Protein 3JQY (pdb70)

Sequence (669 aa):
KTQDSFSVDDNGSGNVFVCCGDLVNSKENKVQFNGNNNKLIIEDDVECRWLTVIFRGDNNYVRIHKNSSKIKGDIVATTKGSKVIIGRRTTIGAGFEVVTDKCNVTTIGHDCMIARDVILRASDGHPIFDIHSKKRINWAKDIIISSYVWVGRNNVSIMKGVSVGSGSVIGYGSIVTKDVPSMCAAAGNPAKIIKRNIIWARTDKAELISDDKRCSSYHAKLTQLKTQDSRLKTQDSFSVDDNGSGNVFVCGDLVVNSKENKVQFNGNNNKLIIEDDVECRWLTVIFRGDNNYVRIHKNSSKIKGDIVATKGSKVIIIGRRTTIGAGFEVVTDKCNVTIGHDCMIARDVILRASDGHPIFDIHSKKRINWAKDIIIISSYVWVGRNVSIMKGVSVGSGSVIGYGSIVTKDVPSMCAAAGNPAKIIKRNIIWARTDKAELISDDKRCSSYHAKLTQLEHHHHHQDSFSVDDNGSGNVFVCGDLVNSKENKVVQFNGNNNKLIIEDDVECRWLTVIIFRGDNNYVRIHKNSSKIKGDIVATKGSKVIIGRRTTIGAGFEVVTDKCNVTIGHDCMIARDVILRASDGHPIFDIHSKKRINWAKDIIISSYVWVGRNVSIMKGVSVGSGSVIGYGSIVTKDVPSMCAAAGNPAKIIKRNIIWARRTDKAELISDDKRCSSYHAKLT

Secondary structure (DSSP, 8-state):
--B-TTS-B-TTEEEEE-SSS-EEEE---SS-BSEEEEEESSS-EEEE-TT-EEEEEEEEEESSS-EEEE-TT-EEEEEEEEESS-EEEE-TT-EE-TT-EEE-SSSEEEE-TT-EE-SSEEEE---SS-EEETTT-BB------EEE-SS-EEPSSEEE-TT-EE-TT-EE-TT-EE-S-B-TTEEEEETTEEEEEESEEE-S-TT-SBGGGSHHHHHHHHIIIIIS-----/-----EEEEE-SSS-EEEE---SS-BSEEEEEESSS-EEEE-TT-EEEEEEEEEESSS-EEEE-TT-EEEEEEEEESS-EEEE-TT-EE-TT-EEE-SSSEEEE-TT-EE-SSEEEE-S-SS-EEETTT-BB------EEE-SS-EE-SSEEE-TT-EE-TT-EE-TT-EE-S-B-TTEEEEETTEEEEEESEEE-S-TT--BGGG-HHHHHHHHHHHH-/-TTEEEEE-SSS-EEEE---SS-BSEEEEEESSS-EEEE-TT-EEEEEEEEEESSS-EEEE-TT-EEEEEEEEESS-EEEE-TT-EE-TT-EEE-SSSEEEE-TT-EE-SSEEEE---SS-EEETTT-BB------EEEPSS-EE-SSEEE-TT-EE-TT-EE-TT-EE-S-B-TTEEEEETTEEEEEESEEE-S-SS-SBGGGSHHHHHHHHHH-

Solvent-accessible surface area: 28611 Å² total; per-residue (Å²): 169,36,131,147,16,31,70,82,67,71,96,29,72,50,24,55,62,71,55,24,92,8,44,62,8,85,97,1,104,1,54,3,58,13,53,85,1,77,0,10,2,29,66,74,0,16,0,54,145,0,18,0,28,0,129,28,61,102,3,59,0,69,0,37,90,69,0,95,0,55,8,67,0,27,0,13,90,31,1,72,1,35,0,3,85,77,0,32,6,14,38,33,1,46,2,38,4,29,160,8,44,0,37,3,12,55,6,0,16,6,26,119,52,0,10,2,40,0,6,39,39,50,0,19,0,27,10,129,54,75,120,18,72,8,116,22,112,58,0,80,1,36,26,5,0,25,0,5,94,69,2,3,0,33,54,34,1,40,0,14,21,0,0,9,1,18,46,11,1,15,1,53,155,92,7,60,46,27,4,7,1,26,3,11,68,18,144,61,112,99,133,66,0,0,2,0,94,43,64,163,2,101,78,1,76,78,27,167,97,0,34,51,30,15,38,122,34,65,147,182,216,45,85,6,61,128,130,62,86,11,138,13,7,55,54,68,70,106,28,71,52,18,51,3,41,0,6,82,33,67,100,28,82,104,3,105,2,42,3,56,13,55,87,2,81,0,29,2,34,68,66,0,20,0,48,130,0,23,0,35,0,106,26,60,98,3,57,0,80,0,18,96,71,0,102,1,52,9,66,0,29,0,16,95,25,0,101,1,50,0,2,89,84,0,33,6,15,33,34,0,60,2,40,6,39,146,9,43,1,37,3,11,50,5,0,15,6,27,142,69,0,19,2,49,0,6,44,42,52,0,18,0,30,11,137,63,76,131,22,74,8,115,24,112,59,0,61,1,38,27,5,0,24,0,6,80,67,3,4,0,31,54,34,0,47,1,14,14,0,0,8,1,19,36,12,0,14,2,61,161,92,6,41,10,9,0,8,2,26,2,13,50,14,127,54,112,99,109,66,0,0,1,0,93,58,65,154,3,98,76,6,88,85,19,191,108,0,34,71,25,10,32,87,3,41,128,136,72,160,63,162,64,219,111,153,26,16,66,62,74,74,88,30,74,50,24,67,27,83,30,24,117,45,69,92,26,83,98,3,116,1,70,4,55,12,49,78,0,101,0,17,2,35,69,75,0,21,0,53,137,0,30,0,27,0,116,27,62,102,2,58,0,67,0,33,99,68,1,92,1,68,7,64,0,20,0,16,97,25,2,79,0,27,0,2,72,87,0,24,8,16,30,39,2,60,0,30,7,32,147,8,49,0,36,1,10,49,10,0,12,5,27,110,53,0,27,2,48,0,6,42,39,50,0,20,0,31,10,132,58,88,125,22,64,7,120,24,88,56,0,81,1,35,26,4,0,24,0,6,96,72,2,4,0,33,51,36,1,40,0,13,18,0,0,8,1,19,45,12,1,16,1,59,158,88,6,60,47,27,3,8,1,25,2,12,42,19,119,64,111,99,132,68,0,0,2,0,106,55,70,168,2,97,78,0,72,82,18,186,105,0,34,48,16,24,71,137,56,100

Nearest PDB structures (foldseek):
  3jqy-assembly1_C  TM=1.001E+00  e=8.625E-39  Escherichia coli
  3jqy-assembly1_A  TM=9.936E-01  e=3.134E-38  Escherichia coli
  2wlc-assembly1_A  TM=7.030E-01  e=2.919E-13  Neisseria meningitidis serogroup Y
  3vbl-assembly1_A  TM=6.370E-01  e=3.839E-07  Bacillus cereus SJ1
  3vbm-assembly1_A  TM=6.373E-01  e=2.591E-06  Bacillus cereus SJ1

Structure (mmCIF, N/CA/C/O backbone):
data_3JQY
#
_entry.id   3JQY
#
_cell.length_a   62.833
_cell.length_b   88.366
_cell.length_c   72.996
_cell.angle_alpha   90.00
_cell.angle_beta   106.62
_cell.angle_gamma   90.00
#
_symmetry.space_group_name_H-M   'P 1 21 1'
#
loop_
_entity.id
_entity.type
_entity.pdbx_description
1 polymer 'Polysialic acid O-acetyltransferase'
2 non-polymer DI(HYDROXYETHYL)ETHER
3 non-polymer 'CHLORIDE ION'
4 water water
#
loop_
_atom_site.group_PDB
_atom_site.id
_atom_site.type_symbol
_atom_site.label_atom_id
_atom_site.label_alt_id
_atom_site.label_comp_id
_atom_site.label_asym_id
_atom_site.label_entity_id
_atom_site.label_seq_id
_atom_site.pdbx_PDB_ins_code
_atom_site.Cartn_x
_atom_site.Cartn_y
_atom_site.Cartn_z
_atom_site.occupancy
_atom_site.B_iso_or_equiv
_atom_site.auth_seq_id
_atom_site.auth_comp_id
_atom_site.auth_asym_id
_atom_site.auth_atom_id
_atom_site.pdbx_PDB_model_num
ATOM 1 N N . LYS A 1 26 ? 21.758 18.886 32.735 1.00 44.56 26 LYS B N 1
ATOM 2 C CA . LYS A 1 26 ? 21.475 18.604 34.138 1.00 38.73 26 LYS B CA 1
ATOM 3 C C . LYS A 1 26 ? 22.528 17.677 34.742 1.00 48.09 26 LYS B C 1
ATOM 4 O O . LYS A 1 26 ? 22.520 17.425 35.948 1.00 51.46 26 LYS B O 1
ATOM 10 N N . THR A 1 27 ? 23.517 17.299 33.931 1.00 37.05 27 THR B N 1
ATOM 11 C CA . THR A 1 27 ? 24.556 16.391 34.399 1.00 42.85 27 THR B CA 1
ATOM 12 C C . THR A 1 27 ? 25.936 16.543 33.773 1.00 47.94 27 THR B C 1
ATOM 13 O O . THR A 1 27 ? 26.229 16.120 32.671 1.00 43.97 27 THR B O 1
ATOM 17 N N . GLN A 1 28 ? 26.818 17.038 34.603 1.00 47.53 28 GLN B N 1
ATOM 18 C CA . GLN A 1 28 ? 28.229 17.250 34.288 1.00 46.56 28 GLN B CA 1
ATOM 19 C C . GLN A 1 28 ? 29.091 16.072 34.741 1.00 41.87 28 GLN B C 1
ATOM 20 O O . GLN A 1 28 ? 28.720 15.330 35.653 1.00 43.85 28 GLN B O 1
ATOM 26 N N . ASP A 1 29 ? 30.236 15.903 34.086 1.00 32.10 29 ASP B N 1
ATOM 27 C CA . ASP A 1 29 ? 31.236 14.919 34.499 1.00 34.58 29 ASP B CA 1
ATOM 28 C C . ASP A 1 29 ? 30.794 13.455 34.343 1.00 29.50 29 ASP B C 1
ATOM 29 O O . ASP A 1 29 ? 31.165 12.601 35.149 1.00 26.85 29 ASP B O 1
ATOM 34 N N . SER A 1 30 ? 30.024 13.161 33.297 1.00 28.18 30 SER B N 1
ATOM 35 C CA . SER A 1 30 ? 29.544 11.798 33.069 1.00 22.97 30 SER B CA 1
ATOM 36 C C . SER A 1 30 ? 30.530 10.934 32.272 1.00 22.30 30 SER B C 1
ATOM 37 O O . SER A 1 30 ? 30.340 9.723 32.153 1.00 21.82 30 SER B O 1
ATOM 40 N N . PHE A 1 31 ? 31.582 11.551 31.733 1.00 20.41 31 PHE B N 1
ATOM 41 C CA . PHE A 1 31 ? 32.553 10.824 30.913 1.00 18.22 31 PHE B CA 1
ATOM 42 C C . PHE A 1 31 ? 33.883 10.583 31.616 1.00 17.52 31 PHE B C 1
ATOM 43 O O . PHE A 1 31 ? 34.432 11.485 32.254 1.00 22.75 31 PHE B O 1
ATOM 51 N N . SER A 1 32 ? 34.394 9.364 31.491 1.00 16.99 32 SER B N 1
ATOM 52 C CA . SER A 1 32 ? 35.785 9.080 31.815 1.00 18.89 32 SER B CA 1
ATOM 53 C C . SER A 1 32 ? 36.574 9.126 30.518 1.00 21.21 32 SER B C 1
ATOM 54 O O . SER A 1 32 ? 36.080 8.688 29.478 1.00 18.63 32 SER B O 1
ATOM 57 N N . VAL A 1 33 ? 37.791 9.658 30.582 1.00 16.62 33 VAL B N 1
ATOM 58 C CA . VAL A 1 33 ? 38.652 9.772 29.411 1.00 13.01 33 VAL B CA 1
ATOM 59 C C . VAL A 1 33 ? 39.918 8.943 29.599 1.00 21.12 33 VAL B C 1
ATOM 60 O O . VAL A 1 33 ? 40.617 9.081 30.601 1.00 16.40 33 VAL B O 1
ATOM 64 N N . ASP A 1 34 ? 40.207 8.082 28.633 1.00 14.52 34 ASP B N 1
ATOM 65 C CA . ASP A 1 34 ? 41.441 7.306 28.636 1.00 16.93 34 ASP B CA 1
ATOM 66 C C . ASP A 1 34 ? 42.162 7.585 27.327 1.00 19.83 34 ASP B C 1
ATOM 67 O O . ASP A 1 34 ? 41.789 7.056 26.276 1.00 20.87 34 ASP B O 1
ATOM 72 N N . ASP A 1 35 ? 43.196 8.420 27.398 1.00 14.72 35 ASP B N 1
ATOM 73 C CA . ASP A 1 35 ? 43.850 8.948 26.206 1.00 18.59 35 ASP B CA 1
ATOM 74 C C . ASP A 1 35 ? 45.252 8.374 26.082 1.00 24.24 35 ASP B C 1
ATOM 75 O O . ASP A 1 35 ? 46.162 8.768 26.816 1.00 20.59 35 ASP B O 1
ATOM 80 N N . ASN A 1 36 ? 45.414 7.431 25.157 1.00 17.61 36 ASN B N 1
ATOM 81 C CA . ASN A 1 36 ? 46.692 6.761 24.946 1.00 27.22 36 ASN B CA 1
ATOM 82 C C . ASN A 1 36 ? 47.465 7.289 23.741 1.00 25.13 36 ASN B C 1
ATOM 83 O O . ASN A 1 36 ? 48.390 6.636 23.258 1.00 26.01 36 ASN B O 1
ATOM 88 N N . GLY A 1 37 ? 47.089 8.463 23.251 1.00 20.73 37 GLY B N 1
ATOM 89 C CA . GLY A 1 37 ? 47.727 9.012 22.068 1.00 19.17 37 GLY B CA 1
ATOM 90 C C . GLY A 1 37 ? 47.975 10.503 22.143 1.00 24.06 37 GLY B C 1
ATOM 91 O O . GLY A 1 37 ? 47.864 11.114 23.204 1.00 22.13 37 GLY B O 1
ATOM 92 N N . SER A 1 38 ? 48.310 11.095 21.003 1.00 21.82 38 SER B N 1
ATOM 93 C CA . SER A 1 38 ? 48.558 12.526 20.934 1.00 21.76 38 SER B CA 1
ATOM 94 C C . SER A 1 38 ? 47.553 13.196 20.004 1.00 17.10 38 SER B C 1
ATOM 95 O O . SER A 1 38 ? 47.034 12.563 19.088 1.00 17.72 38 SER B O 1
ATOM 98 N N . GLY A 1 39 ? 47.280 14.475 20.249 1.00 15.46 39 GLY B N 1
ATOM 99 C CA . GLY A 1 39 ? 46.431 15.268 19.372 1.00 15.23 39 GLY B CA 1
ATOM 100 C C . GLY A 1 39 ? 44.954 14.911 19.396 1.00 15.94 39 GLY B C 1
ATOM 101 O O . GLY A 1 39 ? 44.204 15.305 18.503 1.00 17.59 39 GLY B O 1
ATOM 102 N N . ASN A 1 40 ? 44.531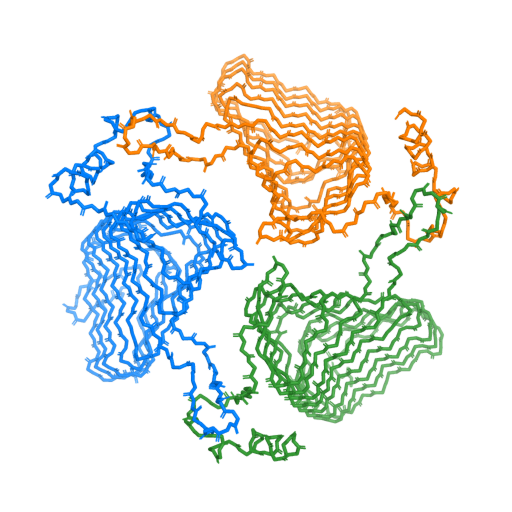 14.181 20.421 1.00 14.62 40 ASN B N 1
ATOM 103 C CA . ASN A 1 40 ? 43.135 13.770 20.538 1.00 12.58 40 ASN B CA 1
ATOM 104 C C . ASN A 1 40 ? 42.279 14.874 21.145 1.00 15.44 40 ASN B C 1
ATOM 105 O O . ASN A 1 40 ? 42.749 15.615 22.006 1.00 15.14 40 ASN B O 1
ATOM 110 N N . VAL A 1 41 ? 41.033 14.992 20.684 1.00 12.43 41 VAL B N 1
ATOM 111 C CA . VAL A 1 41 ? 40.156 16.083 21.105 1.00 13.69 41 VAL B CA 1
ATOM 112 C C . VAL A 1 41 ? 38.804 15.559 21.584 1.00 17.95 41 VAL B C 1
ATOM 113 O O . VAL A 1 41 ? 38.177 14.717 20.931 1.00 17.63 41 VAL B O 1
ATOM 117 N N . PHE A 1 42 ? 38.372 16.049 22.743 1.00 12.23 42 PHE B N 1
ATOM 118 C CA . PHE A 1 42 ? 37.075 15.685 23.297 1.00 13.27 42 PHE B CA 1
ATOM 119 C C . PHE A 1 42 ? 36.343 16.973 23.647 1.00 19.69 42 PHE B C 1
ATOM 120 O O . PHE A 1 42 ? 36.761 17.707 24.546 1.00 21.70 42 PHE B O 1
ATOM 128 N N . VAL A 1 43 ? 35.275 17.253 22.902 1.00 14.17 43 VAL B N 1
ATOM 129 C CA . VAL A 1 43 ? 34.492 18.477 23.041 1.00 15.62 43 VAL B CA 1
ATOM 130 C C . VAL A 1 43 ? 33.077 18.108 23.458 1.00 15.93 43 VAL B C 1
ATOM 131 O O . VAL A 1 43 ? 32.329 17.525 22.677 1.00 17.14 43 VAL B O 1
ATOM 135 N N . CYS A 1 44 ? 32.711 18.460 24.684 1.00 15.90 44 CYS B N 1
ATOM 136 C CA A CYS A 1 44 ? 31.418 18.075 25.216 0.62 17.38 44 CYS B CA 1
ATOM 137 C CA B CYS A 1 44 ? 31.421 18.085 25.251 0.38 17.42 44 CYS B CA 1
ATOM 138 C C . CYS A 1 44 ? 30.573 19.284 25.607 1.00 20.86 44 CYS B C 1
ATOM 139 O O . CYS A 1 44 ? 31.035 20.185 26.312 1.00 20.73 44 CYS B O 1
ATOM 144 N N . GLY A 1 45 ? 29.331 19.293 25.137 1.00 20.12 45 GLY B N 1
ATOM 145 C CA . GLY A 1 45 ? 28.399 20.345 25.494 1.00 18.76 45 GLY B CA 1
ATOM 146 C C . GLY A 1 45 ? 27.813 20.033 26.856 1.00 18.95 45 GLY B C 1
ATOM 147 O O . GLY A 1 45 ? 28.340 19.203 27.591 1.00 18.21 45 GLY B O 1
ATOM 148 N N . ASP A 1 46 ? 26.722 20.701 27.201 1.00 21.59 46 ASP B N 1
ATOM 149 C CA . ASP A 1 46 ? 26.080 20.449 28.479 1.00 27.29 46 ASP B CA 1
ATOM 150 C C . ASP A 1 46 ? 25.076 19.315 28.325 1.00 21.95 46 ASP B C 1
ATOM 151 O O . ASP A 1 46 ? 23.999 19.490 27.761 1.00 20.72 46 ASP B O 1
ATOM 156 N N . LEU A 1 47 ? 25.458 18.144 28.817 1.00 18.57 47 LEU B N 1
ATOM 157 C CA . LEU A 1 47 ? 24.649 16.945 28.655 1.00 17.88 47 LEU B CA 1
ATOM 158 C C . LEU A 1 47 ? 23.505 16.910 29.660 1.00 21.99 47 LEU B C 1
ATOM 159 O O . LEU A 1 47 ? 23.518 17.640 30.652 1.00 20.47 47 LEU B O 1
ATOM 164 N N . VAL A 1 48 ? 22.505 16.074 29.386 1.00 16.60 48 VAL B N 1
ATOM 165 C CA . VAL A 1 48 ? 21.384 15.903 30.300 1.00 17.23 48 VAL B CA 1
ATOM 166 C C . VAL A 1 48 ? 21.199 14.432 30.641 1.00 21.58 48 VAL B C 1
ATOM 167 O O . VAL A 1 48 ? 21.421 13.562 29.799 1.00 17.25 48 VAL B O 1
ATOM 171 N N . ASN A 1 49 ? 20.811 14.163 31.884 1.00 17.72 49 ASN B N 1
ATOM 172 C CA . ASN A 1 49 ? 20.466 12.813 32.314 1.00 18.08 49 ASN B CA 1
ATOM 173 C C . ASN A 1 49 ? 21.515 11.769 31.927 1.00 18.86 49 ASN B C 1
ATOM 174 O O . ASN A 1 49 ? 21.184 10.616 31.630 1.00 17.21 49 ASN B O 1
ATOM 179 N N . SER A 1 50 ? 22.783 12.170 31.949 1.00 14.98 50 SER B N 1
ATOM 180 C CA . SER A 1 50 ? 23.856 11.315 31.445 1.00 15.33 50 SER B CA 1
ATOM 181 C C . SER A 1 50 ? 24.638 10.649 32.565 1.00 19.95 50 SER B C 1
ATOM 182 O O . SER A 1 50 ? 24.747 11.197 33.665 1.00 22.35 50 SER B O 1
ATOM 185 N N . LYS A 1 51 ? 25.014 9.344 32.423 1.00 17.33 51 LYS B N 1
ATOM 186 C CA . LYS A 1 51 ? 26.034 8.776 33.296 1.00 15.06 51 LYS B CA 1
ATOM 187 C C . LYS A 1 51 ? 26.941 7.769 32.585 1.00 18.46 51 LYS B C 1
ATOM 188 O O . LYS A 1 51 ? 26.504 7.049 31.682 1.00 16.88 51 LYS B O 1
ATOM 194 N N . GLU A 1 52 ? 27.887 7.315 33.382 1.00 17.85 52 GLU B N 1
ATOM 195 C CA . GLU A 1 52 ? 28.704 6.135 33.104 1.00 21.98 52 GLU B CA 1
ATOM 196 C C . GLU A 1 52 ? 29.158 6.037 31.656 1.00 19.28 52 GLU B C 1
ATOM 197 O O . GLU A 1 52 ? 29.020 4.989 31.028 1.00 16.79 52 GLU B O 1
ATOM 203 N N . ASN A 1 53 ? 29.712 7.123 31.136 1.00 15.37 53 ASN B N 1
ATOM 204 C CA . ASN A 1 53 ? 30.181 7.153 29.758 1.00 14.57 53 ASN B CA 1
ATOM 205 C C . ASN A 1 53 ? 31.698 7.066 29.700 1.00 19.13 53 ASN B C 1
ATOM 206 O O . ASN A 1 53 ? 32.380 7.393 30.670 1.00 16.53 53 ASN B O 1
ATOM 211 N N . LYS A 1 54 ? 32.229 6.605 28.576 1.00 13.11 54 LYS B N 1
ATOM 212 C CA . LYS A 1 54 ? 33.675 6.463 28.438 1.00 13.88 54 LYS B CA 1
ATOM 213 C C . LYS A 1 54 ? 34.136 6.815 27.033 1.00 16.72 54 LYS B C 1
ATOM 214 O O . LYS A 1 54 ? 33.469 6.490 26.056 1.00 15.77 54 LYS B O 1
ATOM 220 N N . VAL A 1 55 ? 35.273 7.495 26.933 1.00 16.16 55 VAL B N 1
ATOM 221 C CA . VAL A 1 55 ? 35.923 7.644 25.639 1.00 12.58 55 VAL B CA 1
ATOM 222 C C . VAL A 1 55 ? 37.359 7.167 25.764 1.00 19.94 55 VAL B C 1
ATOM 223 O O . VAL A 1 55 ? 38.051 7.504 26.723 1.00 16.40 55 VAL B O 1
ATOM 227 N N . GLN A 1 56 ? 37.791 6.346 24.817 1.00 14.00 56 GLN B N 1
ATOM 228 C CA . GLN A 1 56 ? 39.154 5.836 24.839 1.00 15.27 56 GLN B CA 1
ATOM 229 C C . GLN A 1 56 ? 39.837 6.144 23.512 1.00 19.70 56 GLN B C 1
ATOM 230 O O . GLN A 1 56 ? 39.309 5.821 22.449 1.00 16.88 56 GLN B O 1
ATOM 236 N N . PHE A 1 57 ? 40.997 6.788 23.573 1.00 14.95 57 PHE B N 1
ATOM 237 C CA . PHE A 1 57 ? 41.746 7.100 22.358 1.00 14.12 57 PHE B CA 1
ATOM 238 C C . PHE A 1 57 ? 42.940 6.156 22.222 1.00 19.49 57 PHE B C 1
ATOM 239 O O . PHE A 1 57 ? 43.954 6.336 22.900 1.00 18.35 57 PHE B O 1
ATOM 247 N N . ASN A 1 58 ? 42.818 5.146 21.365 1.00 17.47 58 ASN B N 1
ATOM 248 C CA . ASN A 1 58 ? 43.944 4.265 21.066 1.00 20.49 58 ASN B CA 1
ATOM 249 C C . ASN A 1 58 ? 44.568 4.622 19.721 1.00 20.07 58 ASN B C 1
ATOM 250 O O . ASN A 1 58 ? 44.588 3.816 18.786 1.00 18.98 58 ASN B O 1
ATOM 255 N N . GLY A 1 59 ? 45.078 5.844 19.639 1.00 16.88 59 GLY B N 1
ATOM 256 C CA . GLY A 1 59 ? 45.591 6.383 18.395 1.00 15.19 59 GLY B CA 1
ATOM 257 C C . GLY A 1 59 ? 45.704 7.886 18.507 1.00 17.97 59 GLY B C 1
ATOM 258 O O . GLY A 1 59 ? 45.543 8.438 19.593 1.00 19.68 59 GLY B O 1
ATOM 259 N N . ASN A 1 60 ? 45.958 8.549 17.386 1.00 18.29 60 ASN B N 1
ATOM 260 C CA . ASN A 1 60 ? 46.272 9.975 17.395 1.00 19.73 60 ASN B CA 1
ATOM 261 C C . ASN A 1 60 ? 45.325 10.796 16.525 1.00 18.78 60 ASN B C 1
ATOM 262 O O . ASN A 1 60 ? 44.710 10.272 15.594 1.00 18.07 60 ASN B O 1
ATOM 267 N N . ASN A 1 61 ? 45.213 12.085 16.837 1.00 14.53 61 ASN B N 1
ATOM 268 C CA . ASN A 1 61 ? 44.450 13.024 16.028 1.00 16.58 61 ASN B CA 1
ATOM 269 C C . ASN A 1 61 ? 43.003 12.590 15.815 1.00 19.05 61 ASN B C 1
ATOM 270 O O . ASN A 1 61 ? 42.456 12.729 14.724 1.00 16.67 61 ASN B O 1
ATOM 275 N N . ASN A 1 62 ? 42.398 12.068 16.875 1.00 15.33 62 ASN B N 1
ATOM 276 C CA . ASN A 1 62 ? 40.988 11.687 16.876 1.00 15.53 62 ASN B CA 1
ATOM 277 C C . ASN A 1 62 ? 40.128 12.776 17.496 1.00 14.23 62 ASN B C 1
ATOM 278 O O . ASN A 1 62 ? 40.623 13.596 18.266 1.00 16.10 62 ASN B O 1
ATOM 283 N N . LYS A 1 63 ? 38.841 12.791 17.164 1.00 13.34 63 LYS B N 1
ATOM 284 C CA . LYS A 1 63 ? 37.952 13.811 17.703 1.00 13.63 63 LYS B CA 1
ATOM 285 C C . LYS A 1 63 ? 36.565 13.260 18.038 1.00 15.17 63 LYS B C 1
ATOM 286 O O . LYS A 1 63 ? 35.931 12.592 17.216 1.00 15.42 63 LYS B O 1
ATOM 292 N N . LEU A 1 64 ? 36.117 13.521 19.265 1.00 12.54 64 LEU B N 1
ATOM 293 C CA . LEU A 1 64 ? 34.747 13.233 19.680 1.00 12.69 64 LEU B CA 1
ATOM 294 C C . LEU A 1 64 ? 34.087 14.543 20.063 1.00 14.24 64 LEU B C 1
ATOM 295 O O . LEU A 1 64 ? 34.582 15.253 20.940 1.00 14.50 64 LEU B O 1
ATOM 300 N N . ILE A 1 65 ? 32.984 14.870 19.396 1.00 11.26 65 ILE B N 1
ATOM 301 C CA . ILE A 1 65 ? 32.224 16.080 19.705 1.00 11.16 65 ILE B CA 1
ATOM 302 C C . ILE A 1 65 ? 30.806 15.687 20.069 1.00 14.76 65 ILE B C 1
ATOM 303 O O . ILE A 1 65 ? 30.151 14.962 19.321 1.00 13.55 65 ILE B O 1
ATOM 308 N N . ILE A 1 66 ? 30.342 16.132 21.232 1.00 10.85 66 ILE B N 1
ATOM 309 C CA . ILE A 1 66 ? 28.970 15.875 21.647 1.00 13.48 66 ILE B CA 1
ATOM 310 C C . ILE A 1 66 ? 28.320 17.221 21.927 1.00 15.96 66 ILE B C 1
ATOM 311 O O . ILE A 1 66 ? 28.843 18.018 22.705 1.00 15.72 66 ILE B O 1
ATOM 316 N N . GLU A 1 67 ? 27.192 17.485 21.274 1.00 14.37 67 GLU B N 1
ATOM 317 C CA . GLU A 1 67 ? 26.559 18.797 21.376 1.00 12.96 67 GLU B CA 1
ATOM 318 C C . GLU A 1 67 ? 25.688 18.947 22.622 1.00 15.49 67 GLU B C 1
ATOM 319 O O . GLU A 1 67 ? 25.551 18.018 23.417 1.00 16.19 67 GLU B O 1
ATOM 325 N N . ASP A 1 68 ? 25.127 20.139 22.800 1.00 15.79 68 ASP B N 1
ATOM 326 C CA . ASP A 1 68 ? 24.305 20.438 23.966 1.00 21.55 68 ASP B CA 1
ATOM 327 C C . ASP A 1 68 ? 23.038 19.591 24.027 1.00 21.87 68 ASP B C 1
ATOM 328 O O . ASP A 1 68 ? 22.464 19.229 22.996 1.00 17.86 68 ASP B O 1
ATOM 333 N N . ASP A 1 69 ? 22.611 19.290 25.250 1.00 16.51 69 ASP B N 1
ATOM 334 C CA . ASP A 1 69 ? 21.311 18.668 25.503 1.00 17.33 69 ASP B CA 1
ATOM 335 C C . ASP A 1 69 ? 21.240 17.240 24.980 1.00 17.43 69 ASP B C 1
ATOM 336 O O . ASP A 1 69 ? 20.155 16.710 24.738 1.00 17.08 69 ASP B O 1
ATOM 341 N N . VAL A 1 70 ? 22.404 16.627 24.802 1.00 13.04 70 VAL B N 1
ATOM 342 C CA . VAL A 1 70 ? 22.468 15.216 24.455 1.00 12.80 70 VAL B CA 1
ATOM 343 C C . VAL A 1 70 ? 22.432 14.394 25.736 1.00 15.92 70 VAL B C 1
A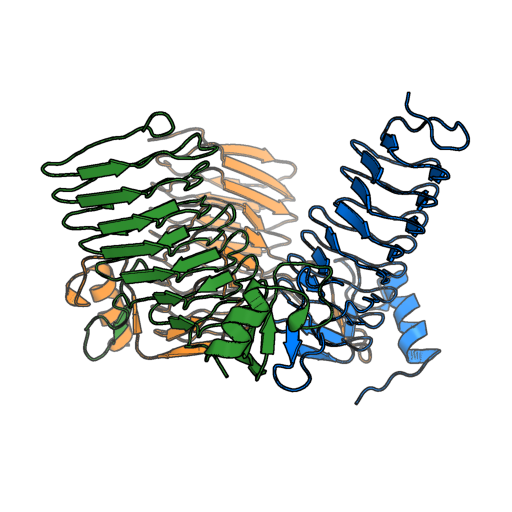TOM 344 O O . VAL A 1 70 ? 22.987 14.793 26.759 1.00 17.40 70 VAL B O 1
ATOM 348 N N . GLU A 1 71 ? 21.741 13.264 25.691 1.00 13.83 71 GLU B N 1
ATOM 349 C CA . GLU A 1 71 ? 21.773 12.323 26.795 1.00 14.08 71 GLU B CA 1
ATOM 350 C C . GLU A 1 71 ? 22.615 11.114 26.391 1.00 16.54 71 GLU B C 1
ATOM 351 O O . GLU A 1 71 ? 22.309 10.447 25.405 1.00 15.90 71 GLU B O 1
ATOM 357 N N . CYS A 1 72 ? 23.689 10.858 27.134 1.00 11.39 72 CYS B N 1
ATOM 358 C CA . CYS A 1 72 ? 24.504 9.663 26.934 1.00 11.13 72 CYS B CA 1
ATOM 359 C C . CYS A 1 72 ? 24.439 8.843 28.207 1.00 13.80 72 CYS B C 1
ATOM 360 O O . CYS A 1 72 ? 24.737 9.346 29.294 1.00 14.63 72 CYS B O 1
ATOM 363 N N . ARG A 1 73 ? 24.041 7.584 28.081 1.00 12.12 73 ARG B N 1
ATOM 364 C CA . ARG A 1 73 ? 24.023 6.696 29.239 1.00 11.28 73 ARG B CA 1
ATOM 365 C C . ARG A 1 73 ? 24.667 5.376 28.865 1.00 14.88 73 ARG B C 1
ATOM 366 O O . ARG A 1 73 ? 24.235 4.714 27.922 1.00 12.88 73 ARG B O 1
ATOM 374 N N . TRP A 1 74 ? 25.699 4.994 29.609 1.00 13.71 74 TRP B N 1
ATOM 375 C CA . TRP A 1 74 ? 26.458 3.780 29.311 1.00 18.15 74 TRP B CA 1
ATOM 376 C C . TRP A 1 74 ? 26.965 3.764 27.874 1.00 14.56 74 TRP B C 1
ATOM 377 O O . TRP A 1 74 ? 26.918 2.737 27.200 1.00 16.51 74 TRP B O 1
ATOM 388 N N . LEU A 1 75 ? 27.463 4.906 27.419 1.00 12.61 75 LEU B N 1
ATOM 389 C CA . LEU A 1 75 ? 28.037 5.020 26.086 1.00 13.46 75 LEU B CA 1
ATOM 390 C C . LEU A 1 75 ? 29.545 4.842 26.165 1.00 17.22 75 LEU B C 1
ATOM 391 O O . LEU A 1 75 ? 30.211 5.496 26.967 1.00 13.92 75 LEU B O 1
ATOM 396 N N . THR A 1 76 ? 30.079 3.950 25.339 1.00 13.97 76 THR B N 1
ATOM 397 C CA . THR A 1 76 ? 31.518 3.809 25.215 1.00 13.35 76 THR B CA 1
ATOM 398 C C . THR A 1 76 ? 31.915 4.109 23.784 1.00 20.70 76 THR B C 1
ATOM 399 O O . THR A 1 76 ? 31.422 3.465 22.852 1.00 14.01 76 THR B O 1
ATOM 403 N N . VAL A 1 77 ? 32.804 5.084 23.612 1.00 14.90 77 VAL B N 1
ATOM 404 C CA . VAL A 1 77 ? 33.334 5.413 22.297 1.00 13.26 77 VAL B CA 1
ATOM 405 C C . VAL A 1 77 ? 34.815 5.068 22.269 1.00 15.86 77 VAL B C 1
ATOM 406 O O . VAL A 1 77 ? 35.610 5.647 23.016 1.00 15.37 77 VAL B O 1
ATOM 410 N N . ILE A 1 78 ? 35.178 4.114 21.417 1.00 11.57 78 ILE B N 1
ATOM 411 C CA . ILE A 1 78 ? 36.560 3.659 21.326 1.00 10.73 78 ILE B CA 1
ATOM 412 C C . ILE A 1 78 ? 37.128 4.103 19.983 1.00 18.58 78 ILE B C 1
ATOM 413 O O . ILE A 1 78 ? 36.514 3.873 18.934 1.00 15.88 78 ILE B O 1
ATOM 418 N N . PHE A 1 79 ? 38.291 4.750 20.021 1.00 12.01 79 PHE B N 1
ATOM 419 C CA . PHE A 1 79 ? 39.001 5.144 18.807 1.00 11.43 79 PHE B CA 1
ATOM 420 C C . PHE A 1 79 ? 40.212 4.244 18.609 1.00 16.22 79 PHE B C 1
ATOM 421 O O . PHE A 1 79 ? 41.045 4.110 19.506 1.00 14.45 79 PHE B O 1
ATOM 429 N N . ARG A 1 80 ? 40.337 3.753 17.425 1.00 16.58 80 ARG B N 1
ATOM 430 C CA . ARG A 1 80 ? 41.444 2.859 17.104 1.00 14.89 80 ARG B CA 1
ATOM 431 C C . ARG A 1 80 ? 42.210 3.390 15.904 1.00 13.65 80 ARG B C 1
ATOM 432 O O . ARG A 1 80 ? 41.631 3.682 14.855 1.00 15.19 80 ARG B O 1
ATOM 440 N N . GLY A 1 81 ? 43.466 3.655 16.012 1.00 16.47 81 GLY B N 1
ATOM 441 C CA . GLY A 1 81 ? 44.204 4.316 14.957 1.00 16.58 81 GLY B CA 1
ATOM 442 C C . GLY A 1 81 ? 43.925 5.805 14.929 1.00 18.95 81 GLY B C 1
ATOM 443 O O . GLY A 1 81 ? 43.472 6.379 15.921 1.00 16.35 81 GLY B O 1
ATOM 444 N N . ASP A 1 82 ? 44.172 6.433 13.784 1.00 17.96 82 ASP B N 1
ATOM 445 C CA . ASP A 1 82 ? 44.226 7.888 13.722 1.00 14.07 82 ASP B CA 1
ATOM 446 C C . ASP A 1 82 ? 43.142 8.525 12.872 1.00 20.58 82 ASP B C 1
ATOM 447 O O . ASP A 1 82 ? 42.530 7.876 12.024 1.00 18.18 82 ASP B O 1
ATOM 452 N N . ASN A 1 83 ? 42.931 9.815 13.105 1.00 16.16 83 ASN B N 1
ATOM 453 C CA . ASN A 1 83 ? 42.117 10.642 12.225 1.00 15.01 83 ASN B CA 1
ATOM 454 C C . ASN A 1 83 ? 40.645 10.247 12.167 1.00 15.13 83 ASN B C 1
ATOM 455 O O . ASN A 1 83 ? 39.977 10.499 11.161 1.00 16.15 83 ASN B O 1
ATOM 460 N N . ASN A 1 84 ? 40.152 9.640 13.244 1.00 14.44 84 ASN B N 1
ATOM 461 C CA . ASN A 1 84 ? 38.734 9.294 13.368 1.00 13.91 84 ASN B CA 1
ATOM 462 C C . ASN A 1 84 ? 37.929 10.477 13.877 1.00 17.60 84 ASN B C 1
ATOM 463 O O . ASN A 1 84 ? 38.471 11.389 14.503 1.00 16.00 84 ASN B O 1
ATOM 468 N N . TYR A 1 85 ? 36.623 10.427 13.647 1.00 12.45 85 TYR B N 1
ATOM 469 C CA . TYR A 1 85 ? 35.737 11.533 14.006 1.00 12.71 85 TYR B CA 1
ATOM 470 C C . TYR A 1 85 ? 34.356 11.007 14.365 1.00 17.11 85 TYR B C 1
ATOM 471 O O . TYR A 1 85 ? 33.733 10.307 13.573 1.00 11.77 85 TYR B O 1
ATOM 480 N N . VAL A 1 86 ? 33.887 11.339 15.566 1.00 12.80 86 VAL B N 1
ATOM 481 C CA . VAL A 1 86 ? 32.546 10.970 15.999 1.00 7.58 86 VAL B CA 1
ATOM 482 C C . VAL A 1 86 ? 31.858 12.231 16.486 1.00 9.80 86 VAL B C 1
ATOM 483 O O . VAL A 1 86 ? 32.413 12.956 17.303 1.00 12.09 86 VAL B O 1
ATOM 487 N N . ARG A 1 87 ? 30.671 12.510 15.955 1.00 10.43 87 ARG B N 1
ATOM 488 C CA . ARG A 1 87 ? 29.902 13.676 16.384 1.00 11.54 87 ARG B CA 1
ATOM 489 C C . ARG A 1 87 ? 28.461 13.295 16.655 1.00 14.92 87 ARG B C 1
ATOM 490 O O . ARG A 1 87 ? 27.812 12.633 15.832 1.00 12.82 87 ARG B O 1
ATOM 498 N N . ILE A 1 88 ? 27.961 13.722 17.811 1.00 12.21 88 ILE B N 1
ATOM 499 C CA . ILE A 1 88 ? 26.587 13.446 18.194 1.00 11.84 88 ILE B CA 1
ATOM 500 C C . ILE A 1 88 ? 25.872 14.783 18.334 1.00 13.45 88 ILE B C 1
ATOM 501 O O . ILE A 1 88 ? 26.272 15.626 19.142 1.00 14.71 88 ILE B O 1
ATOM 506 N N . HIS A 1 89 ? 24.843 14.990 17.517 1.00 13.13 89 HIS B N 1
ATOM 507 C CA . HIS A 1 89 ? 24.193 16.299 17.438 1.00 12.46 89 HIS B CA 1
ATOM 508 C C . HIS A 1 89 ? 23.165 16.544 18.539 1.00 14.74 89 HIS B C 1
ATOM 509 O O . HIS A 1 89 ? 22.732 15.619 19.223 1.00 12.98 89 HIS B O 1
ATOM 516 N N . LYS A 1 90 ? 22.773 17.804 18.695 1.00 13.12 90 LYS B N 1
ATOM 517 C CA . LYS A 1 90 ? 21.921 18.203 19.811 1.00 14.95 90 LYS B CA 1
ATOM 518 C C . LYS A 1 90 ? 20.615 17.423 19.980 1.00 13.94 90 LYS B C 1
ATOM 519 O O . LYS A 1 90 ? 19.992 16.992 19.005 1.00 14.64 90 LYS B O 1
ATOM 525 N N . ASN A 1 91 ? 20.221 17.256 21.241 1.00 15.59 91 ASN B N 1
ATOM 526 C CA . ASN A 1 91 ? 18.919 16.700 21.608 1.00 14.41 91 ASN B CA 1
ATOM 527 C C . ASN A 1 91 ? 18.743 15.209 21.332 1.00 11.89 91 ASN B C 1
ATOM 528 O O . ASN A 1 91 ? 17.641 14.683 21.461 1.00 16.94 91 ASN B O 1
ATOM 533 N N . SER A 1 92 ? 19.821 14.535 20.949 1.00 14.28 92 SER B N 1
ATOM 534 C CA A SER A 1 92 ? 19.762 13.092 20.747 0.58 12.45 92 SER B CA 1
ATOM 535 C CA B SER A 1 92 ? 19.782 13.091 20.743 0.42 12.46 92 SER B CA 1
ATOM 536 C C . SER A 1 92 ? 19.961 12.348 22.064 1.00 14.18 92 SER B C 1
ATOM 537 O O . SER A 1 92 ? 20.365 12.935 23.067 1.00 16.07 92 SER B O 1
ATOM 542 N N . LYS A 1 93 ? 19.662 11.055 22.052 1.00 13.86 93 LYS B N 1
ATOM 543 C CA . LYS A 1 93 ? 19.798 10.203 23.224 1.00 11.54 93 LYS B CA 1
ATOM 544 C C . LYS A 1 93 ? 20.487 8.926 22.777 1.00 13.74 93 LYS B C 1
ATOM 545 O O . LYS A 1 93 ? 20.048 8.281 21.826 1.00 14.62 93 LYS B O 1
ATOM 551 N N . ILE A 1 94 ? 21.588 8.576 23.431 1.00 14.27 94 ILE B N 1
ATOM 552 C CA . ILE A 1 94 ? 22.387 7.461 22.958 1.00 14.92 94 ILE B CA 1
ATOM 553 C C . ILE A 1 94 ? 22.894 6.575 24.086 1.00 14.43 94 ILE B C 1
ATOM 554 O O . ILE A 1 94 ? 23.113 7.030 25.216 1.00 14.04 94 ILE B O 1
ATOM 559 N N . LYS A 1 95 ? 23.040 5.295 23.763 1.00 11.07 95 LYS B N 1
ATOM 560 C CA . LYS A 1 95 ? 23.595 4.292 24.659 1.00 11.35 95 LYS B CA 1
ATOM 561 C C . LYS A 1 95 ? 24.440 3.381 23.786 1.00 15.16 95 LYS B C 1
ATOM 562 O O . LYS A 1 95 ? 24.370 3.468 22.558 1.00 17.73 95 LYS B O 1
ATOM 568 N N . GLY A 1 96 ? 25.241 2.516 24.400 1.00 12.65 96 GLY B N 1
ATOM 569 C CA . GLY A 1 96 ? 25.883 1.444 23.655 1.00 13.94 96 GLY B CA 1
ATOM 570 C C . GLY A 1 96 ? 27.348 1.677 23.343 1.00 19.00 96 GLY B C 1
ATOM 571 O O . GLY A 1 96 ? 28.055 2.356 24.094 1.00 16.76 96 GLY B O 1
ATOM 572 N N . ASP A 1 97 ? 27.802 1.121 22.221 1.00 13.36 97 ASP B N 1
ATOM 573 C CA . ASP A 1 97 ? 29.225 1.110 21.898 1.00 15.31 97 ASP B CA 1
ATOM 574 C C . ASP A 1 97 ? 29.519 1.561 20.475 1.00 19.34 97 ASP B C 1
ATOM 575 O O . ASP A 1 97 ? 29.018 0.978 19.513 1.00 18.20 97 ASP B O 1
ATOM 580 N N . ILE A 1 98 ? 30.348 2.593 20.346 1.00 12.54 98 ILE B N 1
ATOM 581 C CA . ILE A 1 98 ? 30.792 3.044 19.035 1.00 12.07 98 ILE B CA 1
ATOM 582 C C . ILE A 1 98 ? 32.289 2.817 18.914 1.00 14.61 98 ILE B C 1
ATOM 583 O O . ILE A 1 98 ? 33.058 3.325 19.733 1.00 14.63 98 ILE B O 1
ATOM 588 N N . VAL A 1 99 ? 32.707 2.057 17.903 1.00 13.41 99 VAL B N 1
ATOM 589 C CA . VAL A 1 99 ? 34.135 1.874 17.654 1.00 13.63 99 VAL B CA 1
ATOM 590 C C . VAL A 1 99 ? 34.500 2.495 16.309 1.00 13.71 99 VAL B C 1
ATOM 591 O O . VAL A 1 99 ? 34.009 2.067 15.259 1.00 16.42 99 VAL B O 1
ATOM 595 N N . ALA A 1 100 ? 35.345 3.520 16.343 1.00 12.20 100 ALA B N 1
ATOM 596 C CA . ALA A 1 100 ? 35.747 4.213 15.123 1.00 10.99 100 ALA B CA 1
ATOM 597 C C . ALA A 1 100 ? 37.187 3.841 14.835 1.00 16.64 100 ALA B C 1
ATOM 598 O O . ALA A 1 100 ? 38.085 4.186 15.605 1.00 16.41 100 ALA B O 1
ATOM 600 N N . THR A 1 101 ? 37.404 3.154 13.717 1.00 14.80 101 THR B N 1
ATOM 601 C CA A THR A 1 101 ? 38.723 2.598 13.436 0.03 16.77 101 THR B CA 1
ATOM 602 C CA B THR A 1 101 ? 38.698 2.544 13.410 0.97 16.67 101 THR B CA 1
ATOM 603 C C . THR A 1 101 ? 39.342 3.085 12.131 1.00 18.59 101 THR B C 1
ATOM 604 O O . THR A 1 101 ? 38.688 3.155 11.093 1.00 16.81 101 THR B O 1
ATOM 611 N N . LYS A 1 102 ? 40.626 3.434 12.214 1.00 19.09 102 LYS B N 1
ATOM 612 C CA . LYS A 1 102 ? 41.441 3.812 11.054 1.00 18.30 102 LYS B CA 1
ATOM 613 C C . LYS A 1 102 ? 40.843 4.865 10.122 1.00 22.63 102 LYS B C 1
ATOM 614 O O . LYS A 1 102 ? 40.699 4.638 8.918 1.00 21.81 102 LYS B O 1
ATOM 620 N N . GLY A 1 103 ? 40.520 6.025 10.678 1.00 18.59 103 GLY B N 1
ATOM 621 C CA . GLY A 1 103 ? 40.073 7.148 9.875 1.00 14.71 103 GLY B CA 1
ATOM 622 C C . GLY A 1 103 ? 38.611 7.064 9.492 1.00 18.67 103 GLY B C 1
ATOM 623 O O . GLY A 1 103 ? 38.234 7.469 8.395 1.00 17.08 103 GLY B O 1
ATOM 624 N N . SER A 1 104 ? 37.791 6.547 10.403 1.00 14.62 104 SER B N 1
ATOM 625 C CA . SER A 1 104 ? 36.349 6.441 10.175 1.00 10.66 104 SER B CA 1
ATOM 626 C C . SER A 1 104 ? 35.595 7.654 10.716 1.00 13.64 104 SER B C 1
ATOM 627 O O . SER A 1 104 ? 36.118 8.405 11.533 1.00 13.64 104 SER B O 1
ATOM 630 N N . LYS A 1 105 ? 34.363 7.848 10.253 1.00 11.74 105 LYS B N 1
ATOM 631 C CA . LYS A 1 105 ? 33.550 8.957 10.735 1.00 11.80 105 LYS B CA 1
ATOM 632 C C . LYS A 1 105 ? 32.155 8.457 11.103 1.00 17.40 105 LYS B C 1
ATOM 633 O O . LYS A 1 105 ? 31.463 7.863 10.272 1.00 16.53 105 LYS B O 1
ATOM 639 N N . VAL A 1 106 ? 31.752 8.674 12.354 1.00 11.12 106 VAL B N 1
ATOM 640 C CA . VAL A 1 106 ? 30.426 8.272 12.805 1.00 10.80 106 VAL B CA 1
ATOM 641 C C . VAL A 1 106 ? 29.666 9.511 13.256 1.00 12.55 106 VAL B C 1
ATOM 642 O O . VAL A 1 106 ? 30.117 10.229 14.150 1.00 12.76 106 VAL B O 1
ATOM 646 N N . ILE A 1 107 ? 28.527 9.762 12.616 1.00 12.30 107 ILE B N 1
ATOM 647 C CA . ILE A 1 107 ? 27.754 10.982 12.832 1.00 10.74 107 ILE B CA 1
ATOM 648 C C . ILE A 1 107 ? 26.310 10.632 13.157 1.00 13.89 107 ILE B C 1
ATOM 649 O O . ILE A 1 107 ? 25.682 9.833 12.456 1.00 12.72 107 ILE B O 1
ATOM 654 N N . ILE A 1 108 ? 25.784 11.228 14.223 1.00 11.46 108 ILE B N 1
ATOM 655 C CA . ILE A 1 108 ? 24.405 10.985 14.627 1.00 12.74 108 ILE B CA 1
ATOM 656 C C . ILE A 1 108 ? 23.669 12.319 14.656 1.00 14.07 108 ILE B C 1
ATOM 657 O O . ILE A 1 108 ? 24.103 13.250 15.326 1.00 14.26 108 ILE B O 1
ATOM 662 N N . GLY A 1 109 ? 22.568 12.409 13.912 1.00 14.55 109 GLY B N 1
ATOM 663 C CA . GLY A 1 109 ? 21.838 13.657 13.752 1.00 15.10 109 GLY B CA 1
ATOM 664 C C . GLY A 1 109 ? 21.031 14.084 14.962 1.00 13.01 109 GLY B C 1
ATOM 665 O O . GLY A 1 109 ? 21.008 13.403 15.977 1.00 14.45 109 GLY B O 1
ATOM 666 N N . ARG A 1 110 ? 20.333 15.209 14.834 1.00 12.86 110 ARG B N 1
ATOM 667 C CA . ARG A 1 110 ? 19.609 15.806 15.955 1.00 11.88 110 ARG B CA 1
ATOM 668 C C . ARG A 1 110 ? 18.332 15.072 16.344 1.00 14.80 110 ARG B C 1
ATOM 669 O O . ARG A 1 110 ? 17.619 14.565 15.487 1.00 12.68 110 ARG B O 1
ATOM 677 N N . ARG A 1 111 ? 18.041 15.038 17.644 1.00 13.32 111 ARG B N 1
ATOM 678 C CA . ARG A 1 111 ? 16.785 14.476 18.144 1.00 12.13 111 ARG B CA 1
ATOM 679 C C . ARG A 1 111 ? 16.606 12.998 17.800 1.00 14.69 111 ARG B C 1
ATOM 680 O O . ARG A 1 111 ? 15.485 12.494 17.751 1.00 17.62 111 ARG B O 1
ATOM 688 N N . THR A 1 112 ? 17.707 12.307 17.556 1.00 11.29 112 THR B N 1
ATOM 689 C CA . THR A 1 112 ? 17.642 10.875 17.305 1.00 10.57 112 THR B CA 1
ATOM 690 C C . THR A 1 112 ? 17.790 10.124 18.624 1.00 9.76 112 THR B C 1
ATOM 691 O O . THR A 1 112 ? 18.619 10.490 19.462 1.00 13.06 112 THR B O 1
ATOM 695 N N . THR A 1 113 ? 16.979 9.085 18.814 1.00 10.32 113 THR B N 1
ATOM 696 C CA . THR A 1 113 ? 17.051 8.262 20.020 1.00 11.23 113 THR B CA 1
ATOM 697 C C . THR A 1 113 ? 17.582 6.873 19.677 1.00 13.57 113 THR B C 1
ATOM 698 O O . THR A 1 113 ? 17.207 6.277 18.657 1.00 11.92 113 THR B O 1
ATOM 702 N N . ILE A 1 114 ? 18.461 6.362 20.534 1.00 13.40 114 ILE B N 1
ATOM 703 C CA . ILE A 1 114 ? 19.117 5.086 20.283 1.00 14.65 114 ILE B CA 1
ATOM 704 C C . ILE A 1 114 ? 19.079 4.228 21.546 1.00 16.30 114 ILE B C 1
ATOM 705 O O . ILE A 1 114 ? 19.524 4.659 22.613 1.00 16.86 114 ILE B O 1
ATOM 710 N N . GLY A 1 115 ? 18.519 3.027 21.423 1.00 14.27 115 GLY B N 1
ATOM 711 C CA . GLY A 1 115 ? 18.337 2.137 22.558 1.00 14.22 115 GLY B CA 1
ATOM 712 C C . GLY A 1 115 ? 19.576 1.384 23.016 1.00 12.62 115 GLY B C 1
ATOM 713 O O . GLY A 1 115 ? 20.571 1.267 22.293 1.00 12.82 115 GLY B O 1
ATOM 714 N N . ALA A 1 116 ? 19.512 0.871 24.240 1.00 14.87 116 ALA B N 1
ATOM 715 C CA . ALA A 1 116 ? 20.571 0.021 24.781 1.00 17.42 116 ALA B CA 1
ATOM 716 C C . ALA A 1 116 ? 20.949 -1.097 23.808 1.00 13.65 116 ALA B C 1
ATOM 717 O O . ALA A 1 116 ? 20.096 -1.624 23.090 1.00 14.43 116 ALA B O 1
ATOM 719 N N . GLY A 1 117 ? 22.224 -1.472 23.796 1.00 13.68 117 GLY B N 1
ATOM 720 C CA . GLY A 1 117 ? 22.666 -2.581 22.962 1.00 16.14 117 GLY B CA 1
ATOM 721 C C . GLY A 1 117 ? 23.145 -2.168 21.583 1.00 13.89 117 GLY B C 1
ATOM 722 O O . GLY A 1 117 ? 23.535 -3.004 20.766 1.00 15.30 117 GLY B O 1
ATOM 723 N N . PHE A 1 118 ? 23.106 -0.866 21.327 1.00 12.19 118 PHE B N 1
ATOM 724 C CA . PHE A 1 118 ? 23.640 -0.275 20.101 1.00 10.78 118 PHE B CA 1
ATOM 725 C C . PHE A 1 118 ? 25.123 -0.613 19.901 1.00 12.77 118 PHE B C 1
ATOM 726 O O . PHE A 1 118 ? 25.930 -0.511 20.828 1.00 12.41 118 PHE B O 1
ATOM 734 N N . GLU A 1 119 ? 25.475 -1.019 18.687 1.00 10.89 119 GLU B N 1
ATOM 735 C CA . GLU A 1 119 ? 26.870 -1.296 18.345 1.00 9.81 119 GLU B CA 1
ATOM 736 C C . GLU A 1 119 ? 27.188 -0.701 16.988 1.00 12.76 119 GLU B C 1
ATOM 737 O O . GLU A 1 119 ? 26.424 -0.878 16.046 1.00 14.23 119 GLU B O 1
ATOM 743 N N . VAL A 1 120 ? 28.308 0.017 16.888 1.00 11.89 120 VAL B N 1
ATOM 744 C CA . VAL A 1 120 ? 28.807 0.469 15.591 1.00 12.97 120 VAL B CA 1
ATOM 745 C C . VAL A 1 120 ? 30.216 -0.058 15.364 1.00 13.77 120 VAL B C 1
ATOM 746 O O . VAL A 1 120 ? 31.079 0.074 16.231 1.00 15.99 120 VAL B O 1
ATOM 750 N N . VAL A 1 121 ? 30.438 -0.641 14.190 1.00 10.75 121 VAL B N 1
ATOM 751 C CA . VAL A 1 121 ? 31.738 -1.191 13.800 1.00 10.85 121 VAL B CA 1
ATOM 752 C C . VAL A 1 121 ? 32.173 -0.553 12.479 1.00 14.62 121 VAL B C 1
ATOM 753 O O . VAL A 1 121 ? 31.382 -0.465 11.542 1.00 14.50 121 VAL B O 1
ATOM 757 N N . THR A 1 122 ? 33.425 -0.108 12.405 1.00 16.43 122 THR B N 1
ATOM 758 C CA . THR A 1 122 ? 33.915 0.604 11.228 1.00 13.80 122 THR B CA 1
ATOM 759 C C . THR A 1 122 ? 35.327 0.164 10.861 1.00 16.33 122 THR B C 1
ATOM 760 O O . THR A 1 122 ? 35.981 -0.538 11.624 1.00 19.42 122 THR B O 1
ATOM 764 N N . ASP A 1 123 ? 35.776 0.578 9.680 1.00 15.62 123 ASP B N 1
ATOM 765 C CA . ASP A 1 123 ? 37.169 0.444 9.275 1.00 18.40 123 ASP B CA 1
ATOM 766 C C . ASP A 1 123 ? 37.414 1.341 8.062 1.00 19.22 123 ASP B C 1
ATOM 767 O O . ASP A 1 123 ? 37.006 1.023 6.945 1.00 17.88 123 ASP B O 1
ATOM 772 N N . LYS A 1 124 ? 38.051 2.484 8.296 1.00 15.22 124 LYS B N 1
ATOM 773 C CA . LYS A 1 124 ? 38.227 3.494 7.258 1.00 17.98 124 LYS B CA 1
ATOM 774 C C . LYS A 1 124 ? 36.946 3.731 6.448 1.00 19.87 124 LYS B C 1
ATOM 775 O O . LYS A 1 124 ? 36.961 3.727 5.216 1.00 20.01 124 LYS B O 1
ATOM 781 N N . CYS A 1 125 ? 35.833 3.947 7.143 1.00 14.43 125 CYS B N 1
ATOM 782 C CA . CYS A 1 125 ? 34.574 4.199 6.462 1.00 17.12 125 CYS B CA 1
ATOM 783 C C . CYS A 1 125 ? 33.639 5.043 7.314 1.00 16.17 125 CYS B C 1
ATOM 784 O O . CYS A 1 125 ? 33.991 5.464 8.416 1.00 15.04 125 CYS B O 1
ATOM 787 N N . ASN A 1 126 ? 32.447 5.292 6.793 1.00 13.99 126 ASN B N 1
ATOM 788 C CA . ASN A 1 126 ? 31.527 6.222 7.429 1.00 12.01 126 ASN B CA 1
ATOM 789 C C . ASN A 1 126 ? 30.232 5.544 7.824 1.00 13.52 126 ASN B C 1
ATOM 790 O O . ASN A 1 126 ? 29.701 4.738 7.077 1.00 15.13 126 ASN B O 1
ATOM 795 N N . VAL A 1 127 ? 29.725 5.890 9.002 1.00 13.18 127 VAL B N 1
ATOM 796 C CA . VAL A 1 127 ? 28.399 5.465 9.417 1.00 11.91 127 VAL B CA 1
ATOM 797 C C . VAL A 1 127 ? 27.650 6.706 9.865 1.00 14.25 127 VAL B C 1
ATOM 798 O O . VAL A 1 127 ? 28.108 7.418 10.758 1.00 14.45 127 VAL B O 1
ATOM 802 N N . THR A 1 128 ? 26.507 6.964 9.240 1.00 13.42 128 THR B N 1
ATOM 803 C CA A THR A 1 128 ? 25.728 8.163 9.521 0.65 13.27 128 THR B CA 1
ATOM 804 C CA B THR A 1 128 ? 25.736 8.153 9.564 0.35 13.29 128 THR B CA 1
ATOM 805 C C . THR A 1 128 ? 24.284 7.805 9.850 1.00 14.50 128 THR B C 1
ATOM 806 O O . THR A 1 128 ? 23.698 6.916 9.217 1.00 12.20 128 THR B O 1
ATOM 813 N N . ILE A 1 129 ? 23.725 8.492 10.840 1.00 11.75 129 ILE B N 1
ATOM 814 C CA . ILE A 1 129 ? 22.311 8.378 11.165 1.00 9.75 129 ILE B CA 1
ATOM 815 C C . ILE A 1 129 ? 21.750 9.792 11.136 1.00 12.00 129 ILE B C 1
ATOM 816 O O . ILE A 1 129 ? 22.334 10.711 11.711 1.00 13.47 129 ILE B O 1
ATOM 821 N N . GLY A 1 130 ? 20.633 9.972 10.441 1.00 10.82 130 GLY B N 1
ATOM 822 C CA . GLY A 1 130 ? 20.057 11.288 10.245 1.00 12.23 130 GLY B CA 1
ATOM 823 C C . GLY A 1 130 ? 19.333 11.840 11.465 1.00 12.56 130 GLY B C 1
ATOM 824 O O . GLY A 1 130 ? 19.451 11.309 12.570 1.00 15.42 130 GLY B O 1
ATOM 825 N N . HIS A 1 131 ? 18.600 12.929 11.262 1.00 12.42 131 HIS B N 1
ATOM 826 C CA . HIS A 1 131 ? 17.827 13.546 12.331 1.00 10.85 131 HIS B CA 1
ATOM 827 C C . HIS A 1 131 ? 16.546 12.763 12.601 1.00 10.90 131 HIS B C 1
ATOM 828 O O . HIS A 1 131 ? 16.035 12.071 11.721 1.00 12.04 131 HIS B O 1
ATOM 835 N N . ASP A 1 132 ? 16.015 12.904 13.812 1.00 12.10 132 ASP B N 1
ATOM 836 C CA . ASP A 1 132 ? 14.685 12.380 14.150 1.00 10.75 132 ASP B CA 1
ATOM 837 C C . ASP A 1 132 ? 14.487 10.890 13.914 1.00 12.44 132 ASP B C 1
ATOM 838 O O . ASP A 1 132 ? 13.372 10.450 13.632 1.00 12.56 132 ASP B O 1
ATOM 843 N N . CYS A 1 133 ? 15.555 10.110 14.059 1.00 9.91 133 CYS B N 1
ATOM 844 C CA . CYS A 1 133 ? 15.441 8.665 13.931 1.00 11.91 133 CYS B CA 1
ATOM 845 C C . CYS A 1 133 ? 15.066 8.013 15.248 1.00 11.47 133 CYS B C 1
ATOM 846 O O . CYS A 1 133 ? 15.398 8.508 16.327 1.00 12.71 133 CYS B O 1
ATOM 849 N N . MET A 1 134 ? 14.360 6.895 15.145 1.00 9.46 134 MET B N 1
ATOM 850 C CA . MET A 1 134 ? 14.054 6.076 16.306 1.00 11.73 134 MET B CA 1
ATOM 851 C C . MET A 1 134 ? 14.746 4.731 16.125 1.00 11.92 134 MET B C 1
ATOM 852 O O . MET A 1 134 ? 14.291 3.895 15.345 1.00 10.81 134 MET B O 1
ATOM 857 N N . ILE A 1 135 ? 15.863 4.551 16.827 1.00 11.92 135 ILE B N 1
ATOM 858 C CA . ILE A 1 135 ? 16.648 3.324 16.756 1.00 11.05 135 ILE B CA 1
ATOM 859 C C . ILE A 1 135 ? 16.391 2.525 18.026 1.00 9.85 135 ILE B C 1
ATOM 860 O O . ILE A 1 135 ? 16.734 2.960 19.125 1.00 10.45 135 ILE B O 1
ATOM 865 N N . ALA A 1 136 ? 15.754 1.371 17.875 1.00 11.22 136 ALA B N 1
ATOM 866 C CA . ALA A 1 136 ? 15.365 0.554 19.019 1.00 13.06 136 ALA B CA 1
ATOM 867 C C . ALA A 1 136 ? 16.579 -0.100 19.686 1.00 11.83 136 ALA B C 1
ATOM 868 O O . ALA A 1 136 ? 17.714 0.142 19.287 1.00 11.30 136 ALA B O 1
ATOM 870 N N . ARG A 1 137 ? 16.332 -0.917 20.708 1.00 12.56 137 ARG B N 1
ATOM 871 C CA . ARG A 1 137 ? 17.404 -1.648 21.389 1.00 12.05 137 ARG B CA 1
ATOM 872 C C . ARG A 1 137 ? 18.053 -2.698 20.486 1.00 13.78 137 ARG B C 1
ATOM 873 O O . ARG A 1 137 ? 17.425 -3.183 19.548 1.00 12.88 137 ARG B O 1
ATOM 881 N N . ASP A 1 138 ? 19.301 -3.046 20.799 1.00 12.56 138 ASP B N 1
ATOM 882 C CA . ASP A 1 138 ? 20.057 -4.104 20.122 1.00 11.46 138 ASP B CA 1
ATOM 883 C C . ASP A 1 138 ? 20.129 -3.932 18.612 1.00 14.00 138 ASP B C 1
ATOM 884 O O . ASP A 1 138 ? 19.813 -4.853 17.853 1.00 16.35 138 ASP B O 1
ATOM 889 N N . VAL A 1 139 ? 20.544 -2.746 18.182 1.00 12.76 139 VAL B N 1
ATOM 890 C CA . VAL A 1 139 ? 20.751 -2.479 16.768 1.00 12.96 139 VAL B CA 1
ATOM 891 C C . VAL A 1 139 ? 22.244 -2.382 16.501 1.00 11.85 139 VAL B C 1
ATOM 892 O O . VAL A 1 139 ? 22.953 -1.627 17.174 1.00 12.93 139 VAL B O 1
ATOM 896 N N . ILE A 1 140 ? 22.710 -3.163 15.527 1.00 9.01 140 ILE B N 1
ATOM 897 C CA . ILE A 1 140 ? 24.113 -3.190 15.137 1.00 10.14 140 ILE B CA 1
ATOM 898 C C . ILE A 1 140 ? 24.283 -2.636 13.732 1.00 12.81 140 ILE B C 1
ATOM 899 O O . ILE A 1 140 ? 23.641 -3.104 12.790 1.00 12.00 140 ILE B O 1
ATOM 904 N N . LEU A 1 141 ? 25.139 -1.626 13.605 1.00 10.38 141 LEU B N 1
ATOM 905 C CA . LEU A 1 141 ? 25.503 -1.076 12.306 1.00 9.38 141 LEU B CA 1
ATOM 906 C C . LEU A 1 141 ? 26.912 -1.565 12.018 1.00 11.69 141 LEU B C 1
ATOM 907 O O . LEU A 1 141 ? 27.893 -1.046 12.561 1.00 13.33 141 LEU B O 1
ATOM 912 N N . ARG A 1 142 ? 26.996 -2.598 11.189 1.00 10.75 142 ARG B N 1
ATOM 913 C CA . ARG A 1 142 ? 28.259 -3.277 10.926 1.00 12.21 142 ARG B CA 1
ATOM 914 C C . ARG A 1 142 ? 28.823 -2.909 9.554 1.00 13.72 142 ARG B C 1
ATOM 915 O O . ARG A 1 142 ? 28.539 -3.582 8.559 1.00 13.86 142 ARG B O 1
ATOM 923 N N . ALA A 1 143 ? 29.638 -1.854 9.507 1.00 11.41 143 ALA B N 1
ATOM 924 C CA . ALA A 1 143 ? 30.167 -1.362 8.237 1.00 8.76 143 ALA B CA 1
ATOM 925 C C . ALA A 1 143 ? 31.435 -2.105 7.815 1.00 15.54 143 ALA B C 1
ATOM 926 O O . ALA A 1 143 ? 31.898 -1.967 6.681 1.00 16.74 143 ALA B O 1
ATOM 928 N N . SER A 1 144 ? 31.990 -2.876 8.744 1.00 16.36 144 SER B N 1
ATOM 929 C CA . SER A 1 144 ? 33.198 -3.659 8.505 1.00 17.31 144 SER B CA 1
ATOM 930 C C . SER A 1 144 ? 32.995 -5.100 8.968 1.00 17.09 144 SER B C 1
ATOM 931 O O . SER A 1 144 ? 32.397 -5.335 10.018 1.00 18.73 144 SER B O 1
ATOM 934 N N . ASP A 1 145 ? 33.504 -6.064 8.200 1.00 18.88 145 ASP B N 1
ATOM 935 C CA . ASP A 1 145 ? 33.325 -7.482 8.530 1.00 22.65 145 ASP B CA 1
ATOM 936 C C . ASP A 1 145 ? 34.226 -7.966 9.659 1.00 29.77 145 ASP B C 1
ATOM 937 O O . ASP A 1 145 ? 33.946 -8.993 10.283 1.00 30.13 145 ASP B O 1
ATOM 942 N N . GLY A 1 146 ? 35.315 -7.248 9.905 1.00 19.10 146 GLY B N 1
ATOM 943 C CA . GLY A 1 146 ? 36.220 -7.596 10.986 1.00 27.75 146 GLY B CA 1
ATOM 944 C C . GLY A 1 146 ? 37.368 -8.503 10.571 1.00 27.02 146 GLY B C 1
ATOM 945 O O . GLY A 1 146 ? 38.415 -8.524 11.219 1.00 21.03 146 GLY B O 1
ATOM 946 N N . HIS A 1 147 ? 37.164 -9.272 9.504 1.00 19.80 147 HIS B N 1
ATOM 947 C CA . HIS A 1 147 ? 38.214 -10.140 8.963 1.00 17.55 147 HIS B CA 1
ATOM 948 C C . HIS A 1 147 ? 38.101 -10.185 7.448 1.00 14.05 147 HIS B C 1
ATOM 949 O O . HIS A 1 147 ? 37.005 -10.065 6.901 1.00 13.92 147 HIS B O 1
ATOM 956 N N . PRO A 1 148 ? 39.237 -10.364 6.760 1.00 15.16 148 PRO B N 1
ATOM 957 C CA . PRO A 1 148 ? 39.202 -10.277 5.296 1.00 16.26 148 PRO B CA 1
ATOM 958 C C . PRO A 1 148 ? 38.719 -11.556 4.624 1.00 15.24 148 PRO B C 1
ATOM 959 O O . PRO A 1 148 ? 38.982 -12.659 5.109 1.00 16.41 148 PRO B O 1
ATOM 963 N N . ILE A 1 149 ? 38.015 -11.389 3.508 1.00 13.95 149 ILE B N 1
ATOM 964 C CA . ILE A 1 149 ? 37.639 -12.497 2.640 1.00 10.88 149 ILE B CA 1
ATOM 965 C C . ILE A 1 149 ? 38.227 -12.207 1.263 1.00 16.97 149 ILE B C 1
ATOM 966 O O . ILE A 1 149 ? 38.182 -11.064 0.792 1.00 16.35 149 ILE B O 1
ATOM 971 N N . PHE A 1 150 ? 38.781 -13.239 0.629 1.00 16.68 150 PHE B N 1
ATOM 972 C CA . PHE A 1 150 ? 39.448 -13.097 -0.665 1.00 15.83 150 PHE B CA 1
ATOM 973 C C . PHE A 1 150 ? 38.784 -13.942 -1.741 1.00 17.67 150 PHE B C 1
ATOM 974 O O . PHE A 1 150 ? 38.185 -14.984 -1.454 1.00 18.43 150 PHE B O 1
ATOM 982 N N . ASP A 1 151 ? 38.901 -13.497 -2.988 1.00 17.76 151 ASP B N 1
ATOM 983 C CA . ASP A 1 151 ? 38.541 -14.331 -4.128 1.00 17.30 151 ASP B CA 1
ATOM 984 C C . ASP A 1 151 ? 39.686 -15.311 -4.390 1.00 19.50 151 ASP B C 1
ATOM 985 O O . ASP A 1 151 ? 40.853 -14.913 -4.411 1.00 18.15 151 ASP B O 1
ATOM 990 N N . ILE A 1 152 ? 39.366 -16.590 -4.575 1.00 17.25 152 ILE B N 1
ATOM 991 C CA . ILE A 1 152 ? 40.411 -17.614 -4.666 1.00 18.80 152 ILE B CA 1
ATOM 992 C C . ILE A 1 152 ? 41.200 -17.542 -5.971 1.00 22.74 152 ILE B C 1
ATOM 993 O O . ILE A 1 152 ? 42.314 -18.063 -6.067 1.00 24.31 152 ILE B O 1
ATOM 998 N N . HIS A 1 153 ? 40.619 -16.893 -6.970 1.00 21.93 153 HIS B N 1
ATOM 999 C CA . HIS A 1 153 ? 41.251 -16.808 -8.280 1.00 24.70 153 HIS B CA 1
ATOM 1000 C C . HIS A 1 153 ? 42.124 -15.559 -8.407 1.00 25.45 153 HIS B C 1
ATOM 1001 O O . HIS A 1 153 ? 43.266 -15.637 -8.857 1.00 29.63 153 HIS B O 1
ATOM 1008 N N . SER A 1 154 ? 41.593 -14.414 -7.992 1.00 23.98 154 SER B N 1
ATOM 1009 C CA . SER A 1 154 ? 42.357 -13.169 -8.030 1.00 21.56 154 SER B CA 1
ATOM 1010 C C . SER A 1 154 ? 43.304 -13.048 -6.833 1.00 25.41 154 SER B C 1
ATOM 1011 O O . SER A 1 154 ? 44.330 -12.373 -6.913 1.00 24.90 154 SER B O 1
ATOM 1014 N N . LYS A 1 155 ? 42.946 -13.702 -5.728 1.00 21.98 155 LYS B N 1
ATOM 1015 C CA . LYS A 1 155 ? 43.753 -13.702 -4.506 1.00 20.42 155 LYS B CA 1
ATOM 1016 C C . LYS A 1 155 ? 43.621 -12.378 -3.747 1.00 20.95 155 LYS B C 1
ATOM 1017 O O . LYS A 1 155 ? 44.266 -12.166 -2.719 1.00 23.41 155 LYS B O 1
ATOM 1023 N N . LYS A 1 156 ? 42.770 -11.498 -4.262 1.00 22.20 156 LYS B N 1
ATOM 1024 C CA . LYS A 1 156 ? 42.571 -10.181 -3.669 1.00 26.22 156 LYS B CA 1
ATOM 1025 C C . LYS A 1 156 ? 41.372 -10.140 -2.730 1.00 21.50 156 LYS B C 1
ATOM 1026 O O . LYS A 1 156 ? 40.390 -10.851 -2.923 1.00 20.23 156 LYS B O 1
ATOM 1032 N N . ARG A 1 157 ? 41.464 -9.288 -1.718 1.00 19.76 157 ARG B N 1
ATOM 1033 C CA . ARG A 1 157 ? 40.363 -9.090 -0.787 1.00 21.74 157 ARG B CA 1
ATOM 1034 C C . ARG A 1 157 ? 39.132 -8.522 -1.495 1.00 22.76 157 ARG B C 1
ATOM 1035 O O . ARG A 1 157 ? 39.247 -7.653 -2.363 1.00 25.21 157 ARG B O 1
ATOM 1043 N N . ILE A 1 158 ? 37.953 -9.013 -1.124 1.00 17.91 158 ILE B N 1
ATOM 1044 C CA . ILE A 1 158 ? 36.718 -8.582 -1.769 1.00 17.85 158 ILE B CA 1
ATOM 1045 C C . ILE A 1 158 ? 35.640 -8.113 -0.796 1.00 20.18 158 ILE B C 1
ATOM 1046 O O . ILE A 1 158 ? 34.519 -7.817 -1.208 1.00 27.06 158 ILE B O 1
ATOM 1051 N N . ASN A 1 159 ? 35.967 -8.057 0.491 1.00 16.83 159 ASN B N 1
ATOM 1052 C CA . ASN A 1 159 ? 34.993 -7.590 1.473 1.00 18.32 159 ASN B CA 1
ATOM 1053 C C . ASN A 1 159 ? 35.438 -6.331 2.208 1.00 17.63 159 ASN B C 1
ATOM 1054 O O . ASN A 1 159 ? 35.343 -6.251 3.432 1.00 18.34 159 ASN B O 1
ATOM 1059 N N . TRP A 1 160 ? 35.921 -5.349 1.455 1.00 15.30 160 TRP B N 1
ATOM 1060 C CA . TRP A 1 160 ? 36.312 -4.070 2.034 1.00 18.49 160 TRP B CA 1
ATOM 1061 C C . TRP A 1 160 ? 35.107 -3.417 2.705 1.00 13.09 160 TRP B C 1
ATOM 1062 O O . TRP A 1 160 ? 33.971 -3.562 2.243 1.00 14.96 160 TRP B O 1
ATOM 1073 N N . ALA A 1 161 ? 35.360 -2.701 3.797 1.00 17.28 161 ALA B N 1
ATOM 1074 C CA . ALA A 1 161 ? 34.302 -1.994 4.513 1.00 15.06 161 ALA B CA 1
ATOM 1075 C C . ALA A 1 161 ? 33.587 -1.003 3.599 1.00 16.70 161 ALA B C 1
ATOM 1076 O O . ALA A 1 161 ? 34.182 -0.446 2.673 1.00 16.96 161 ALA B O 1
ATOM 1078 N N . LYS A 1 162 ? 32.304 -0.781 3.864 1.00 12.53 162 LYS B N 1
ATOM 1079 C CA . LYS A 1 162 ? 31.505 0.130 3.057 1.00 12.22 162 LYS B CA 1
ATOM 1080 C C . LYS A 1 162 ? 30.563 0.925 3.950 1.00 14.37 162 LYS B C 1
ATOM 1081 O O . LYS A 1 162 ? 30.034 0.394 4.926 1.00 11.83 162 LYS B O 1
ATOM 1087 N N . ASP A 1 163 ? 30.357 2.191 3.602 1.00 13.50 163 ASP B N 1
ATOM 1088 C CA . ASP A 1 163 ? 29.573 3.109 4.415 1.00 12.68 163 ASP B CA 1
ATOM 1089 C C . ASP A 1 163 ? 28.155 2.621 4.662 1.00 15.29 163 ASP B C 1
ATOM 1090 O O . ASP A 1 163 ? 27.543 1.966 3.813 1.00 14.02 163 ASP B O 1
ATOM 1095 N N . ILE A 1 164 ? 27.622 2.980 5.826 1.00 11.57 164 ILE B N 1
ATOM 1096 C CA . ILE A 1 164 ? 26.218 2.768 6.128 1.00 12.68 164 ILE B CA 1
ATOM 1097 C C . ILE A 1 164 ? 25.586 4.138 6.303 1.00 14.55 164 ILE B C 1
ATOM 1098 O O . ILE A 1 164 ? 26.106 4.965 7.044 1.00 15.19 164 ILE B O 1
ATOM 1103 N N . ILE A 1 165 ? 24.483 4.390 5.604 1.00 11.13 165 ILE B N 1
ATOM 1104 C CA . ILE A 1 165 ? 23.809 5.683 5.687 1.00 11.40 165 ILE B CA 1
ATOM 1105 C C . ILE A 1 165 ? 22.345 5.514 6.056 1.00 18.16 165 ILE B C 1
ATOM 1106 O O . ILE A 1 165 ? 21.557 5.003 5.264 1.00 18.68 165 ILE B O 1
ATOM 1111 N N . ILE A 1 166 ? 21.977 5.942 7.259 1.00 11.55 166 ILE B N 1
ATOM 1112 C CA . ILE A 1 166 ? 20.579 5.910 7.659 1.00 10.11 166 ILE B CA 1
ATOM 1113 C C . ILE A 1 166 ? 20.065 7.332 7.533 1.00 13.58 166 ILE B C 1
ATOM 1114 O O . ILE A 1 166 ? 20.577 8.241 8.189 1.00 14.95 166 ILE B O 1
ATOM 1119 N N . SER A 1 167 ? 19.087 7.532 6.656 1.00 10.19 167 SER B N 1
ATOM 1120 C CA . SER A 1 167 ? 18.539 8.860 6.427 1.00 12.45 167 SER B CA 1
ATOM 1121 C C . SER A 1 167 ? 17.772 9.368 7.634 1.00 14.08 167 SER B C 1
ATOM 1122 O O . SER A 1 167 ? 17.615 8.662 8.637 1.00 14.13 167 SER B O 1
ATOM 1125 N N . SER A 1 168 ? 17.286 10.599 7.533 1.00 12.57 168 SER B N 1
ATOM 1126 C CA . SER A 1 168 ? 16.469 11.175 8.592 1.00 9.67 168 SER B CA 1
ATOM 1127 C C . SER A 1 168 ? 15.117 10.479 8.720 1.00 11.17 168 SER B C 1
ATOM 1128 O O . SER A 1 168 ? 14.565 9.951 7.749 1.00 13.06 168 SER B O 1
ATOM 1131 N N . TYR A 1 169 ? 14.590 10.489 9.935 1.00 10.67 169 TYR B N 1
ATOM 1132 C CA . TYR A 1 169 ? 13.253 9.974 10.211 1.00 11.23 169 TYR B CA 1
ATOM 1133 C C . TYR A 1 169 ? 13.073 8.503 9.810 1.00 11.02 169 TYR B C 1
ATOM 1134 O O . TYR A 1 169 ? 12.133 8.150 9.094 1.00 11.86 169 TYR B O 1
ATOM 1143 N N . VAL A 1 170 ? 13.988 7.656 10.273 1.00 10.37 170 VAL B N 1
ATOM 1144 C CA . VAL A 1 170 ? 13.906 6.213 10.055 1.00 10.20 170 VAL B CA 1
ATOM 1145 C C . VAL A 1 170 ? 13.671 5.525 11.394 1.00 10.65 170 VAL B C 1
ATOM 1146 O O . VAL A 1 170 ? 14.239 5.926 12.406 1.00 11.27 170 VAL B O 1
ATOM 1150 N N . TRP A 1 171 ? 12.806 4.515 11.406 1.00 10.44 171 TRP B N 1
ATOM 1151 C CA . TRP A 1 171 ? 12.584 3.707 12.601 1.00 10.78 171 TRP B CA 1
ATOM 1152 C C . TRP A 1 171 ? 13.258 2.373 12.336 1.00 10.80 171 TRP B C 1
ATOM 1153 O O . TRP A 1 171 ? 12.881 1.659 11.406 1.00 11.77 171 TRP B O 1
ATOM 1164 N N . VAL A 1 172 ? 14.298 2.068 13.109 1.00 10.85 172 VAL B N 1
ATOM 1165 C CA . VAL A 1 172 ? 14.931 0.752 13.048 1.00 11.76 172 VAL B CA 1
ATOM 1166 C C . VAL A 1 172 ? 14.471 -0.033 14.263 1.00 12.61 172 VAL B C 1
ATOM 1167 O O . VAL A 1 172 ? 14.658 0.402 15.399 1.00 12.20 172 VAL B O 1
ATOM 1171 N N . GLY A 1 173 ? 13.839 -1.172 14.018 1.00 9.55 173 GLY B N 1
ATOM 1172 C CA . GLY A 1 173 ? 13.261 -1.978 15.082 1.00 13.71 173 GLY B CA 1
ATOM 1173 C C . GLY A 1 173 ? 14.303 -2.712 15.908 1.00 10.68 173 GLY B C 1
ATOM 1174 O O . GLY A 1 173 ? 15.501 -2.654 15.616 1.00 11.50 173 GLY B O 1
ATOM 1175 N N . ARG A 1 174 ? 13.835 -3.417 16.936 1.00 11.51 174 ARG B N 1
ATOM 1176 C CA . ARG A 1 174 ? 14.727 -4.078 17.883 1.00 11.03 174 ARG B CA 1
ATOM 1177 C C . ARG A 1 174 ? 15.424 -5.292 17.283 1.00 13.00 174 ARG B C 1
ATOM 1178 O O . ARG A 1 174 ? 14.878 -5.962 16.400 1.00 10.24 174 ARG B O 1
ATOM 1186 N N . ASN A 1 175 ? 16.634 -5.572 17.764 1.00 10.67 175 ASN B N 1
ATOM 1187 C CA A ASN A 1 175 ? 17.366 -6.760 17.335 0.60 11.99 175 ASN B CA 1
ATOM 1188 C CA B ASN A 1 175 ? 17.371 -6.756 17.333 0.40 12.02 175 ASN B CA 1
ATOM 1189 C C . ASN A 1 175 ? 17.574 -6.800 15.823 1.00 15.02 175 ASN B C 1
ATOM 1190 O O . ASN A 1 175 ? 17.265 -7.803 15.173 1.00 11.89 175 ASN B O 1
ATOM 1199 N N . VAL A 1 176 ? 18.098 -5.706 15.276 1.00 10.76 176 VAL B N 1
ATOM 1200 C CA . VAL A 1 176 ? 18.352 -5.571 13.844 1.00 11.01 176 VAL B CA 1
ATOM 1201 C C . VAL A 1 176 ? 19.843 -5.371 13.607 1.00 13.46 176 VAL B C 1
ATOM 1202 O O . VAL A 1 176 ? 20.495 -4.686 14.387 1.00 12.37 176 VAL B O 1
ATOM 1206 N N . SER A 1 177 ? 20.384 -5.971 12.547 1.00 9.09 177 SER B N 1
ATOM 1207 C CA . SER A 1 177 ? 21.714 -5.606 12.059 1.00 8.69 177 SER B CA 1
ATOM 1208 C C . SER A 1 177 ? 21.590 -4.982 10.680 1.00 11.33 177 SER B C 1
ATOM 1209 O O . SER A 1 177 ? 20.900 -5.513 9.807 1.00 13.81 177 SER B O 1
ATOM 1212 N N . ILE A 1 178 ? 22.250 -3.848 10.495 1.00 9.23 178 ILE B N 1
ATOM 1213 C CA . ILE A 1 178 ? 22.387 -3.252 9.177 1.00 9.25 178 ILE B CA 1
ATOM 1214 C C . ILE A 1 178 ? 23.824 -3.519 8.751 1.00 11.14 178 ILE B C 1
ATOM 1215 O O . ILE A 1 178 ? 24.762 -3.171 9.466 1.00 12.69 178 ILE B O 1
ATOM 1220 N N . MET A 1 179 ? 23.995 -4.150 7.593 1.00 10.13 179 MET B N 1
ATOM 1221 C CA . MET A 1 179 ? 25.308 -4.598 7.162 1.00 15.26 179 MET B CA 1
ATOM 1222 C C . MET A 1 179 ? 25.949 -3.563 6.247 1.00 12.08 179 MET B C 1
ATOM 1223 O O . MET A 1 179 ? 25.351 -2.529 5.945 1.00 13.52 179 MET B O 1
ATOM 1228 N N . LYS A 1 180 ? 27.170 -3.843 5.814 1.00 12.95 180 LYS B N 1
ATOM 1229 C CA . LYS A 1 180 ? 27.978 -2.839 5.132 1.00 12.31 180 LYS B CA 1
ATOM 1230 C C . LYS A 1 180 ? 27.411 -2.389 3.785 1.00 13.08 180 LYS B C 1
ATOM 1231 O O . LYS A 1 180 ? 26.798 -3.166 3.053 1.00 14.42 180 LYS B O 1
ATOM 1237 N N . GLY A 1 181 ? 27.627 -1.119 3.466 1.00 14.11 181 GLY B N 1
ATOM 1238 C CA . GLY A 1 181 ? 27.207 -0.575 2.190 1.00 12.53 181 GLY B CA 1
ATOM 1239 C C . GLY A 1 181 ? 25.726 -0.273 2.046 1.00 15.61 181 GLY B C 1
ATOM 1240 O O . GLY A 1 181 ? 25.274 0.057 0.952 1.00 22.25 181 GLY B O 1
ATOM 1241 N N . VAL A 1 182 ? 24.967 -0.375 3.135 1.00 10.34 182 VAL B N 1
ATOM 1242 C CA . VAL A 1 182 ? 23.518 -0.189 3.079 1.00 11.39 182 VAL B CA 1
ATOM 1243 C C . VAL A 1 182 ? 23.082 1.243 3.375 1.00 16.13 182 VAL B C 1
ATOM 1244 O O . VAL A 1 182 ? 23.568 1.864 4.321 1.00 12.50 182 VAL B O 1
ATOM 1248 N N . SER A 1 183 ? 22.175 1.759 2.544 1.00 11.06 183 SER B N 1
ATOM 1249 C CA . SER A 1 183 ? 21.497 3.022 2.810 1.00 14.25 183 SER B CA 1
ATOM 1250 C C . SER A 1 183 ? 20.033 2.732 3.099 1.00 15.41 183 SER B C 1
ATOM 1251 O O . SER A 1 183 ? 19.414 1.902 2.426 1.00 15.90 183 SER B O 1
ATOM 1254 N N . VAL A 1 184 ? 19.479 3.405 4.103 1.00 15.53 184 VAL B N 1
ATOM 1255 C CA . VAL A 1 184 ? 18.053 3.304 4.386 1.00 11.01 184 VAL B CA 1
ATOM 1256 C C . VAL A 1 184 ? 17.427 4.675 4.186 1.00 12.19 184 VAL B C 1
ATOM 1257 O O . VAL A 1 184 ? 17.786 5.635 4.857 1.00 15.12 184 VAL B O 1
ATOM 1261 N N . GLY A 1 185 ? 16.490 4.761 3.250 1.00 12.20 185 GLY B N 1
ATOM 1262 C CA . GLY A 1 185 ? 15.904 6.037 2.882 1.00 14.45 185 GLY B CA 1
ATOM 1263 C C . GLY A 1 185 ? 14.986 6.647 3.928 1.00 14.54 185 GLY B C 1
ATOM 1264 O O . GLY A 1 185 ? 14.481 5.967 4.828 1.00 12.99 185 GLY B O 1
ATOM 1265 N N . SER A 1 186 ? 14.752 7.948 3.796 1.00 12.31 186 SER B N 1
ATOM 1266 C CA . SER A 1 186 ? 13.966 8.690 4.779 1.00 11.48 186 SER B CA 1
ATOM 1267 C C . SER A 1 186 ? 12.524 8.179 4.930 1.00 11.50 186 SER B C 1
ATOM 1268 O O . SER A 1 186 ? 11.869 7.840 3.946 1.00 13.12 186 SER B O 1
ATOM 1271 N N . GLY A 1 187 ? 12.044 8.121 6.169 1.00 11.78 187 GLY B N 1
ATOM 1272 C CA . GLY A 1 187 ? 10.673 7.725 6.456 1.00 12.18 187 GLY B CA 1
ATOM 1273 C C . GLY A 1 187 ? 10.448 6.224 6.513 1.00 11.50 187 GLY B C 1
ATOM 1274 O O . GLY A 1 187 ? 9.318 5.758 6.720 1.00 14.99 187 GLY B O 1
ATOM 1275 N N . SER A 1 188 ? 11.518 5.459 6.331 1.00 12.13 188 SER B N 1
ATOM 1276 C CA . SER A 1 188 ? 11.373 4.016 6.226 1.00 11.59 188 SER B CA 1
ATOM 1277 C C . SER A 1 188 ? 11.381 3.318 7.586 1.00 10.88 188 SER B C 1
ATOM 1278 O O . SER A 1 188 ? 11.708 3.928 8.610 1.00 12.49 188 SER B O 1
ATOM 1281 N N . VAL A 1 189 ? 11.010 2.041 7.574 1.00 10.96 189 VAL B N 1
ATOM 1282 C CA . VAL A 1 189 ? 10.908 1.226 8.779 1.00 11.69 189 VAL B CA 1
ATOM 1283 C C . VAL A 1 189 ? 11.611 -0.107 8.566 1.00 13.24 189 VAL B C 1
ATOM 1284 O O . VAL A 1 189 ? 11.372 -0.794 7.563 1.00 11.95 189 VAL B O 1
ATOM 1288 N N . ILE A 1 190 ? 12.472 -0.479 9.508 1.00 12.33 190 ILE B N 1
ATOM 1289 C CA . ILE A 1 190 ? 13.122 -1.784 9.476 1.00 9.53 190 ILE B CA 1
ATOM 1290 C C . ILE A 1 190 ? 12.516 -2.648 10.574 1.00 9.30 190 ILE B C 1
ATOM 1291 O O . ILE A 1 190 ? 12.513 -2.268 11.745 1.00 11.72 190 ILE B O 1
ATOM 1296 N N . GLY A 1 191 ? 11.992 -3.809 10.194 1.00 8.66 191 GLY B N 1
ATOM 1297 C CA . GLY A 1 191 ? 11.258 -4.629 11.135 1.00 14.46 191 GLY B CA 1
ATOM 1298 C C . GLY A 1 191 ? 12.132 -5.334 12.152 1.00 9.53 191 GLY B C 1
ATOM 1299 O O . GLY A 1 191 ? 13.307 -5.598 11.902 1.00 10.98 191 GLY B O 1
ATOM 1300 N N . TYR A 1 192 ? 11.540 -5.629 13.303 1.00 10.95 192 TYR B N 1
ATOM 1301 C CA . TYR A 1 192 ? 12.183 -6.427 14.342 1.00 12.24 192 TYR B CA 1
ATOM 1302 C C . TYR A 1 192 ? 12.910 -7.628 13.753 1.00 11.84 192 TYR B C 1
ATOM 1303 O O . TYR A 1 192 ? 12.352 -8.343 12.913 1.00 12.42 192 TYR B O 1
ATOM 1312 N N . GLY A 1 193 ? 14.145 -7.854 14.199 1.00 9.79 193 GLY B N 1
ATOM 1313 C CA . GLY A 1 193 ? 14.877 -9.071 13.882 1.00 10.41 193 GLY B CA 1
ATOM 1314 C C . GLY A 1 193 ? 15.508 -9.148 12.503 1.00 10.54 193 GLY B C 1
ATOM 1315 O O . GLY A 1 193 ? 16.069 -10.180 12.122 1.00 11.20 193 GLY B O 1
ATOM 1316 N N . SER A 1 194 ? 15.426 -8.057 11.753 1.00 9.92 194 SER B N 1
ATOM 1317 C CA . SER A 1 194 ? 15.945 -8.018 10.391 1.00 11.60 194 SER B CA 1
ATOM 1318 C C . SER A 1 194 ? 17.462 -8.060 10.339 1.00 13.31 194 SER B C 1
ATOM 1319 O O . SER A 1 194 ? 18.149 -7.579 11.249 1.00 11.05 194 SER B O 1
ATOM 1322 N N . ILE A 1 195 ? 17.987 -8.638 9.264 1.00 9.43 195 ILE B N 1
ATOM 1323 C CA . ILE A 1 195 ? 19.362 -8.360 8.869 1.00 10.69 195 ILE B CA 1
ATOM 1324 C C . ILE A 1 195 ? 19.313 -7.745 7.473 1.00 11.52 195 ILE B C 1
ATOM 1325 O O . ILE A 1 195 ? 18.903 -8.396 6.507 1.00 11.88 195 ILE B O 1
ATOM 1330 N N . VAL A 1 196 ? 19.698 -6.476 7.387 1.00 11.16 196 VAL B N 1
ATOM 1331 C CA . VAL A 1 196 ? 19.562 -5.695 6.161 1.00 10.41 196 VAL B CA 1
ATOM 1332 C C . VAL A 1 196 ? 20.869 -5.688 5.383 1.00 13.52 196 VAL B C 1
ATOM 1333 O O . VAL A 1 196 ? 21.888 -5.190 5.870 1.00 13.96 196 VAL B O 1
ATOM 1337 N N . THR A 1 197 ? 20.840 -6.247 4.177 1.00 12.51 197 THR B N 1
ATOM 1338 C CA . THR A 1 197 ? 22.060 -6.402 3.389 1.00 11.95 197 THR B CA 1
ATOM 1339 C C . THR A 1 197 ? 22.062 -5.592 2.094 1.00 13.38 197 THR B C 1
ATOM 1340 O O . THR A 1 197 ? 23.082 -5.521 1.412 1.00 16.69 197 THR B O 1
ATOM 1344 N N . LYS A 1 198 ? 20.918 -5.014 1.744 1.00 14.91 198 LYS B N 1
ATOM 1345 C CA . LYS A 1 198 ? 20.811 -4.194 0.541 1.00 18.71 198 LYS B CA 1
ATOM 1346 C C . LYS A 1 198 ? 20.075 -2.895 0.857 1.00 16.46 198 LYS B C 1
ATOM 1347 O O . LYS A 1 198 ? 19.380 -2.804 1.870 1.00 13.85 198 LYS B O 1
ATOM 1353 N N . ASP A 1 199 ? 20.228 -1.894 -0.007 1.00 14.65 199 ASP B N 1
ATOM 1354 C CA . ASP A 1 199 ? 19.577 -0.596 0.195 1.00 15.28 199 ASP B CA 1
ATOM 1355 C C . ASP A 1 199 ? 18.068 -0.715 0.402 1.00 18.13 199 ASP B C 1
ATOM 1356 O O . ASP A 1 199 ? 17.409 -1.530 -0.237 1.00 16.61 199 ASP B O 1
ATOM 1361 N N . VAL A 1 200 ? 17.524 0.118 1.285 1.00 11.76 200 VAL B N 1
ATOM 1362 C CA . VAL A 1 200 ? 16.079 0.221 1.469 1.00 13.17 200 VAL B CA 1
ATOM 1363 C C . VAL A 1 200 ? 15.636 1.614 1.045 1.00 16.04 200 VAL B C 1
ATOM 1364 O O . VAL A 1 200 ? 16.082 2.609 1.613 1.00 14.62 200 VAL B O 1
ATOM 1368 N N . PRO A 1 201 ? 14.759 1.703 0.030 1.00 13.42 201 PRO B N 1
ATOM 1369 C CA . PRO A 1 201 ? 14.385 3.031 -0.466 1.00 13.61 201 PRO B CA 1
ATOM 1370 C C . PRO A 1 201 ? 13.548 3.819 0.537 1.00 16.77 201 PRO B C 1
ATOM 1371 O O . PRO A 1 201 ? 13.096 3.281 1.549 1.00 13.83 201 PRO B O 1
ATOM 1375 N N . SER A 1 202 ? 13.344 5.098 0.244 1.00 13.13 202 SER B N 1
ATOM 1376 C CA . SER A 1 202 ? 12.552 5.970 1.093 1.00 13.81 202 SER B CA 1
ATOM 1377 C C . SER A 1 202 ? 11.100 5.501 1.209 1.00 13.84 202 SER B C 1
ATOM 1378 O O . SER A 1 202 ? 10.532 4.956 0.260 1.00 16.56 202 SER B O 1
ATOM 1381 N N . MET A 1 203 ? 10.520 5.718 2.386 1.00 13.94 203 MET B N 1
ATOM 1382 C CA . MET A 1 203 ? 9.127 5.397 2.658 1.00 11.52 203 MET B CA 1
ATOM 1383 C C . MET A 1 203 ? 8.766 3.938 2.374 1.00 13.58 203 MET B C 1
ATOM 1384 O O . MET A 1 203 ? 7.739 3.641 1.767 1.00 14.92 203 MET B O 1
ATOM 1389 N N . CYS A 1 204 ? 9.615 3.023 2.831 1.00 15.03 204 CYS B N 1
ATOM 1390 C CA . CYS A 1 204 ? 9.341 1.598 2.686 1.00 15.04 204 CYS B CA 1
ATOM 1391 C C . CYS A 1 204 ? 9.496 0.894 4.019 1.00 17.27 204 CYS B C 1
ATOM 1392 O O . CYS A 1 204 ? 10.203 1.371 4.904 1.00 12.40 204 CYS B O 1
ATOM 1395 N N . ALA A 1 205 ? 8.837 -0.251 4.149 1.00 12.50 205 ALA B N 1
ATOM 1396 C CA . ALA A 1 205 ? 9.047 -1.127 5.291 1.00 13.92 205 ALA B CA 1
ATOM 1397 C C . ALA A 1 205 ? 9.764 -2.385 4.808 1.00 13.75 205 ALA B C 1
ATOM 1398 O O . ALA A 1 205 ? 9.383 -2.987 3.804 1.00 15.05 205 ALA B O 1
ATOM 1400 N N . ALA A 1 206 ? 10.822 -2.770 5.512 1.00 8.92 206 ALA B N 1
ATOM 1401 C CA . ALA A 1 206 ? 11.597 -3.944 5.131 1.00 10.67 206 ALA B CA 1
ATOM 1402 C C . ALA A 1 206 ? 11.749 -4.830 6.346 1.00 13.25 206 ALA B C 1
ATOM 1403 O O . ALA A 1 206 ? 11.805 -4.333 7.469 1.00 12.06 206 ALA B O 1
ATOM 1405 N N . ALA A 1 207 ? 11.806 -6.140 6.122 1.00 13.28 207 ALA B N 1
ATOM 1406 C CA . ALA A 1 207 ? 12.007 -7.096 7.205 1.00 13.48 207 ALA B CA 1
ATOM 1407 C C . ALA A 1 207 ? 12.535 -8.415 6.681 1.00 12.36 207 ALA B C 1
ATOM 1408 O O . ALA A 1 207 ? 12.416 -8.711 5.490 1.00 12.85 207 ALA B O 1
ATOM 1410 N N . GLY A 1 208 ? 13.123 -9.205 7.576 1.00 10.90 208 GLY B N 1
ATOM 1411 C CA . GLY A 1 208 ? 13.592 -10.535 7.223 1.00 12.55 208 GLY B CA 1
ATOM 1412 C C . GLY A 1 208 ? 15.093 -10.706 7.384 1.00 11.31 208 GLY B C 1
ATOM 1413 O O . GLY A 1 208 ? 15.821 -9.754 7.649 1.00 11.82 208 GLY B O 1
ATOM 1414 N N . ASN A 1 209 ? 15.555 -11.938 7.220 1.00 10.27 209 ASN B N 1
ATOM 1415 C CA . ASN A 1 209 ? 16.983 -12.216 7.205 1.00 10.21 209 ASN B CA 1
ATOM 1416 C C . ASN A 1 209 ? 17.301 -13.185 6.080 1.00 11.12 209 ASN B C 1
ATOM 1417 O O . ASN A 1 209 ? 17.123 -14.386 6.239 1.00 12.76 209 ASN B O 1
ATOM 1422 N N . PRO A 1 210 ? 17.768 -12.670 4.932 1.00 11.86 210 PRO B N 1
ATOM 1423 C CA . PRO A 1 210 ? 18.044 -11.253 4.677 1.00 13.01 210 PRO B CA 1
ATOM 1424 C C . PRO A 1 210 ? 16.774 -10.454 4.430 1.00 11.65 210 PRO B C 1
ATOM 1425 O O . PRO A 1 210 ? 15.779 -10.991 3.915 1.00 13.22 210 PRO B O 1
ATOM 1429 N N . ALA A 1 211 ? 16.804 -9.172 4.786 1.00 9.79 211 ALA B N 1
ATOM 1430 C CA . ALA A 1 211 ? 15.619 -8.334 4.683 1.00 11.40 211 ALA B CA 1
ATOM 1431 C C . ALA A 1 211 ? 15.163 -8.142 3.244 1.00 15.98 211 ALA B C 1
ATOM 1432 O O . ALA A 1 211 ? 15.972 -8.106 2.314 1.00 15.64 211 ALA B O 1
ATOM 1434 N N . LYS A 1 212 ? 13.853 -8.015 3.084 1.00 13.52 212 LYS B N 1
ATOM 1435 C CA . LYS A 1 212 ? 13.238 -7.666 1.806 1.00 17.77 212 LYS B CA 1
ATOM 1436 C C . LYS A 1 212 ? 12.168 -6.603 2.032 1.00 16.59 212 LYS B C 1
ATOM 1437 O O . LYS A 1 212 ? 11.651 -6.456 3.142 1.00 14.28 212 LYS B O 1
ATOM 1443 N N . ILE A 1 213 ? 11.820 -5.862 0.983 1.00 16.05 213 ILE B N 1
ATOM 1444 C CA . ILE A 1 213 ? 10.778 -4.850 1.109 1.00 15.82 213 ILE B CA 1
ATOM 1445 C C . ILE A 1 213 ? 9.426 -5.527 1.239 1.00 17.09 213 ILE B C 1
ATOM 1446 O O . ILE A 1 213 ? 9.062 -6.371 0.418 1.00 20.09 213 ILE B O 1
ATOM 1451 N N . ILE A 1 214 ? 8.685 -5.177 2.280 1.00 14.65 214 ILE B N 1
ATOM 1452 C CA . ILE A 1 214 ? 7.396 -5.818 2.516 1.00 17.13 214 ILE B CA 1
ATOM 1453 C C . ILE A 1 214 ? 6.222 -4.880 2.248 1.00 17.68 214 ILE B C 1
ATOM 1454 O O . ILE A 1 214 ? 5.108 -5.334 1.983 1.00 17.24 214 ILE B O 1
ATOM 1459 N N . LYS A 1 215 ? 6.480 -3.577 2.297 1.00 15.13 215 LYS B N 1
ATOM 1460 C CA . LYS A 1 215 ? 5.461 -2.586 1.998 1.00 14.16 215 LYS B CA 1
ATOM 1461 C C . LYS A 1 215 ? 6.083 -1.299 1.464 1.00 19.90 215 LYS B C 1
ATOM 1462 O O . LYS A 1 215 ? 7.119 -0.845 1.950 1.00 16.95 215 LYS B O 1
ATOM 1468 N N . ARG A 1 216 ? 5.442 -0.704 0.464 1.00 18.35 216 ARG B N 1
ATOM 1469 C CA . ARG A 1 216 ? 5.899 0.586 -0.052 1.00 18.23 216 ARG B CA 1
ATOM 1470 C C . ARG A 1 216 ? 4.880 1.677 0.253 1.00 17.93 216 ARG B C 1
ATOM 1471 O O . ARG A 1 216 ? 3.767 1.389 0.684 1.00 17.56 216 ARG B O 1
ATOM 1479 N N . ASN A 1 217 ? 5.267 2.930 0.033 1.00 17.68 217 ASN B N 1
ATOM 1480 C CA . ASN A 1 217 ? 4.369 4.055 0.274 1.00 16.08 217 ASN B CA 1
ATOM 1481 C C . ASN A 1 217 ? 3.902 4.150 1.722 1.00 15.72 217 ASN B C 1
ATOM 1482 O O . ASN A 1 217 ? 2.709 4.333 1.989 1.00 15.54 217 ASN B O 1
ATOM 1487 N N . ILE A 1 218 ? 4.838 4.029 2.659 1.00 14.61 218 ILE B N 1
ATOM 1488 C CA . ILE A 1 218 ? 4.491 4.110 4.067 1.00 14.56 218 ILE B CA 1
ATOM 1489 C C . ILE A 1 218 ? 5.341 5.128 4.811 1.00 10.25 218 ILE B C 1
ATOM 1490 O O . ILE A 1 218 ? 6.391 5.571 4.326 1.00 13.42 218 ILE B O 1
ATOM 1495 N N . ILE A 1 219 ? 4.868 5.501 5.992 1.00 12.90 219 ILE B N 1
ATOM 1496 C CA . ILE A 1 219 ? 5.634 6.335 6.906 1.00 13.16 219 ILE B CA 1
ATOM 1497 C C . ILE A 1 219 ? 5.177 5.991 8.317 1.00 16.72 219 ILE B C 1
ATOM 1498 O O . ILE A 1 219 ? 4.074 5.475 8.513 1.00 15.83 219 ILE B O 1
ATOM 1503 N N . TRP A 1 220 ? 6.037 6.247 9.294 1.00 12.56 220 TRP B N 1
ATOM 1504 C CA . TRP A 1 220 ? 5.758 5.870 10.671 1.00 13.11 220 TRP B CA 1
ATOM 1505 C C . TRP A 1 220 ? 5.627 7.103 11.548 1.00 14.33 220 TRP B C 1
ATOM 1506 O O . TRP A 1 220 ? 5.970 8.207 11.131 1.00 13.53 220 TRP B O 1
ATOM 1517 N N . ALA A 1 221 ? 5.131 6.908 12.766 1.00 14.20 221 ALA B N 1
ATOM 1518 C CA . ALA A 1 221 ? 5.138 7.966 13.775 1.00 17.27 221 ALA B CA 1
ATOM 1519 C C . ALA A 1 221 ? 5.434 7.386 15.153 1.00 18.49 221 ALA B C 1
ATOM 1520 O O . ALA A 1 221 ? 5.179 6.206 15.408 1.00 16.56 221 ALA B O 1
ATOM 1522 N N . ARG A 1 222 ? 5.969 8.228 16.034 1.00 17.50 222 ARG B N 1
ATOM 1523 C CA . ARG A 1 222 ? 6.396 7.800 17.361 1.00 22.68 222 ARG B CA 1
ATOM 1524 C C . ARG A 1 222 ? 5.206 7.577 18.305 1.00 26.23 222 ARG B C 1
ATOM 1525 O O . ARG A 1 222 ? 5.095 6.530 18.934 1.00 24.79 222 ARG B O 1
ATOM 1533 N N . THR A 1 223 ? 4.307 8.553 18.391 1.00 26.86 223 THR B N 1
ATOM 1534 C CA . THR A 1 223 ? 3.185 8.455 19.321 1.00 37.42 223 THR B CA 1
ATOM 1535 C C . THR A 1 223 ? 2.183 7.392 18.883 1.00 37.18 223 THR B C 1
ATOM 1536 O O . THR A 1 223 ? 1.871 7.272 17.699 1.00 36.90 223 THR B O 1
ATOM 1540 N N . ASP A 1 224 ? 1.670 6.631 19.844 1.00 39.68 224 ASP B N 1
ATOM 1541 C CA . ASP A 1 224 ? 0.798 5.499 19.532 1.00 42.56 224 ASP B CA 1
ATOM 1542 C C . ASP A 1 224 ? -0.686 5.850 19.375 1.00 42.95 224 ASP B C 1
ATOM 1543 O O . ASP A 1 224 ? -1.483 5.004 18.968 1.00 49.44 224 ASP B O 1
ATOM 1548 N N . LYS A 1 225 ? -1.063 7.085 19.695 1.00 49.51 225 LYS B N 1
ATOM 1549 C CA . LYS A 1 225 ? -2.455 7.501 19.516 1.00 47.51 225 LYS B CA 1
ATOM 1550 C C . LYS A 1 225 ? -2.671 8.318 18.243 1.00 50.16 225 LYS B C 1
ATOM 1551 O O . LYS A 1 225 ? -3.712 8.949 18.069 1.00 49.61 225 LYS B O 1
ATOM 1557 N N . ALA A 1 226 ? -1.683 8.304 17.354 1.00 44.64 226 ALA B N 1
ATOM 1558 C CA . ALA A 1 226 ? -1.834 8.941 16.054 1.00 38.04 226 ALA B CA 1
ATOM 1559 C C . ALA A 1 226 ? -2.556 7.985 15.111 1.00 40.16 226 ALA B C 1
ATOM 1560 O O . ALA A 1 226 ? -2.061 6.898 14.827 1.00 31.83 226 ALA B O 1
ATOM 1562 N N . GLU A 1 227 ? -3.734 8.391 14.643 1.00 39.33 227 GLU B N 1
ATOM 1563 C CA . GLU A 1 227 ? -4.539 7.568 13.745 1.00 41.28 227 GLU B CA 1
ATOM 1564 C C . GLU A 1 227 ? -4.425 8.059 12.308 1.00 37.56 227 GLU B C 1
ATOM 1565 O O . GLU A 1 227 ? -4.734 7.329 11.358 1.00 32.22 227 GLU B O 1
ATOM 1571 N N . LEU A 1 228 ? -3.996 9.309 12.166 1.00 33.61 228 LEU B N 1
ATOM 1572 C CA . LEU A 1 228 ? -3.747 9.912 10.865 1.00 33.77 228 LEU B CA 1
ATOM 1573 C C . LEU A 1 228 ? -2.392 10.593 10.895 1.00 27.43 228 LEU B C 1
ATOM 1574 O O . LEU A 1 228 ? -1.944 11.050 11.948 1.00 31.19 228 LEU B O 1
ATOM 1579 N N . ILE A 1 229 ? -1.744 10.669 9.738 1.00 27.43 229 ILE B N 1
ATOM 1580 C CA . ILE A 1 229 ? -0.458 11.350 9.636 1.00 28.09 229 ILE B CA 1
ATOM 1581 C C . ILE A 1 229 ? -0.522 12.748 10.253 1.00 33.11 229 ILE B C 1
ATOM 1582 O O . ILE A 1 229 ? 0.415 13.186 10.921 1.00 31.45 229 ILE B O 1
ATOM 1587 N N . SER A 1 230 ? -1.641 13.437 10.045 1.00 36.11 230 SER B N 1
ATOM 1588 C CA . SER A 1 230 ? -1.807 14.800 10.547 1.00 35.59 230 SER B CA 1
ATOM 1589 C C . SER A 1 230 ? -1.904 14.876 12.074 1.00 35.57 230 SER B C 1
ATOM 1590 O O . SER A 1 230 ? -1.857 15.962 12.651 1.00 35.72 230 SER B O 1
ATOM 1593 N N . ASP A 1 231 ? -2.032 13.724 12.726 1.00 37.34 231 ASP B N 1
ATOM 1594 C CA . ASP A 1 231 ? -2.104 13.678 14.187 1.00 32.17 231 ASP B CA 1
ATOM 1595 C C . ASP A 1 231 ? -0.745 13.912 14.851 1.00 36.31 231 ASP B C 1
ATOM 1596 O O . ASP A 1 231 ? -0.677 14.249 16.033 1.00 42.70 231 ASP B O 1
ATOM 1601 N N . ASP A 1 232 ? 0.334 13.714 14.098 1.00 33.96 232 ASP B N 1
ATOM 1602 C CA . ASP A 1 232 ? 1.683 13.897 14.632 1.00 29.98 232 ASP B CA 1
ATOM 1603 C C . ASP A 1 232 ? 2.465 14.926 13.822 1.00 28.61 232 ASP B C 1
ATOM 1604 O O . ASP A 1 232 ? 2.652 14.766 12.617 1.00 27.49 232 ASP B O 1
ATOM 1609 N N . LYS A 1 233 ? 2.949 15.946 14.481 1.00 30.74 233 LYS B N 1
ATOM 1610 C CA . LYS A 1 233 ? 3.659 17.019 13.846 1.00 33.76 233 LYS B CA 1
ATOM 1611 C C . LYS A 1 233 ? 4.925 16.624 13.117 1.00 26.03 233 LYS B C 1
ATOM 1612 O O . LYS A 1 233 ? 5.133 17.057 12.034 1.00 29.59 233 LYS B O 1
ATOM 1618 N N . ARG A 1 234 ? 5.763 15.817 13.730 1.00 25.28 234 ARG B N 1
ATOM 1619 C CA . ARG A 1 234 ? 6.976 15.408 13.060 1.00 20.30 234 ARG B CA 1
ATOM 1620 C C . ARG A 1 234 ? 6.687 14.479 11.887 1.00 26.42 234 ARG B C 1
ATOM 1621 O O . ARG A 1 234 ? 7.294 14.590 10.868 1.00 23.47 234 ARG B O 1
ATOM 1629 N N . CYS A 1 235 ? 5.735 13.574 12.049 1.00 22.48 235 CYS B N 1
ATOM 1630 C CA . CYS A 1 235 ? 5.297 12.746 10.931 1.00 20.93 235 CYS B CA 1
ATOM 1631 C C . CYS A 1 235 ? 4.732 13.619 9.806 1.00 22.06 235 CYS B C 1
ATOM 1632 O O . CYS A 1 235 ? 5.076 13.436 8.640 1.00 19.82 235 CYS B O 1
ATOM 1635 N N . SER A 1 236 ? 3.873 14.575 10.154 1.00 21.64 236 SER B N 1
ATOM 1636 C CA . SER A 1 236 ? 3.268 15.440 9.137 1.00 19.90 236 SER B CA 1
ATOM 1637 C C . SER A 1 236 ? 4.336 16.223 8.383 1.00 18.92 236 SER B C 1
ATOM 1638 O O . SER A 1 236 ? 4.280 16.352 7.159 1.00 25.11 236 SER B O 1
ATOM 1641 N N . SER A 1 237 ? 5.311 16.733 9.131 1.00 23.51 237 SER B N 1
ATOM 1642 C CA . SER A 1 237 ? 6.413 17.506 8.567 1.00 22.65 237 SER B CA 1
ATOM 1643 C C . SER A 1 237 ? 7.218 16.719 7.536 1.00 20.98 237 SER B C 1
ATOM 1644 O O . SER A 1 237 ? 7.427 17.188 6.417 1.00 24.16 237 SER B O 1
ATOM 1647 N N . TYR A 1 238 ? 7.686 15.531 7.918 1.00 18.17 238 TYR B N 1
ATOM 1648 C CA . TYR A 1 238 ? 8.449 14.688 7.006 1.00 17.85 238 TYR B CA 1
ATOM 1649 C C . TYR A 1 238 ? 7.614 14.174 5.835 1.00 17.98 238 TYR B C 1
ATOM 1650 O O . TYR A 1 238 ? 8.102 14.086 4.709 1.00 20.87 238 TYR B O 1
ATOM 1659 N N . HIS A 1 239 ? 6.361 13.827 6.105 1.00 18.59 239 HIS B N 1
ATOM 1660 C CA . HIS A 1 239 ? 5.471 13.366 5.053 1.00 20.63 239 HIS B CA 1
ATOM 1661 C C . HIS A 1 239 ? 5.354 14.450 3.983 1.00 25.52 239 HIS B C 1
ATOM 1662 O O . HIS A 1 239 ? 5.448 14.167 2.788 1.00 21.40 239 HIS B O 1
ATOM 1669 N N . ALA A 1 240 ? 5.172 15.693 4.421 1.00 22.03 240 ALA B N 1
ATOM 1670 C CA . ALA A 1 240 ? 5.064 16.817 3.495 1.00 25.20 240 ALA B CA 1
ATOM 1671 C C . ALA A 1 240 ? 6.330 16.971 2.651 1.00 26.58 240 ALA B C 1
ATOM 1672 O O . ALA A 1 240 ? 6.263 17.081 1.427 1.00 28.30 240 ALA B O 1
ATOM 1674 N N . LYS A 1 241 ? 7.485 16.971 3.308 1.00 21.93 241 LYS B N 1
ATOM 1675 C CA . LYS A 1 241 ? 8.757 17.084 2.602 1.00 29.52 241 LYS B CA 1
ATOM 1676 C C . LYS A 1 241 ? 8.970 15.932 1.629 1.00 31.49 241 LYS B C 1
ATOM 1677 O O . LYS A 1 241 ? 9.478 16.126 0.526 1.00 33.06 241 LYS B O 1
ATOM 1683 N N . LEU A 1 242 ? 8.580 14.729 2.040 1.00 22.22 242 LEU B N 1
ATOM 1684 C CA . LEU A 1 242 ? 8.837 13.535 1.241 1.00 19.75 242 LEU B CA 1
ATOM 1685 C C . LEU A 1 242 ? 7.903 13.371 0.045 1.00 25.54 242 LEU B C 1
ATOM 1686 O O . LEU A 1 242 ? 8.297 12.815 -0.980 1.00 25.38 242 LEU B O 1
ATOM 1691 N N . THR A 1 243 ? 6.671 13.846 0.171 1.00 29.71 243 THR B N 1
ATOM 1692 C CA . THR A 1 243 ? 5.699 13.668 -0.905 1.00 30.42 243 THR B CA 1
ATOM 1693 C C . THR A 1 243 ? 5.671 14.869 -1.843 1.00 42.54 243 THR B C 1
ATOM 1694 O O . THR A 1 243 ? 5.050 14.827 -2.906 1.00 43.67 243 THR B O 1
ATOM 1698 N N . GLN A 1 244 ? 6.358 15.935 -1.444 1.00 36.78 244 GLN B N 1
ATOM 1699 C CA . GLN A 1 244 ? 6.543 17.088 -2.314 1.00 49.04 244 GLN B CA 1
ATOM 1700 C C . GLN A 1 244 ? 7.792 16.907 -3.176 1.00 50.11 244 GLN B C 1
ATOM 1701 O O . GLN A 1 244 ? 7.743 17.079 -4.395 1.00 60.22 244 GLN B O 1
ATOM 1707 N N . LEU A 1 245 ? 8.907 16.547 -2.547 1.00 49.44 245 LEU B N 1
ATOM 1708 C CA . LEU A 1 245 ? 10.153 16.337 -3.281 1.00 56.07 245 LEU B CA 1
ATOM 1709 C C . LEU A 1 245 ? 10.103 15.064 -4.125 1.00 52.84 245 LEU B C 1
ATOM 1710 O O . LEU A 1 245 ? 10.139 13.952 -3.599 1.00 58.57 245 LEU B O 1
ATOM 1715 N N . LYS B 1 19 ? 42.243 -28.272 44.316 1.00 54.45 19 LYS A N 1
ATOM 1716 C CA . LYS B 1 19 ? 43.212 -29.356 44.186 1.00 44.23 19 LYS A CA 1
ATOM 1717 C C . LYS B 1 19 ? 42.621 -30.561 43.456 1.00 42.29 19 LYS A C 1
ATOM 1718 O O . LYS B 1 19 ? 43.057 -31.695 43.660 1.00 40.02 19 LYS A O 1
ATOM 1724 N N . THR B 1 20 ? 41.625 -30.308 42.610 1.00 35.33 20 THR A N 1
ATOM 1725 C CA . THR B 1 20 ? 41.017 -31.354 41.795 1.00 30.50 20 THR A CA 1
ATOM 1726 C C . THR B 1 20 ? 42.074 -32.060 40.946 1.00 30.36 20 THR A C 1
ATOM 1727 O O . THR B 1 20 ? 43.022 -31.429 40.482 1.00 26.19 20 THR A O 1
ATOM 1731 N N . GLN B 1 21 ? 41.917 -33.368 40.753 1.00 24.96 21 GLN A N 1
ATOM 1732 C CA . GLN B 1 21 ? 42.821 -34.118 39.878 1.00 22.71 21 GLN A CA 1
ATOM 1733 C C . GLN B 1 21 ? 42.035 -34.821 38.772 1.00 26.04 21 GLN A C 1
ATOM 1734 O O . GLN B 1 21 ? 40.844 -35.090 38.930 1.00 25.85 21 GLN A O 1
ATOM 1740 N N . ASP B 1 22 ? 42.694 -35.105 37.648 1.00 20.52 22 ASP A N 1
ATOM 1741 C CA . ASP B 1 22 ? 42.062 -35.900 36.596 1.00 22.55 22 ASP A CA 1
ATOM 1742 C C . ASP B 1 22 ? 42.196 -37.390 36.928 1.00 19.41 22 ASP A C 1
ATOM 1743 O O . ASP B 1 22 ? 42.687 -37.745 38.000 1.00 24.42 22 ASP A O 1
ATOM 1748 N N . SER B 1 23 ? 41.764 -38.258 36.017 1.00 15.48 23 SER A N 1
ATOM 1749 C CA . SER B 1 23 ? 41.694 -39.691 36.321 1.00 16.03 23 SER A CA 1
ATOM 1750 C C . SER B 1 23 ? 43.070 -40.326 36.510 1.00 20.77 23 SER A C 1
ATOM 1751 O O . SER B 1 23 ? 43.189 -41.387 37.117 1.00 19.45 23 SER A O 1
ATOM 1754 N N . ARG B 1 24 ? 44.110 -39.689 35.982 1.00 18.50 24 ARG A N 1
ATOM 1755 C CA . ARG B 1 24 ? 45.453 -40.230 36.161 1.00 17.99 24 ARG A CA 1
ATOM 1756 C C . ARG B 1 24 ? 46.192 -39.505 37.279 1.00 21.64 24 ARG A C 1
ATOM 1757 O O . ARG B 1 24 ? 47.418 -39.581 37.380 1.00 27.79 24 ARG A O 1
ATOM 1765 N N . LEU B 1 25 ? 45.432 -38.804 38.117 1.00 20.21 25 LEU A N 1
ATOM 1766 C CA . LEU B 1 25 ? 45.983 -38.184 39.322 1.00 22.72 25 LEU A CA 1
ATOM 1767 C C . LEU B 1 25 ? 46.799 -36.915 39.076 1.00 28.55 25 LEU A C 1
ATOM 1768 O O . LEU B 1 25 ? 47.630 -36.537 39.905 1.00 34.13 25 LEU A O 1
ATOM 1773 N N . LYS B 1 26 ? 46.553 -36.258 37.946 1.00 25.16 26 LYS A N 1
ATOM 1774 C CA . LYS B 1 26 ? 47.213 -34.996 37.621 1.00 25.82 26 LYS A CA 1
ATOM 1775 C C . LYS B 1 26 ? 46.360 -33.816 38.083 1.00 29.42 26 LYS A C 1
ATOM 1776 O O . LYS B 1 26 ? 45.172 -33.738 37.768 1.00 21.43 26 LYS A O 1
ATOM 1782 N N . THR B 1 27 ? 46.960 -32.898 38.833 1.00 28.00 27 THR A N 1
ATOM 1783 C CA . THR B 1 27 ? 46.207 -31.768 39.370 1.00 26.45 27 THR A CA 1
ATOM 1784 C C . THR B 1 27 ? 45.727 -30.821 38.264 1.00 21.27 27 THR A C 1
ATOM 1785 O O . THR B 1 27 ? 46.492 -30.465 37.366 1.00 23.80 27 THR A O 1
ATOM 1789 N N . GLN B 1 28 ? 44.455 -30.436 38.334 1.00 22.74 28 GLN A N 1
ATOM 1790 C CA . GLN B 1 28 ? 43.864 -29.482 37.395 1.00 23.34 28 GLN A CA 1
ATOM 1791 C C . GLN B 1 28 ? 43.097 -28.416 38.165 1.00 25.54 28 GLN A C 1
ATOM 1792 O O . GLN B 1 28 ? 41.895 -28.553 38.405 1.00 24.12 28 GLN A O 1
ATOM 1798 N N . ASP B 1 29 ? 43.785 -27.345 38.537 1.00 24.37 29 ASP A N 1
ATOM 1799 C CA . ASP B 1 29 ? 43.188 -26.340 39.409 1.00 31.87 29 ASP A CA 1
ATOM 1800 C C . ASP B 1 29 ? 42.045 -25.555 38.766 1.00 24.74 29 ASP A C 1
ATOM 1801 O O . ASP B 1 29 ? 41.305 -24.858 39.462 1.00 27.85 29 ASP A O 1
ATOM 1806 N N . SER B 1 30 ? 41.887 -25.671 37.451 1.00 22.69 30 SER A N 1
ATOM 1807 C CA . SER B 1 30 ? 40.848 -24.910 36.761 1.00 17.66 30 SER A CA 1
ATOM 1808 C C . SER B 1 30 ? 39.544 -25.691 36.609 1.00 18.56 30 SER A C 1
ATOM 1809 O O . SER B 1 30 ? 38.536 -25.131 36.202 1.00 16.87 30 SER A O 1
ATOM 1812 N N . PHE B 1 31 ? 39.567 -26.979 36.939 1.00 14.64 31 PHE A N 1
ATOM 1813 C CA . PHE B 1 31 ? 38.391 -27.826 36.762 1.00 20.48 31 PHE A CA 1
ATOM 1814 C C . PHE B 1 31 ? 37.748 -28.265 38.072 1.00 21.47 31 PHE A C 1
ATOM 1815 O O . PHE B 1 31 ? 38.425 -28.483 39.081 1.00 22.21 31 PHE A O 1
ATOM 1823 N N . SER B 1 32 ? 36.427 -28.378 38.045 1.00 19.16 32 SER A N 1
ATOM 1824 C CA . SER B 1 32 ? 35.705 -29.118 39.063 1.00 19.70 32 SER A CA 1
ATOM 1825 C C . SER B 1 32 ? 35.147 -30.344 38.367 1.00 21.71 32 SER A C 1
ATOM 1826 O O . SER B 1 32 ? 34.672 -30.255 37.236 1.00 22.81 32 SER A O 1
ATOM 1829 N N . VAL B 1 33 ? 35.223 -31.494 39.023 1.00 17.93 33 VAL A N 1
ATOM 1830 C CA . VAL B 1 33 ? 34.751 -32.724 38.414 1.00 16.06 33 VAL A CA 1
ATOM 1831 C C . VAL B 1 33 ? 33.694 -33.359 39.292 1.00 26.96 33 VAL A C 1
ATOM 1832 O O . VAL B 1 33 ? 33.888 -33.506 40.499 1.00 22.88 33 VAL A O 1
ATOM 1836 N N . ASP B 1 34 ? 32.569 -33.715 38.684 1.00 18.68 34 ASP A N 1
ATOM 1837 C CA . ASP B 1 34 ? 31.515 -34.433 39.382 1.00 20.50 34 ASP A CA 1
ATOM 1838 C C . ASP B 1 34 ? 31.169 -35.698 38.608 1.00 23.89 34 ASP A C 1
ATOM 1839 O O . ASP B 1 34 ? 30.824 -35.644 37.432 1.00 20.71 34 ASP A O 1
ATOM 1844 N N . ASP B 1 35 ? 31.254 -36.840 39.275 1.00 22.89 35 ASP A N 1
ATOM 1845 C CA . ASP B 1 35 ? 31.100 -38.119 38.594 1.00 24.41 35 ASP A CA 1
ATOM 1846 C C . ASP B 1 35 ? 30.034 -38.967 39.276 1.00 28.47 35 ASP A C 1
ATOM 1847 O O . ASP B 1 35 ? 30.204 -39.386 40.421 1.00 30.68 35 ASP A O 1
ATOM 1852 N N . ASN B 1 36 ? 28.928 -39.202 38.573 1.00 24.56 36 ASN A N 1
ATOM 1853 C CA . ASN B 1 36 ? 27.826 -39.990 39.112 1.00 22.79 36 ASN A CA 1
ATOM 1854 C C . ASN B 1 36 ? 27.749 -41.405 38.545 1.00 23.14 36 ASN A C 1
ATOM 1855 O O . ASN B 1 36 ? 26.813 -42.145 38.848 1.00 34.31 36 ASN A O 1
ATOM 1860 N N . GLY B 1 37 ? 28.731 -41.779 37.729 1.00 23.05 37 GLY A N 1
ATOM 1861 C CA . GLY B 1 37 ? 28.719 -43.072 37.068 1.00 19.48 37 GLY A CA 1
ATOM 1862 C C . GLY B 1 37 ? 29.999 -43.861 37.283 1.00 20.54 37 GLY A C 1
ATOM 1863 O O . GLY B 1 37 ? 30.844 -43.484 38.093 1.00 23.84 37 GLY A O 1
ATOM 1864 N N . SER B 1 38 ? 30.140 -44.964 36.554 1.00 18.58 38 SER A N 1
ATOM 1865 C CA . SER B 1 38 ? 31.325 -45.808 36.661 1.00 19.37 38 SER A CA 1
ATOM 1866 C C . SER B 1 38 ? 32.124 -45.827 35.361 1.00 19.19 38 SER A C 1
ATOM 1867 O O . SER B 1 38 ? 31.583 -45.597 34.278 1.00 17.88 38 SER A O 1
ATOM 1870 N N . GLY B 1 39 ? 33.418 -46.098 35.483 1.00 17.79 39 GLY A N 1
ATOM 1871 C CA . GLY B 1 39 ? 34.276 -46.305 34.332 1.00 15.79 39 GLY A CA 1
ATOM 1872 C C . GLY B 1 39 ? 34.648 -45.039 33.585 1.00 12.60 39 GLY A C 1
ATOM 1873 O O . GLY B 1 39 ? 35.288 -45.110 32.540 1.00 16.88 39 GLY A O 1
ATOM 1874 N N . ASN B 1 40 ? 34.251 -43.884 34.113 1.00 14.34 40 ASN A N 1
ATOM 1875 C CA . ASN B 1 40 ? 34.518 -42.609 33.442 1.00 14.35 40 ASN A CA 1
ATOM 1876 C C . ASN B 1 40 ? 35.980 -42.187 33.520 1.00 16.61 40 ASN A C 1
ATOM 1877 O O . ASN B 1 40 ? 36.658 -42.460 34.511 1.00 15.34 40 ASN A O 1
ATOM 1882 N N . VAL B 1 41 ? 36.459 -41.506 32.477 1.00 13.67 41 VAL A N 1
ATOM 1883 C CA . VAL B 1 41 ? 37.849 -41.084 32.415 1.00 13.11 41 VAL A CA 1
ATOM 1884 C C . VAL B 1 41 ? 37.980 -39.635 31.963 1.00 14.47 41 VAL A C 1
ATOM 1885 O O . VAL B 1 41 ? 37.377 -39.234 30.978 1.00 15.00 41 VAL A O 1
ATOM 1889 N N . PHE B 1 42 ? 38.766 -38.859 32.701 1.00 12.19 42 PHE A N 1
ATOM 1890 C CA . PHE B 1 42 ? 39.087 -37.492 32.326 1.00 14.74 42 PHE A CA 1
ATOM 1891 C C . PHE B 1 42 ? 40.604 -37.417 32.237 1.00 15.62 42 PHE A C 1
ATOM 1892 O O . PHE B 1 42 ? 41.297 -37.623 33.236 1.00 18.12 42 PHE A O 1
ATOM 1900 N N . VAL B 1 43 ? 41.118 -37.173 31.035 1.00 12.17 43 VAL A N 1
ATOM 1901 C CA . VAL B 1 43 ? 42.552 -37.008 30.832 1.00 13.67 43 VAL A CA 1
ATOM 1902 C C . VAL B 1 43 ? 42.802 -35.565 30.428 1.00 16.64 43 VAL A C 1
ATOM 1903 O O . VAL B 1 43 ? 42.284 -35.105 29.410 1.00 16.07 43 VAL A O 1
ATOM 1907 N N . CYS B 1 44 ? 43.581 -34.848 31.232 1.00 16.14 44 CYS A N 1
ATOM 1908 C CA . CYS B 1 44 ? 43.757 -33.419 31.014 1.00 16.48 44 CYS A CA 1
ATOM 1909 C C . CYS B 1 44 ? 45.231 -33.045 30.993 1.00 15.12 44 CYS A C 1
ATOM 1910 O O . CYS B 1 44 ? 45.965 -33.342 31.934 1.00 15.99 44 CYS A O 1
ATOM 1913 N N . GLY B 1 45 ? 45.654 -32.391 29.917 1.00 15.23 45 GLY A N 1
ATOM 1914 C CA . GLY B 1 45 ? 47.033 -31.961 29.776 1.00 16.25 45 GLY A CA 1
ATOM 1915 C C . GLY B 1 45 ? 47.354 -30.704 30.561 1.00 14.39 45 GLY A C 1
ATOM 1916 O O . GLY B 1 45 ? 46.586 -30.269 31.422 1.00 14.13 45 GLY A O 1
ATOM 1917 N N . ASP B 1 46 ? 48.510 -30.120 30.272 1.00 12.28 46 ASP A N 1
ATOM 1918 C CA . ASP B 1 46 ? 48.901 -28.873 30.915 1.00 11.70 46 ASP A CA 1
ATOM 1919 C C . ASP B 1 46 ? 48.246 -27.708 30.189 1.00 13.91 46 ASP A C 1
ATOM 1920 O O . ASP B 1 46 ? 48.666 -27.335 29.099 1.00 14.90 46 ASP A O 1
ATOM 1925 N N . LEU B 1 47 ? 47.211 -27.144 30.799 1.00 13.84 47 LEU A N 1
ATOM 1926 C CA . LEU B 1 47 ? 46.413 -26.120 30.141 1.00 13.38 47 LEU A CA 1
ATOM 1927 C C . LEU B 1 47 ? 47.048 -24.750 30.298 1.00 15.27 47 LEU A C 1
ATOM 1928 O O . LEU B 1 47 ? 47.954 -24.564 31.106 1.00 18.44 47 LEU A O 1
ATOM 1933 N N . VAL B 1 48 ? 46.568 -23.799 29.507 1.00 13.24 48 VAL A N 1
ATOM 1934 C CA A VAL B 1 48 ? 47.058 -22.430 29.588 0.62 13.21 48 VAL A CA 1
ATOM 1935 C CA B VAL B 1 48 ? 47.058 -22.427 29.554 0.38 13.28 48 VAL A CA 1
ATOM 1936 C C . VAL B 1 48 ? 45.913 -21.445 29.793 1.00 16.82 48 VAL A C 1
ATOM 1937 O O . VAL B 1 48 ? 44.828 -21.604 29.230 1.00 14.33 48 VAL A O 1
ATOM 1944 N N . ASN B 1 49 ? 46.161 -20.435 30.624 1.00 17.58 49 ASN A N 1
ATOM 1945 C CA . ASN B 1 49 ? 45.193 -19.367 30.865 1.00 17.61 49 ASN A CA 1
ATOM 1946 C C . ASN B 1 49 ? 43.760 -19.848 31.107 1.00 18.58 49 ASN A C 1
ATOM 1947 O O . ASN B 1 49 ? 42.808 -19.236 30.622 1.00 16.90 49 ASN A O 1
ATOM 1952 N N . SER B 1 50 ? 43.613 -20.929 31.868 1.00 15.59 50 SER A N 1
ATOM 1953 C CA . SER B 1 50 ? 42.311 -21.577 32.055 1.00 11.87 50 SER A CA 1
ATOM 1954 C C . SER B 1 50 ? 41.683 -21.301 33.417 1.00 18.51 50 SER A C 1
ATOM 1955 O O . SER B 1 50 ? 42.391 -21.138 34.409 1.00 20.64 50 SER A O 1
ATOM 1958 N N . LYS B 1 51 ? 40.353 -21.273 33.464 1.00 16.24 51 LYS A N 1
ATOM 1959 C CA . LYS B 1 51 ? 39.642 -21.012 34.712 1.00 13.90 51 LYS A CA 1
ATOM 1960 C C . LYS B 1 51 ? 38.171 -21.411 34.648 1.00 18.29 51 LYS A C 1
ATOM 1961 O O . LYS B 1 51 ? 37.557 -21.388 33.579 1.00 16.40 51 LYS A O 1
ATOM 1967 N N . GLU B 1 52 ? 37.620 -21.768 35.805 1.00 16.45 52 GLU A N 1
ATOM 1968 C CA . GLU B 1 52 ? 36.177 -21.898 35.988 1.00 16.36 52 GLU A CA 1
ATOM 1969 C C . GLU B 1 52 ? 35.552 -22.945 35.075 1.00 13.70 52 GLU A C 1
ATOM 1970 O O . GLU B 1 52 ? 34.476 -22.728 34.512 1.00 15.82 52 GLU A O 1
ATOM 1976 N N . ASN B 1 53 ? 36.223 -24.083 34.940 1.00 13.44 53 ASN A N 1
ATOM 1977 C CA . ASN B 1 53 ? 35.727 -25.157 34.083 1.00 15.88 53 ASN A CA 1
ATOM 1978 C C . ASN B 1 53 ? 35.066 -26.273 34.880 1.00 17.32 53 ASN A C 1
ATOM 1979 O O . ASN B 1 53 ? 35.362 -26.467 36.062 1.00 17.17 53 ASN A O 1
ATOM 1984 N N . LYS B 1 54 ? 34.169 -27.009 34.231 1.00 14.73 54 LYS A N 1
ATOM 1985 C CA . LYS B 1 54 ? 33.453 -28.084 34.905 1.00 18.99 54 LYS A CA 1
ATOM 1986 C C . LYS B 1 54 ? 33.237 -29.294 34.000 1.00 16.45 54 LYS A C 1
ATOM 1987 O O . LYS B 1 54 ? 32.961 -29.149 32.814 1.00 17.90 54 LYS A O 1
ATOM 1993 N N . VAL B 1 55 ? 33.379 -30.486 34.571 1.00 20.38 55 VAL A N 1
ATOM 1994 C CA . VAL B 1 55 ? 32.992 -31.707 33.883 1.00 18.41 55 VAL A CA 1
ATOM 1995 C C . VAL B 1 55 ? 32.012 -32.469 34.772 1.00 19.47 55 VAL A C 1
ATOM 1996 O O . VAL B 1 55 ? 32.222 -32.611 35.981 1.00 17.97 55 VAL A O 1
ATOM 2000 N N . GLN B 1 56 ? 30.922 -32.912 34.163 1.00 14.95 56 GLN A N 1
ATOM 2001 C CA . GLN B 1 56 ? 29.864 -33.619 34.859 1.00 16.18 56 GLN A CA 1
ATOM 2002 C C . GLN B 1 56 ? 29.612 -34.927 34.130 1.00 14.51 56 GLN A C 1
ATOM 2003 O O . GLN B 1 56 ? 29.226 -34.924 32.967 1.00 15.48 56 GLN A O 1
ATOM 2009 N N . PHE B 1 57 ? 29.839 -36.046 34.808 1.00 13.02 57 PHE A N 1
ATOM 2010 C CA . PHE B 1 57 ? 29.560 -37.358 34.236 1.00 14.26 57 PHE A CA 1
ATOM 2011 C C . PHE B 1 57 ? 28.243 -37.871 34.806 1.00 19.26 57 PHE A C 1
ATOM 2012 O O . PHE B 1 57 ? 28.184 -38.263 35.973 1.00 19.38 57 PHE A O 1
ATOM 2020 N N . ASN B 1 58 ? 27.191 -37.854 33.993 1.00 14.66 58 ASN A N 1
ATOM 2021 C CA . ASN B 1 58 ? 25.900 -38.417 34.389 1.00 17.28 58 ASN A CA 1
ATOM 2022 C C . ASN B 1 58 ? 25.647 -39.707 33.616 1.00 21.61 58 ASN A C 1
ATOM 2023 O O . ASN B 1 58 ? 24.630 -39.848 32.934 1.00 26.60 58 ASN A O 1
ATOM 2028 N N . GLY B 1 59 ? 26.584 -40.639 33.722 1.00 18.17 59 GLY A N 1
ATOM 2029 C CA . GLY B 1 59 ? 26.520 -41.889 32.990 1.00 16.18 59 GLY A CA 1
ATOM 2030 C C . GLY B 1 59 ? 27.824 -42.650 33.142 1.00 13.13 59 GLY A C 1
ATOM 2031 O O . GLY B 1 59 ? 28.687 -42.255 33.915 1.00 17.01 59 GLY A O 1
ATOM 2032 N N . ASN B 1 60 ? 27.965 -43.733 32.387 1.00 14.66 60 ASN A N 1
ATOM 2033 C CA . ASN B 1 60 ? 29.112 -44.624 32.526 1.00 15.00 60 ASN A CA 1
ATOM 2034 C C . ASN B 1 60 ? 29.987 -44.697 31.282 1.00 12.61 60 ASN A C 1
ATOM 2035 O O . ASN B 1 60 ? 29.520 -44.472 30.164 1.00 14.66 60 ASN A O 1
ATOM 2040 N N . ASN B 1 61 ? 31.257 -45.037 31.487 1.00 13.59 61 ASN A N 1
ATOM 2041 C CA . ASN B 1 61 ? 32.168 -45.340 30.389 1.00 17.03 61 ASN A CA 1
ATOM 2042 C C . ASN B 1 61 ? 32.303 -44.199 29.397 1.00 13.22 61 ASN A C 1
ATOM 2043 O O . ASN B 1 61 ? 32.387 -44.424 28.187 1.00 14.81 61 ASN A O 1
ATOM 2048 N N . ASN B 1 62 ? 32.316 -42.978 29.920 1.00 13.04 62 ASN A N 1
ATOM 2049 C CA . ASN B 1 62 ? 32.550 -41.790 29.104 1.00 16.13 62 ASN A CA 1
ATOM 2050 C C . ASN B 1 62 ? 34.016 -41.407 29.150 1.00 12.40 62 ASN A C 1
ATOM 2051 O O . ASN B 1 62 ? 34.732 -41.792 30.067 1.00 13.55 62 ASN A O 1
ATOM 2056 N N . LYS B 1 63 ? 34.464 -40.644 28.160 1.00 11.03 63 LYS A N 1
ATOM 2057 C CA . LYS B 1 63 ? 35.833 -40.147 28.164 1.00 10.98 63 LYS A CA 1
ATOM 2058 C C . LYS B 1 63 ? 35.926 -38.700 27.701 1.00 12.26 63 LYS A C 1
ATOM 2059 O O . LYS B 1 63 ? 35.382 -38.334 26.655 1.00 12.98 63 LYS A O 1
ATOM 2065 N N . LEU B 1 64 ? 36.609 -37.887 28.502 1.00 11.23 64 LEU A N 1
ATOM 2066 C CA . LEU B 1 64 ? 36.957 -36.518 28.131 1.00 10.19 64 LEU A CA 1
ATOM 2067 C C . LEU B 1 64 ? 38.473 -36.416 28.050 1.00 10.53 64 LEU A C 1
ATOM 2068 O O . LEU B 1 64 ? 39.171 -36.747 29.011 1.00 14.15 64 LEU A O 1
ATOM 2073 N N . ILE B 1 65 ? 38.966 -35.965 26.902 1.00 9.20 65 ILE A N 1
ATOM 2074 C CA . ILE B 1 65 ? 40.392 -35.754 26.687 1.00 9.80 65 ILE A CA 1
ATOM 2075 C C . ILE B 1 65 ? 40.613 -34.300 26.304 1.00 11.40 65 ILE A C 1
ATOM 2076 O O . ILE B 1 65 ? 40.036 -33.816 25.327 1.00 12.93 65 ILE A O 1
ATOM 2081 N N . ILE B 1 66 ? 41.435 -33.598 27.072 1.00 12.14 66 ILE A N 1
ATOM 2082 C CA . ILE B 1 66 ? 41.807 -32.237 26.708 1.00 9.56 66 ILE A CA 1
ATOM 2083 C C . ILE B 1 66 ? 43.325 -32.168 26.661 1.00 15.27 66 ILE A C 1
ATOM 2084 O O . ILE B 1 66 ? 43.993 -32.480 27.643 1.00 14.92 66 ILE A O 1
ATOM 2089 N N . GLU B 1 67 ? 43.871 -31.761 25.520 1.00 11.82 67 GLU A N 1
ATOM 2090 C CA . GLU B 1 67 ? 45.314 -31.850 25.310 1.00 13.19 67 GLU A CA 1
ATOM 2091 C C . GLU B 1 67 ? 46.094 -30.678 25.911 1.00 12.08 67 GLU A C 1
ATOM 2092 O O . GLU B 1 67 ? 45.509 -29.723 26.423 1.00 12.08 67 GLU A O 1
ATOM 2098 N N . ASP B 1 68 ? 47.420 -30.785 25.871 1.00 15.78 68 ASP A N 1
ATOM 2099 C CA . ASP B 1 68 ? 48.298 -29.722 26.354 1.00 14.03 68 ASP A CA 1
ATOM 2100 C C . ASP B 1 68 ? 47.999 -28.418 25.615 1.00 16.29 68 ASP A C 1
ATOM 2101 O O . ASP B 1 68 ? 47.605 -28.429 24.440 1.00 16.25 68 ASP A O 1
ATOM 2106 N N . ASP B 1 69 ? 48.194 -27.303 26.315 1.00 13.08 69 ASP A N 1
ATOM 2107 C CA . ASP B 1 69 ? 48.139 -25.966 25.729 1.00 14.98 69 ASP A CA 1
ATOM 2108 C C . ASP B 1 69 ? 46.774 -25.544 25.203 1.00 16.47 69 ASP A C 1
ATOM 2109 O O . ASP B 1 69 ? 46.668 -24.601 24.423 1.00 16.10 69 ASP A O 1
ATOM 2114 N N . VAL B 1 70 ? 45.732 -26.232 25.651 1.00 11.76 70 VAL A N 1
ATOM 2115 C CA . VAL B 1 70 ? 44.382 -25.781 25.391 1.00 12.47 70 VAL A CA 1
ATOM 2116 C C . VAL B 1 70 ? 44.025 -24.724 26.438 1.00 14.91 70 VAL A C 1
ATOM 2117 O O . VAL B 1 70 ? 44.444 -24.816 27.593 1.00 15.31 70 VAL A O 1
ATOM 2121 N N . GLU B 1 71 ? 43.287 -23.699 26.027 1.00 13.50 71 GLU A N 1
ATOM 2122 C CA . GLU B 1 71 ? 42.758 -22.731 26.969 1.00 13.08 71 GLU A CA 1
ATOM 2123 C C . GLU B 1 71 ? 41.262 -22.967 27.131 1.00 15.78 71 GLU A C 1
ATOM 2124 O O . GLU B 1 71 ? 40.504 -22.805 26.180 1.00 15.97 71 GLU A O 1
ATOM 2130 N N . CYS B 1 72 ? 40.849 -23.378 28.325 1.00 12.75 72 CYS A N 1
ATOM 2131 C CA . CYS B 1 72 ? 39.438 -23.559 28.636 1.00 10.43 72 CYS A CA 1
ATOM 2132 C C . CYS B 1 72 ? 39.040 -22.498 29.637 1.00 12.48 72 CYS A C 1
ATOM 2133 O O . CYS B 1 72 ? 39.619 -22.421 30.719 1.00 13.16 72 CYS A O 1
ATOM 2136 N N . ARG B 1 73 ? 38.067 -21.672 29.271 1.00 10.32 73 ARG A N 1
ATOM 2137 C CA . ARG B 1 73 ? 37.538 -20.669 30.189 1.00 14.34 73 ARG A CA 1
ATOM 2138 C C . ARG B 1 73 ? 36.017 -20.735 30.232 1.00 12.98 73 ARG A C 1
ATOM 2139 O O . ARG B 1 73 ? 35.344 -20.602 29.205 1.00 14.23 73 ARG A O 1
ATOM 2147 N N . TRP B 1 74 ? 35.486 -20.958 31.428 1.00 13.46 74 TRP A N 1
ATOM 2148 C CA . TRP B 1 74 ? 34.054 -21.166 31.616 1.00 13.75 74 TRP A CA 1
ATOM 2149 C C . TRP B 1 74 ? 33.522 -22.241 30.679 1.00 12.02 74 TRP A C 1
ATOM 2150 O O . TRP B 1 74 ? 32.456 -22.105 30.088 1.00 17.02 74 TRP A O 1
ATOM 2161 N N . LEU B 1 75 ? 34.289 -23.316 30.555 1.00 10.69 75 LEU A N 1
ATOM 2162 C CA . LEU B 1 75 ? 33.843 -24.473 29.794 1.00 13.69 75 LEU A CA 1
ATOM 2163 C C . LEU B 1 75 ? 33.129 -25.455 30.725 1.00 15.20 75 LEU A C 1
ATOM 2164 O O . LEU B 1 75 ? 33.632 -25.763 31.807 1.00 15.37 75 LEU A O 1
ATOM 2169 N N . THR B 1 76 ? 31.960 -25.934 30.301 1.00 13.72 76 THR A N 1
ATOM 2170 C CA . THR B 1 76 ? 31.237 -26.987 31.008 1.00 12.83 76 THR A CA 1
ATOM 2171 C C . THR B 1 76 ? 31.006 -28.122 30.022 1.00 16.30 76 THR A C 1
ATOM 2172 O O . THR B 1 76 ? 30.457 -27.906 28.944 1.00 16.06 76 THR A O 1
ATOM 2176 N N . VAL B 1 77 ? 31.453 -29.318 30.384 1.00 14.55 77 VAL A N 1
ATOM 2177 C CA . VAL B 1 77 ? 31.229 -30.510 29.571 1.00 13.71 77 VAL A CA 1
ATOM 2178 C C . VAL B 1 77 ? 30.346 -31.463 30.358 1.00 13.57 77 VAL A C 1
ATOM 2179 O O . VAL B 1 77 ? 30.710 -31.896 31.447 1.00 14.21 77 VAL A O 1
ATOM 2183 N N . ILE B 1 78 ? 29.168 -31.756 29.816 1.00 13.31 78 ILE A N 1
ATOM 2184 C CA . ILE B 1 78 ? 28.230 -32.641 30.489 1.00 11.63 78 ILE A CA 1
ATOM 2185 C C . ILE B 1 78 ? 28.069 -33.920 29.690 1.00 11.81 78 ILE A C 1
ATOM 2186 O O . ILE B 1 78 ? 27.816 -33.879 28.484 1.00 13.33 78 ILE A O 1
ATOM 2191 N N . PHE B 1 79 ? 28.229 -35.053 30.365 1.00 12.39 79 PHE A N 1
ATOM 2192 C CA . PHE B 1 79 ? 28.037 -36.363 29.744 1.00 11.31 79 PHE A CA 1
ATOM 2193 C C . PHE B 1 79 ? 26.717 -36.957 30.222 1.00 11.87 79 PHE A C 1
ATOM 2194 O O . PHE B 1 79 ? 26.533 -37.173 31.422 1.00 17.14 79 PHE A O 1
ATOM 2202 N N . ARG B 1 80 ? 25.799 -37.201 29.293 1.00 11.11 80 ARG A N 1
ATOM 2203 C CA . ARG B 1 80 ? 24.515 -37.828 29.626 1.00 14.21 80 ARG A CA 1
ATOM 2204 C C . ARG B 1 80 ? 24.476 -39.231 29.037 1.00 12.42 80 ARG A C 1
ATOM 2205 O O . ARG B 1 80 ? 24.639 -39.419 27.835 1.00 14.31 80 ARG A O 1
ATOM 2213 N N . GLY B 1 81 ? 24.271 -40.231 29.882 1.00 16.36 81 GLY A N 1
ATOM 2214 C CA . GLY B 1 81 ? 24.281 -41.588 29.386 1.00 16.74 81 GLY A CA 1
ATOM 2215 C C . GLY B 1 81 ? 25.702 -42.088 29.214 1.00 18.00 81 GLY A C 1
ATOM 2216 O O . GLY B 1 81 ? 26.637 -41.532 29.797 1.00 16.88 81 GLY A O 1
ATOM 2217 N N . ASP B 1 82 ? 25.867 -43.114 28.384 1.00 17.17 82 ASP A N 1
ATOM 2218 C CA . ASP B 1 82 ? 27.099 -43.901 28.362 1.00 15.06 82 ASP A CA 1
ATOM 2219 C C . ASP B 1 82 ? 27.857 -43.824 27.044 1.00 12.68 82 ASP A C 1
ATOM 2220 O O . ASP B 1 82 ? 27.284 -43.500 26.000 1.00 17.59 82 ASP A O 1
ATOM 2225 N N . ASN B 1 83 ? 29.147 -44.146 27.108 1.00 14.32 83 ASN A N 1
ATOM 2226 C CA . ASN B 1 83 ? 29.962 -44.347 25.921 1.00 14.05 83 ASN A CA 1
ATOM 2227 C C . ASN B 1 83 ? 30.114 -43.101 25.056 1.00 14.01 83 ASN A C 1
ATOM 2228 O O . ASN B 1 83 ? 30.286 -43.205 23.838 1.00 15.33 83 ASN A O 1
ATOM 2233 N N . ASN B 1 84 ? 30.028 -41.933 25.685 1.00 13.40 84 ASN A N 1
ATOM 2234 C CA . ASN B 1 84 ? 30.316 -40.666 25.014 1.00 11.60 84 ASN A CA 1
ATOM 2235 C C . ASN B 1 84 ? 31.810 -40.375 25.013 1.00 12.53 84 ASN A C 1
ATOM 2236 O O . ASN B 1 84 ? 32.548 -40.894 25.850 1.00 13.46 84 ASN A O 1
ATOM 2241 N N . TYR B 1 85 ? 32.244 -39.518 24.090 1.00 11.97 85 TYR A N 1
ATOM 2242 C CA . TYR B 1 85 ? 33.665 -39.227 23.887 1.00 10.79 85 TYR A CA 1
ATOM 2243 C C . TYR B 1 85 ? 33.790 -37.774 23.460 1.00 11.69 85 TYR A C 1
ATOM 2244 O O . TYR B 1 85 ? 33.138 -37.346 22.509 1.00 12.68 85 TYR A O 1
ATOM 2253 N N . VAL B 1 86 ? 34.600 -37.012 24.185 1.00 11.94 86 VAL A N 1
ATOM 2254 C CA . VAL B 1 86 ? 34.887 -35.627 23.822 1.00 10.53 86 VAL A CA 1
ATOM 2255 C C . VAL B 1 86 ? 36.403 -35.443 23.827 1.00 12.74 86 VAL A C 1
ATOM 2256 O O . VAL B 1 86 ? 37.073 -35.766 24.814 1.00 10.42 86 VAL A O 1
ATOM 2260 N N . ARG B 1 87 ? 36.944 -34.942 22.719 1.00 9.51 87 ARG A N 1
ATOM 2261 C CA . ARG B 1 87 ? 38.377 -34.706 22.632 1.00 9.99 87 ARG A CA 1
ATOM 2262 C C . ARG B 1 87 ? 38.640 -33.309 22.118 1.00 11.07 87 ARG A C 1
ATOM 2263 O O . ARG B 1 87 ? 38.149 -32.923 21.048 1.00 11.58 87 ARG A O 1
ATOM 2271 N N . ILE B 1 88 ? 39.415 -32.556 22.885 1.00 11.14 88 ILE A N 1
ATOM 2272 C CA . ILE B 1 88 ? 39.768 -31.199 22.509 1.00 10.41 88 ILE A CA 1
ATOM 2273 C C . ILE B 1 88 ? 41.266 -31.139 22.234 1.00 10.94 88 ILE A C 1
ATOM 2274 O O . ILE B 1 88 ? 42.079 -31.343 23.131 1.00 12.65 88 ILE A O 1
ATOM 2279 N N . HIS B 1 89 ? 41.619 -30.868 20.982 1.00 10.86 89 HIS A N 1
ATOM 2280 C CA . HIS B 1 89 ? 43.014 -30.947 20.537 1.00 12.46 89 HIS A CA 1
ATOM 2281 C C . HIS B 1 89 ? 43.865 -29.749 20.959 1.00 12.70 89 HIS A C 1
ATOM 2282 O O . HIS B 1 89 ? 43.348 -28.674 21.258 1.00 13.49 89 HIS A O 1
ATOM 2289 N N . LYS B 1 90 ? 45.182 -29.946 20.946 1.00 10.87 90 LYS A N 1
ATOM 2290 C CA . LYS B 1 90 ? 46.134 -28.956 21.450 1.00 9.60 90 LYS A CA 1
ATOM 2291 C C . LYS B 1 90 ? 46.014 -27.571 20.827 1.00 15.33 90 LYS A C 1
ATOM 2292 O O . LYS B 1 90 ? 45.641 -27.423 19.658 1.00 11.86 90 LYS A O 1
ATOM 2298 N N . ASN B 1 91 ? 46.318 -26.562 21.639 1.00 12.70 91 ASN A N 1
ATOM 2299 C CA . ASN B 1 91 ? 46.433 -25.174 21.200 1.00 12.15 91 ASN A CA 1
ATOM 2300 C C . ASN B 1 91 ? 45.118 -24.524 20.785 1.00 15.75 91 ASN A C 1
ATOM 2301 O O . ASN B 1 91 ? 45.109 -23.455 20.183 1.00 16.15 91 ASN A O 1
ATOM 2306 N N . SER B 1 92 ? 44.008 -25.166 21.111 1.00 13.24 92 SER A N 1
ATOM 2307 C CA A SER B 1 92 ? 42.695 -24.590 20.859 0.62 13.52 92 SER A CA 1
ATOM 2308 C CA B SER B 1 92 ? 42.715 -24.558 20.847 0.38 13.53 92 SER A CA 1
ATOM 2309 C C . SER B 1 92 ? 42.289 -23.696 22.027 1.00 13.79 92 SER A C 1
ATOM 2310 O O . SER B 1 92 ? 42.897 -23.739 23.096 1.00 14.15 92 SER A O 1
ATOM 2315 N N . LYS B 1 93 ? 41.254 -22.891 21.823 1.00 11.99 93 LYS A N 1
ATOM 2316 C CA . LYS B 1 93 ? 40.748 -22.023 22.875 1.00 11.24 93 LYS A CA 1
ATOM 2317 C C . LYS B 1 93 ? 39.244 -22.194 22.914 1.00 14.67 93 LYS A C 1
ATOM 2318 O O . LYS B 1 93 ? 38.576 -22.009 21.897 1.00 15.26 93 LYS A O 1
ATOM 2324 N N . ILE B 1 94 ? 38.706 -22.548 24.076 1.00 10.86 94 ILE A N 1
ATOM 2325 C CA . ILE B 1 94 ? 37.291 -22.902 24.144 1.00 10.21 94 ILE A CA 1
ATOM 2326 C C . ILE B 1 94 ? 36.582 -22.333 25.367 1.00 12.02 94 ILE A C 1
ATOM 2327 O O . ILE B 1 94 ? 37.173 -22.170 26.445 1.00 13.14 94 ILE A O 1
ATOM 2332 N N . LYS B 1 95 ? 35.312 -22.000 25.156 1.00 14.07 95 LYS A N 1
ATOM 2333 C CA . LYS B 1 95 ? 34.399 -21.555 26.193 1.00 12.16 95 LYS A CA 1
ATOM 2334 C C . LYS B 1 95 ? 33.049 -22.197 25.878 1.00 13.94 95 LYS A C 1
ATOM 2335 O O . LYS B 1 95 ? 32.862 -22.742 24.794 1.00 15.16 95 LYS A O 1
ATOM 2341 N N . GLY B 1 96 ? 32.110 -22.135 26.816 1.00 15.26 96 GLY A N 1
ATOM 2342 C CA . GLY B 1 96 ? 30.756 -22.582 26.542 1.00 11.73 96 GLY A CA 1
ATOM 2343 C C . GLY B 1 96 ? 30.355 -23.932 27.102 1.00 14.60 96 GLY A C 1
ATOM 2344 O O . GLY B 1 96 ? 30.934 -24.427 28.071 1.00 16.63 96 GLY A O 1
ATOM 2345 N N . ASP B 1 97 ? 29.340 -24.523 26.482 1.00 14.36 97 ASP A N 1
ATOM 2346 C CA . ASP B 1 97 ? 28.733 -25.736 27.003 1.00 14.99 97 ASP A CA 1
ATOM 2347 C C . ASP B 1 97 ? 28.729 -26.830 25.955 1.00 16.71 97 ASP A C 1
ATOM 2348 O O . ASP B 1 97 ? 28.167 -26.656 24.876 1.00 15.97 97 ASP A O 1
ATOM 2353 N N . ILE B 1 98 ? 29.342 -27.962 26.283 1.00 11.18 98 ILE A N 1
ATOM 2354 C CA . ILE B 1 98 ? 29.311 -29.120 25.405 1.00 11.51 98 ILE A CA 1
ATOM 2355 C C . ILE B 1 98 ? 28.545 -30.238 26.093 1.00 12.80 98 ILE A C 1
ATOM 2356 O O . ILE B 1 98 ? 28.937 -30.691 27.162 1.00 13.67 98 ILE A O 1
ATOM 2361 N N . VAL B 1 99 ? 27.452 -30.680 25.484 1.00 13.35 99 VAL A N 1
ATOM 2362 C CA . VAL B 1 99 ? 26.679 -31.783 26.044 1.00 12.32 99 VAL A CA 1
ATOM 2363 C C . VAL B 1 99 ? 26.740 -32.982 25.102 1.00 11.87 99 VAL A C 1
ATOM 2364 O O . VAL B 1 99 ? 26.278 -32.907 23.960 1.00 14.36 99 VAL A O 1
ATOM 2368 N N . ALA B 1 100 ? 27.320 -34.077 25.595 1.00 10.94 100 ALA A N 1
ATOM 2369 C CA . ALA B 1 100 ? 27.478 -35.317 24.833 1.00 9.77 100 ALA A CA 1
ATOM 2370 C C . ALA B 1 100 ? 26.519 -36.354 25.391 1.00 14.32 100 ALA A C 1
ATOM 2371 O O . ALA B 1 100 ? 26.651 -36.778 26.539 1.00 12.92 100 ALA A O 1
ATOM 2373 N N . THR B 1 101 ? 25.556 -36.761 24.573 1.00 12.17 101 THR A N 1
ATOM 2374 C CA . THR B 1 101 ? 24.398 -37.496 25.071 1.00 12.56 101 THR A CA 1
ATOM 2375 C C . THR B 1 101 ? 24.239 -38.841 24.386 1.00 13.55 101 THR A C 1
ATOM 2376 O O . THR B 1 101 ? 24.235 -38.931 23.156 1.00 14.54 101 THR A O 1
ATOM 2380 N N . LYS B 1 102 ? 24.122 -39.875 25.178 1.00 11.59 102 LYS A N 1
ATOM 2381 C CA . LYS B 1 102 ? 23.809 -41.187 24.685 1.00 17.05 102 LYS A CA 1
ATOM 2382 C C . LYS B 1 102 ? 24.672 -41.756 23.574 1.00 19.84 102 LYS A C 1
ATOM 2383 O O . LYS B 1 102 ? 24.193 -42.274 22.591 1.00 19.63 102 LYS A O 1
ATOM 2389 N N . GLY B 1 103 ? 25.956 -41.680 23.797 1.00 15.83 103 GLY A N 1
ATOM 2390 C CA . GLY B 1 103 ? 26.905 -42.270 22.872 1.00 15.42 103 GLY A CA 1
ATOM 2391 C C . GLY B 1 103 ? 27.289 -41.339 21.744 1.00 16.84 103 GLY A C 1
ATOM 2392 O O . GLY B 1 103 ? 27.397 -41.763 20.595 1.00 17.82 103 GLY A O 1
ATOM 2393 N N . SER B 1 104 ? 27.499 -40.066 22.070 1.00 12.54 104 SER A N 1
ATOM 2394 C CA . SER B 1 104 ? 27.908 -39.090 21.070 1.00 13.12 104 SER A CA 1
ATOM 2395 C C . SER B 1 104 ? 29.417 -38.850 21.130 1.00 10.41 104 SER A C 1
ATOM 2396 O O . SER B 1 104 ? 30.056 -39.105 22.150 1.00 15.73 104 SER A O 1
ATOM 2399 N N . LYS B 1 105 ? 29.971 -38.358 20.025 1.00 10.38 105 LYS A N 1
ATOM 2400 C CA . LYS B 1 105 ? 31.371 -37.957 19.954 1.00 12.00 105 LYS A CA 1
ATOM 2401 C C . LYS B 1 105 ? 31.456 -36.483 19.581 1.00 12.77 105 LYS A C 1
ATOM 2402 O O . LYS B 1 105 ? 30.820 -36.039 18.634 1.00 11.96 105 LYS A O 1
ATOM 2408 N N . VAL B 1 106 ? 32.233 -35.719 20.335 1.00 10.78 106 VAL A N 1
ATOM 2409 C CA . VAL B 1 106 ? 32.431 -34.311 20.016 1.00 12.78 106 VAL A CA 1
ATOM 2410 C C . VAL B 1 106 ? 33.932 -34.108 19.951 1.00 12.80 106 VAL A C 1
ATOM 2411 O O . VAL B 1 106 ? 34.638 -34.411 20.904 1.00 12.10 106 VAL A O 1
ATOM 2415 N N . ILE B 1 107 ? 34.412 -33.628 18.811 1.00 10.48 107 ILE A N 1
ATOM 2416 C CA A ILE B 1 107 ? 35.837 -33.431 18.613 0.44 11.17 107 ILE A CA 1
ATOM 2417 C CA B ILE B 1 107 ? 35.840 -33.439 18.591 0.56 11.16 107 ILE A CA 1
ATOM 2418 C C . ILE B 1 107 ? 36.102 -32.017 18.132 1.00 12.87 107 ILE A C 1
ATOM 2419 O O . ILE B 1 107 ? 35.415 -31.511 17.253 1.00 15.94 107 ILE A O 1
ATOM 2428 N N . ILE B 1 108 ? 37.098 -31.380 18.734 1.00 11.45 108 ILE A N 1
ATOM 2429 C CA . ILE B 1 108 ? 37.484 -30.028 18.361 1.00 9.15 108 ILE A CA 1
ATOM 2430 C C . ILE B 1 108 ? 38.971 -30.020 18.012 1.00 12.06 108 ILE A C 1
ATOM 2431 O O . ILE B 1 108 ? 39.806 -30.402 18.825 1.00 12.24 108 ILE A O 1
ATOM 2436 N N . GLY B 1 109 ? 39.290 -29.605 16.791 1.00 10.89 109 GLY A N 1
ATOM 2437 C CA . GLY B 1 109 ? 40.636 -29.733 16.256 1.00 15.94 109 GLY A CA 1
ATOM 2438 C C . GLY B 1 109 ? 41.652 -28.736 16.791 1.00 13.25 109 GLY A C 1
ATOM 2439 O O . GLY B 1 109 ? 41.335 -27.870 17.602 1.00 14.36 109 GLY A O 1
ATOM 2440 N N . ARG B 1 110 ? 42.883 -28.859 16.304 1.00 10.54 110 ARG A N 1
ATOM 2441 C CA . ARG B 1 110 ? 44.001 -28.041 16.763 1.00 13.46 110 ARG A CA 1
ATOM 2442 C C . ARG B 1 110 ? 43.897 -26.579 16.350 1.00 12.02 110 ARG A C 1
ATOM 2443 O O . ARG B 1 110 ? 43.463 -26.268 15.238 1.00 12.03 110 ARG A O 1
ATOM 2451 N N . ARG B 1 111 ? 44.317 -25.691 17.250 1.00 12.97 111 ARG A N 1
ATOM 2452 C CA . ARG B 1 111 ? 44.418 -24.264 16.957 1.00 14.68 111 ARG A CA 1
ATOM 2453 C C . ARG B 1 111 ? 43.082 -23.634 16.583 1.00 17.52 111 ARG A C 1
ATOM 2454 O O . ARG B 1 111 ? 43.037 -22.608 15.911 1.00 17.10 111 ARG A O 1
ATOM 2462 N N . THR B 1 112 ? 41.993 -24.246 17.024 1.00 12.68 112 THR A N 1
ATOM 2463 C CA . THR B 1 112 ? 40.675 -23.686 16.777 1.00 11.78 112 THR A CA 1
ATOM 2464 C C . THR B 1 112 ? 40.282 -22.783 17.946 1.00 11.18 112 THR A C 1
ATOM 2465 O O . THR B 1 112 ? 40.549 -23.107 19.103 1.00 14.58 112 THR A O 1
ATOM 2469 N N . THR B 1 113 ? 39.675 -21.639 17.644 1.00 11.41 113 THR A N 1
ATOM 2470 C CA . THR B 1 113 ? 39.228 -20.719 18.686 1.00 10.71 113 THR A CA 1
ATOM 2471 C C . THR B 1 113 ? 37.713 -20.641 18.718 1.00 13.19 113 THR A C 1
ATOM 2472 O O . THR B 1 113 ? 37.062 -20.602 17.675 1.00 11.82 113 THR A O 1
ATOM 2476 N N . ILE B 1 114 ? 37.159 -20.643 19.925 1.00 10.93 114 ILE A N 1
ATOM 2477 C CA . ILE B 1 114 ? 35.712 -20.681 20.095 1.00 10.69 114 ILE A CA 1
ATOM 2478 C C . ILE B 1 114 ? 35.289 -19.633 21.113 1.00 13.13 114 ILE A C 1
ATOM 2479 O O . ILE B 1 114 ? 35.787 -19.604 22.243 1.00 14.67 114 ILE A O 1
ATOM 2484 N N . GLY B 1 115 ? 34.368 -18.769 20.701 1.00 13.88 115 GLY A N 1
ATOM 2485 C CA . GLY B 1 115 ? 33.920 -17.667 21.535 1.00 13.36 115 GLY A CA 1
ATOM 2486 C C . GLY B 1 115 ? 32.889 -18.023 22.595 1.00 13.39 115 GLY A C 1
ATOM 2487 O O . GLY B 1 115 ? 32.279 -19.093 22.570 1.00 13.98 115 GLY A O 1
ATOM 2488 N N . ALA B 1 116 ? 32.687 -17.098 23.530 1.00 15.44 116 ALA A N 1
ATOM 2489 C CA . ALA B 1 116 ? 31.722 -17.285 24.604 1.00 15.25 116 ALA A CA 1
ATOM 2490 C C . ALA B 1 116 ? 30.326 -17.534 24.045 1.00 14.68 116 ALA A C 1
ATOM 2491 O O . ALA B 1 116 ? 29.961 -16.993 23.005 1.00 11.60 116 ALA A O 1
ATOM 2493 N N . GLY B 1 117 ? 29.539 -18.341 24.746 1.00 13.31 117 GLY A N 1
ATOM 2494 C CA . GLY B 1 117 ? 28.175 -18.600 24.328 1.00 10.71 117 GLY A CA 1
ATOM 2495 C C . GLY B 1 117 ? 28.057 -19.822 23.438 1.00 11.39 117 GLY A C 1
ATOM 2496 O O . GLY B 1 117 ? 26.982 -20.128 22.937 1.00 14.30 117 GLY A O 1
ATOM 2497 N N . PHE B 1 118 ? 29.168 -20.520 23.247 1.00 11.75 118 PHE A N 1
ATOM 2498 C CA . PHE B 1 118 ? 29.195 -21.762 22.469 1.00 8.94 118 PHE A CA 1
ATOM 2499 C C . PHE B 1 118 ? 28.312 -22.827 23.113 1.00 9.84 118 PHE A C 1
ATOM 2500 O O . PHE B 1 118 ? 28.345 -23.006 24.332 1.00 13.56 118 PHE A O 1
ATOM 2508 N N . GLU B 1 119 ? 27.509 -23.520 22.302 1.00 11.43 119 GLU A N 1
ATOM 2509 C CA . GLU B 1 119 ? 26.714 -24.656 22.788 1.00 12.45 119 GLU A CA 1
ATOM 2510 C C . GLU B 1 119 ? 26.771 -25.802 21.791 1.00 12.12 119 GLU A C 1
ATOM 2511 O O . GLU B 1 119 ? 26.604 -25.585 20.589 1.00 11.59 119 GLU A O 1
ATOM 2517 N N . VAL B 1 120 ? 26.988 -27.021 22.283 1.00 11.61 120 VAL A N 1
ATOM 2518 C CA . VAL B 1 120 ? 26.836 -28.216 21.452 1.00 12.97 120 VAL A CA 1
ATOM 2519 C C . VAL B 1 120 ? 25.740 -29.114 22.012 1.00 11.84 120 VAL A C 1
ATOM 2520 O O . VAL B 1 120 ? 25.740 -29.422 23.206 1.00 13.26 120 VAL A O 1
ATOM 2524 N N . VAL B 1 121 ? 24.811 -29.522 21.145 1.00 8.22 121 VAL A N 1
ATOM 2525 C CA . VAL B 1 121 ? 23.704 -30.401 21.521 1.00 12.29 121 VAL A CA 1
ATOM 2526 C C . VAL B 1 121 ? 23.790 -31.678 20.685 1.00 13.90 121 VAL A C 1
ATOM 2527 O O . VAL B 1 121 ? 23.875 -31.606 19.466 1.00 14.24 121 VAL A O 1
ATOM 2531 N N . THR B 1 122 ? 23.749 -32.842 21.330 1.00 14.56 122 THR A N 1
ATOM 2532 C CA . THR B 1 122 ? 23.837 -34.106 20.601 1.00 12.13 122 THR A CA 1
ATOM 2533 C C . THR B 1 122 ? 22.795 -35.118 21.066 1.00 16.24 122 THR A C 1
ATOM 2534 O O . THR B 1 122 ? 22.090 -34.897 22.049 1.00 14.90 122 THR A O 1
ATOM 2538 N N . ASP B 1 123 ? 22.718 -36.234 20.348 1.00 16.28 123 ASP A N 1
ATOM 2539 C CA . ASP B 1 123 ? 21.947 -37.396 20.785 1.00 15.69 123 ASP A CA 1
ATOM 2540 C C . ASP B 1 123 ? 22.355 -38.589 19.936 1.00 18.45 123 ASP A C 1
ATOM 2541 O O . ASP B 1 123 ? 21.891 -38.741 18.802 1.00 16.01 123 ASP A O 1
ATOM 2546 N N . LYS B 1 124 ? 23.244 -39.415 20.485 1.00 12.77 124 LYS A N 1
ATOM 2547 C CA . LYS B 1 124 ? 23.808 -40.555 19.765 1.00 14.83 124 LYS A CA 1
ATOM 2548 C C . LYS B 1 124 ? 24.251 -40.134 18.373 1.00 18.28 124 LYS A C 1
ATOM 2549 O O . LYS B 1 124 ? 23.888 -40.751 17.369 1.00 17.33 124 LYS A O 1
ATOM 2555 N N . CYS B 1 125 ? 25.036 -39.066 18.315 1.00 13.58 125 CYS A N 1
ATOM 2556 C CA . CYS B 1 125 ? 25.548 -38.585 17.042 1.00 14.13 125 CYS A CA 1
ATOM 2557 C C . CYS B 1 125 ? 26.868 -37.848 17.243 1.00 18.36 125 CYS A C 1
ATOM 2558 O O . CYS B 1 125 ? 27.403 -37.805 18.348 1.00 17.39 125 CYS A O 1
ATOM 2561 N N . ASN B 1 126 ? 27.402 -37.281 16.171 1.00 15.05 126 ASN A N 1
ATOM 2562 C CA . ASN B 1 126 ? 28.747 -36.721 16.232 1.00 11.18 126 ASN A CA 1
ATOM 2563 C C . ASN B 1 126 ? 28.756 -35.262 15.842 1.00 14.22 126 ASN A C 1
ATOM 2564 O O . ASN B 1 126 ? 28.084 -34.866 14.896 1.00 12.72 126 ASN A O 1
ATOM 2569 N N . VAL B 1 127 ? 29.511 -34.461 16.582 1.00 11.04 127 VAL A N 1
ATOM 2570 C CA . VAL B 1 127 ? 29.749 -33.086 16.183 1.00 9.46 127 VAL A CA 1
ATOM 2571 C C . VAL B 1 127 ? 31.254 -32.892 16.135 1.00 13.00 127 VAL A C 1
ATOM 2572 O O . VAL B 1 127 ? 31.950 -33.186 17.098 1.00 11.12 127 VAL A O 1
ATOM 2576 N N . THR B 1 128 ? 31.753 -32.432 14.993 1.00 10.90 128 THR A N 1
ATOM 2577 C CA . THR B 1 128 ? 33.188 -32.322 14.772 1.00 13.14 128 THR A CA 1
ATOM 2578 C C . THR B 1 128 ? 33.533 -30.936 14.250 1.00 13.15 128 THR A C 1
ATOM 2579 O O . THR B 1 128 ? 32.854 -30.411 13.362 1.00 13.09 128 THR A O 1
ATOM 2583 N N . ILE B 1 129 ? 34.569 -30.334 14.820 1.00 11.61 129 ILE A N 1
ATOM 2584 C CA . ILE B 1 129 ? 35.115 -29.087 14.288 1.00 11.06 129 ILE A CA 1
ATOM 2585 C C . ILE B 1 129 ? 36.567 -29.340 13.927 1.00 11.40 129 ILE A C 1
ATOM 2586 O O . ILE B 1 129 ? 37.320 -29.882 14.727 1.00 14.04 129 ILE A O 1
ATOM 2591 N N . GLY B 1 130 ? 36.954 -28.947 12.720 1.00 12.50 130 GLY A N 1
ATOM 2592 C CA . GLY B 1 130 ? 38.296 -29.201 12.221 1.00 11.62 130 GLY A CA 1
ATOM 2593 C C . GLY B 1 130 ? 39.355 -28.334 12.863 1.00 13.18 130 GLY A C 1
ATOM 2594 O O . GLY B 1 130 ? 39.086 -27.587 13.806 1.00 12.80 130 GLY A O 1
ATOM 2595 N N . HIS B 1 131 ? 40.571 -28.432 12.346 1.00 12.31 131 HIS A N 1
ATOM 2596 C CA . HIS B 1 131 ? 41.662 -27.607 12.838 1.00 12.16 131 HIS A CA 1
ATOM 2597 C C . HIS B 1 131 ? 41.539 -26.204 12.277 1.00 11.28 131 HIS A C 1
ATOM 2598 O O . HIS B 1 131 ? 40.901 -25.993 11.246 1.00 12.78 131 HIS A O 1
ATOM 2605 N N . ASP B 1 132 ? 42.148 -25.246 12.967 1.00 12.95 132 ASP A N 1
ATOM 2606 C CA . ASP B 1 132 ? 42.293 -23.881 12.462 1.00 14.85 132 ASP A CA 1
ATOM 2607 C C . ASP B 1 132 ? 40.976 -23.172 12.165 1.00 14.63 132 ASP A C 1
ATOM 2608 O O . ASP B 1 132 ? 40.918 -22.309 11.283 1.00 13.23 132 ASP A O 1
ATOM 2613 N N . CYS B 1 133 ? 39.926 -23.508 12.906 1.00 12.68 133 CYS A N 1
ATOM 2614 C CA . CYS B 1 133 ? 38.660 -22.792 12.751 1.00 8.43 133 CYS A CA 1
ATOM 2615 C C . CYS B 1 133 ? 38.580 -21.550 13.637 1.00 11.35 133 CYS A C 1
ATOM 2616 O O . CYS B 1 133 ? 39.241 -21.461 14.678 1.00 11.04 133 CYS A O 1
ATOM 2619 N N . MET B 1 134 ? 37.778 -20.587 13.197 1.00 10.01 134 MET A N 1
ATOM 2620 C CA . MET B 1 134 ? 37.481 -19.403 13.987 1.00 10.43 134 MET A CA 1
ATOM 2621 C C . MET B 1 134 ? 35.980 -19.385 14.229 1.00 11.27 134 MET A C 1
ATOM 2622 O O . MET B 1 134 ? 35.201 -19.074 13.328 1.00 11.26 134 MET A O 1
ATOM 2627 N N . ILE B 1 135 ? 35.582 -19.765 15.439 1.00 10.01 135 ILE A N 1
ATOM 2628 C CA . ILE B 1 135 ? 34.176 -19.795 15.818 1.00 9.64 135 ILE A CA 1
ATOM 2629 C C . ILE B 1 135 ? 33.885 -18.592 16.711 1.00 10.48 135 ILE A C 1
ATOM 2630 O O . ILE B 1 135 ? 34.443 -18.473 17.805 1.00 11.58 135 ILE A O 1
ATOM 2635 N N . ALA B 1 136 ? 33.025 -17.692 16.245 1.00 10.75 136 ALA A N 1
ATOM 2636 C CA . ALA B 1 136 ? 32.730 -16.470 16.984 1.00 10.97 136 ALA A CA 1
ATOM 2637 C C . ALA B 1 136 ? 31.824 -16.748 18.181 1.00 12.16 136 ALA A C 1
ATOM 2638 O O . ALA B 1 136 ? 31.507 -17.903 18.479 1.00 13.37 136 ALA A O 1
ATOM 2640 N N . ARG B 1 137 ? 31.402 -15.685 18.857 1.00 9.86 137 ARG A N 1
ATOM 2641 C CA . ARG B 1 137 ? 30.559 -15.830 20.035 1.00 11.60 137 ARG A CA 1
ATOM 2642 C C . ARG B 1 137 ? 29.155 -16.280 19.667 1.00 11.77 1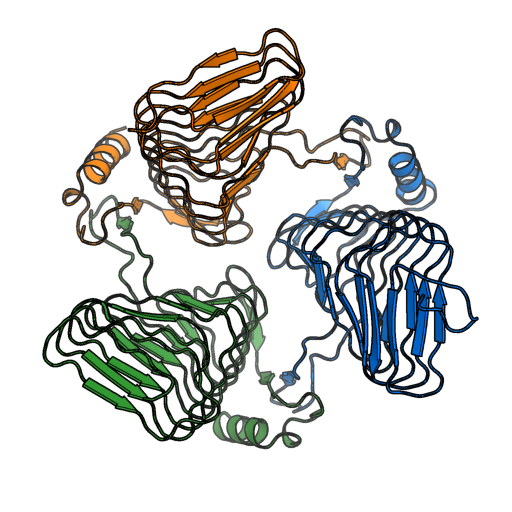37 ARG A C 1
ATOM 2643 O O . ARG B 1 137 ? 28.683 -16.038 18.554 1.00 11.68 137 ARG A O 1
ATOM 2651 N N . ASP B 1 138 ? 28.497 -16.937 20.619 1.00 10.81 138 ASP A N 1
ATOM 2652 C CA . ASP B 1 138 ? 27.103 -17.345 20.479 1.00 11.14 138 ASP A CA 1
ATOM 2653 C C . ASP B 1 138 ? 26.862 -18.225 19.261 1.00 11.02 138 ASP A C 1
ATOM 2654 O O . ASP B 1 138 ? 25.943 -17.980 18.481 1.00 10.04 138 ASP A O 1
ATOM 2659 N N . VAL B 1 139 ? 27.700 -19.246 19.107 1.00 10.40 139 VAL A N 1
ATOM 2660 C CA . VAL B 1 139 ? 27.501 -20.232 18.059 1.00 10.05 139 VAL A CA 1
ATOM 2661 C C . VAL B 1 139 ? 26.948 -21.517 18.659 1.00 10.69 139 VAL A C 1
ATOM 2662 O O . VAL B 1 139 ? 27.531 -22.072 19.589 1.00 11.67 139 VAL A O 1
ATOM 2666 N N . ILE B 1 140 ? 25.819 -21.974 18.114 1.00 9.93 140 ILE A N 1
ATOM 2667 C CA . ILE B 1 140 ? 25.168 -23.198 18.568 1.00 8.38 140 ILE A CA 1
ATOM 2668 C C . ILE B 1 140 ? 25.262 -24.277 17.498 1.00 10.04 140 ILE A C 1
ATOM 2669 O O . ILE B 1 140 ? 24.875 -24.061 16.354 1.00 11.88 140 ILE A O 1
ATOM 2674 N N . LEU B 1 141 ? 25.808 -25.430 17.865 1.00 9.77 141 LEU A N 1
ATOM 2675 C CA . LEU B 1 141 ? 25.785 -26.584 16.966 1.00 12.02 141 LEU A CA 1
ATOM 2676 C C . LEU B 1 141 ? 24.738 -27.567 17.482 1.00 10.58 141 LEU A C 1
ATOM 2677 O O . LEU B 1 141 ? 24.967 -28.264 18.474 1.00 12.26 141 LEU A O 1
ATOM 2682 N N . ARG B 1 142 ? 23.579 -27.597 16.824 1.00 8.93 142 ARG A N 1
ATOM 2683 C CA . ARG B 1 142 ? 22.426 -28.342 17.335 1.00 9.85 142 ARG A CA 1
ATOM 2684 C C . ARG B 1 142 ? 22.149 -29.592 16.502 1.00 9.33 142 ARG A C 1
ATOM 2685 O O . ARG B 1 142 ? 21.399 -29.544 15.531 1.00 13.08 142 ARG A O 1
ATOM 2693 N N . ALA B 1 143 ? 22.759 -30.711 16.887 1.00 11.36 143 ALA A N 1
ATOM 2694 C CA . ALA B 1 143 ? 22.667 -31.943 16.100 1.00 10.39 143 ALA A CA 1
ATOM 2695 C C . ALA B 1 143 ? 21.425 -32.765 16.429 1.00 14.56 143 ALA A C 1
ATOM 2696 O O . ALA B 1 143 ? 21.136 -33.759 15.759 1.00 16.22 143 ALA A O 1
ATOM 2698 N N . SER B 1 144 ? 20.711 -32.358 17.474 1.00 14.55 144 SER A N 1
ATOM 2699 C CA . SER B 1 144 ? 19.466 -33.010 17.874 1.00 14.79 144 SER A CA 1
ATOM 2700 C C . SER B 1 144 ? 18.366 -31.973 18.083 1.00 18.10 144 SER A C 1
ATOM 2701 O O . SER B 1 144 ? 18.622 -30.894 18.628 1.00 16.84 144 SER A O 1
ATOM 2704 N N . ASP B 1 145 ? 17.144 -32.304 17.664 1.00 16.66 145 ASP A N 1
ATOM 2705 C CA . ASP B 1 145 ? 16.000 -31.391 17.783 1.00 19.44 145 ASP A CA 1
ATOM 2706 C C . ASP B 1 145 ? 15.436 -31.328 19.199 1.00 22.03 145 ASP A C 1
ATOM 2707 O O . ASP B 1 145 ? 14.731 -30.380 19.552 1.00 26.89 145 ASP A O 1
ATOM 2712 N N . GLY B 1 146 ? 15.707 -32.350 19.999 1.00 18.50 146 GLY A N 1
ATOM 2713 C CA . GLY B 1 146 ? 15.258 -32.348 21.382 1.00 20.92 146 GLY A CA 1
ATOM 2714 C C . GLY B 1 146 ? 13.947 -33.070 21.638 1.00 24.12 146 GLY A C 1
ATOM 2715 O O . GLY B 1 146 ? 13.763 -33.652 22.708 1.00 21.86 146 GLY A O 1
ATOM 2716 N N . HIS B 1 147 ? 13.064 -33.056 20.648 1.00 15.56 147 HIS A N 1
ATOM 2717 C CA . HIS B 1 147 ? 11.756 -33.697 20.743 1.00 16.38 147 HIS A CA 1
ATOM 2718 C C . HIS B 1 147 ? 11.422 -34.343 19.402 1.00 13.21 147 HIS A C 1
ATOM 2719 O O . HIS B 1 147 ? 11.888 -33.884 18.361 1.00 16.13 147 HIS A O 1
ATOM 2726 N N . PRO B 1 148 ? 10.717 -35.469 19.379 1.00 12.90 148 PRO A N 1
ATOM 2727 C CA . PRO B 1 148 ? 10.435 -36.224 18.152 1.00 12.72 148 PRO A CA 1
ATOM 2728 C C . PRO B 1 148 ? 9.382 -35.577 17.267 1.00 14.50 148 PRO A C 1
ATOM 2729 O O . PRO B 1 148 ? 8.390 -35.043 17.778 1.00 14.42 148 PRO A O 1
ATOM 2733 N N . ILE B 1 149 ? 9.601 -35.641 15.955 1.00 12.19 149 ILE A N 1
ATOM 2734 C CA . ILE B 1 149 ? 8.588 -35.282 14.965 1.00 11.00 149 ILE A CA 1
ATOM 2735 C C . ILE B 1 149 ? 8.328 -36.500 14.077 1.00 15.37 149 ILE A C 1
ATOM 2736 O O . ILE B 1 149 ? 9.261 -37.208 13.699 1.00 16.00 149 ILE A O 1
ATOM 2741 N N . PHE B 1 150 ? 7.055 -36.751 13.781 1.00 13.39 150 PHE A N 1
ATOM 2742 C CA . PHE B 1 150 ? 6.644 -37.956 13.061 1.00 17.54 150 PHE A CA 1
ATOM 2743 C C . PHE B 1 150 ? 5.884 -37.634 11.772 1.00 15.60 150 PHE A C 1
ATOM 2744 O O . PHE B 1 150 ? 5.193 -36.614 11.674 1.00 13.22 150 PHE A O 1
ATOM 2752 N N . ASP B 1 151 ? 6.003 -38.520 10.786 1.00 15.17 151 ASP A N 1
ATOM 2753 C CA . ASP B 1 151 ? 5.127 -38.478 9.614 1.00 20.15 151 ASP A CA 1
ATOM 2754 C C . ASP B 1 151 ? 3.751 -39.018 10.017 1.00 19.17 151 ASP A C 1
ATOM 2755 O O . ASP B 1 151 ? 3.661 -40.085 10.623 1.00 21.14 151 ASP A O 1
ATOM 2760 N N . ILE B 1 152 ? 2.684 -38.281 9.709 1.00 14.99 152 ILE A N 1
ATOM 2761 C CA . ILE B 1 152 ? 1.356 -38.650 10.210 1.00 16.15 152 ILE A CA 1
ATOM 2762 C C . ILE B 1 152 ? 0.817 -39.898 9.524 1.00 23.43 152 ILE A C 1
ATOM 2763 O O . ILE B 1 152 ? -0.118 -40.532 10.017 1.00 24.00 152 ILE A O 1
ATOM 2768 N N . HIS B 1 153 ? 1.406 -40.243 8.385 1.00 19.71 153 HIS A N 1
ATOM 2769 C CA . HIS B 1 153 ? 0.932 -41.389 7.614 1.00 23.49 153 HIS A CA 1
ATOM 2770 C C . HIS B 1 153 ? 1.714 -42.672 7.884 1.00 31.42 153 HIS A C 1
ATOM 2771 O O . HIS B 1 153 ? 1.122 -43.746 8.015 1.00 25.43 153 HIS A O 1
ATOM 2778 N N . SER B 1 154 ? 3.035 -42.568 7.986 1.00 26.52 154 SER A N 1
ATOM 2779 C CA . SER B 1 154 ? 3.843 -43.720 8.380 1.00 23.17 154 SER A CA 1
ATOM 2780 C C . SER B 1 154 ? 3.846 -43.885 9.897 1.00 29.59 154 SER A C 1
ATOM 2781 O O . SER B 1 154 ? 4.072 -44.982 10.410 1.00 28.42 154 SER A O 1
ATOM 2784 N N . LYS B 1 155 ? 3.596 -42.784 10.604 1.00 23.20 155 LYS A N 1
ATOM 2785 C CA . LYS B 1 155 ? 3.602 -42.759 12.069 1.00 24.62 155 LYS A CA 1
ATOM 2786 C C . LYS B 1 155 ? 4.999 -42.943 12.667 1.00 23.73 155 LYS A C 1
ATOM 2787 O O . LYS B 1 155 ? 5.149 -43.081 13.884 1.00 26.90 155 LYS A O 1
ATOM 2793 N N . LYS B 1 156 ? 6.015 -42.936 11.807 1.00 19.17 156 LYS A N 1
ATOM 2794 C CA . LYS B 1 156 ? 7.395 -43.093 12.241 1.00 25.22 156 LYS A CA 1
ATOM 2795 C C . LYS B 1 156 ? 8.100 -41.752 12.436 1.00 22.43 156 LYS A C 1
ATOM 2796 O O . LYS B 1 156 ? 7.763 -40.756 11.796 1.00 18.76 156 LYS A O 1
ATOM 2802 N N . ARG B 1 157 ? 9.098 -41.739 13.310 1.00 22.22 157 ARG A N 1
ATOM 2803 C CA . ARG B 1 157 ? 9.872 -40.525 13.549 1.00 15.34 157 ARG A CA 1
ATOM 2804 C C . ARG B 1 157 ? 10.707 -40.131 12.331 1.00 17.20 157 ARG A C 1
ATOM 2805 O O . ARG B 1 157 ? 11.329 -40.981 11.689 1.00 21.25 157 ARG A O 1
ATOM 2813 N N . ILE B 1 158 ? 10.727 -38.840 12.014 1.00 16.76 158 ILE A N 1
ATOM 2814 C CA . ILE B 1 158 ? 11.454 -38.364 10.843 1.00 14.72 158 ILE A CA 1
ATOM 2815 C C . ILE B 1 158 ? 12.480 -37.263 11.114 1.00 23.08 158 ILE A C 1
ATOM 2816 O O . ILE B 1 158 ? 13.017 -36.679 10.170 1.00 23.43 158 ILE A O 1
ATOM 2821 N N . ASN B 1 159 ? 12.746 -36.967 12.383 1.00 18.07 159 ASN A N 1
ATOM 2822 C CA . ASN B 1 159 ? 13.764 -35.967 12.708 1.00 15.22 159 ASN A CA 1
ATOM 2823 C C . ASN B 1 159 ? 14.833 -36.535 13.629 1.00 13.69 159 ASN A C 1
ATOM 2824 O O . ASN B 1 159 ? 15.204 -35.909 14.627 1.00 15.74 159 ASN A O 1
ATOM 2829 N N . TRP B 1 160 ? 15.316 -37.730 13.304 1.00 12.79 160 TRP A N 1
ATOM 2830 C CA . TRP B 1 160 ? 16.423 -38.327 14.041 1.00 14.21 160 TRP A CA 1
ATOM 2831 C C . TRP B 1 160 ? 17.635 -37.390 14.020 1.00 13.78 160 TRP A C 1
ATOM 2832 O O . TRP B 1 160 ? 17.862 -36.673 13.047 1.00 12.50 160 TRP A O 1
ATOM 2843 N N . ALA B 1 161 ? 18.408 -37.396 15.101 1.00 12.67 161 ALA A N 1
ATOM 2844 C CA . ALA B 1 161 ? 19.635 -36.608 15.158 1.00 15.38 161 ALA A CA 1
ATOM 2845 C C . ALA B 1 161 ? 20.564 -36.996 14.017 1.00 17.41 161 ALA A C 1
ATOM 2846 O O . ALA B 1 161 ? 20.594 -38.161 13.599 1.00 16.09 161 ALA A O 1
ATOM 2848 N N . LYS B 1 162 ? 21.326 -36.020 13.525 1.00 11.38 162 LYS A N 1
ATOM 2849 C CA . LYS B 1 162 ? 22.270 -36.230 12.426 1.00 11.33 162 LYS A CA 1
ATOM 2850 C C . LYS B 1 162 ? 23.550 -35.422 12.666 1.00 12.22 162 LYS A C 1
ATOM 2851 O O . LYS B 1 162 ? 23.493 -34.300 13.177 1.00 12.90 162 LYS A O 1
ATOM 2857 N N . ASP B 1 163 ? 24.690 -35.997 12.291 1.00 14.33 163 ASP A N 1
ATOM 2858 C CA . ASP B 1 163 ? 26.000 -35.401 12.568 1.00 11.11 163 ASP A CA 1
ATOM 2859 C C . ASP B 1 163 ? 26.175 -33.989 12.005 1.00 14.13 163 ASP A C 1
ATOM 2860 O O . ASP B 1 163 ? 25.671 -33.660 10.931 1.00 14.06 163 ASP A O 1
ATOM 2865 N N . ILE B 1 164 ? 26.937 -33.170 12.723 1.00 9.79 164 ILE A N 1
ATOM 2866 C CA . ILE B 1 164 ? 27.389 -31.890 12.192 1.00 8.63 164 ILE A CA 1
ATOM 2867 C C . ILE B 1 164 ? 28.898 -31.959 12.012 1.00 12.53 164 ILE A C 1
ATOM 2868 O O . ILE B 1 164 ? 29.617 -32.379 12.911 1.00 13.02 164 ILE A O 1
ATOM 2873 N N . ILE B 1 165 ? 29.372 -31.558 10.843 1.00 9.33 165 ILE A N 1
ATOM 2874 C CA . ILE B 1 165 ? 30.792 -31.661 10.523 1.00 12.26 165 ILE A CA 1
ATOM 2875 C C . ILE B 1 165 ? 31.296 -30.337 9.978 1.00 16.37 165 ILE A C 1
ATOM 2876 O O . ILE B 1 165 ? 30.981 -29.957 8.851 1.00 18.59 165 ILE A O 1
ATOM 2881 N N . ILE B 1 166 ? 32.050 -29.618 10.799 1.00 9.05 166 ILE A N 1
ATOM 2882 C CA A ILE B 1 166 ? 32.699 -28.385 10.371 0.46 11.59 166 ILE A CA 1
ATOM 2883 C CA B ILE B 1 166 ? 32.691 -28.392 10.353 0.54 11.58 166 ILE A CA 1
ATOM 2884 C C . ILE B 1 166 ? 34.128 -28.716 9.958 1.00 12.55 166 ILE A C 1
ATOM 2885 O O . ILE B 1 166 ? 34.924 -29.143 10.783 1.00 13.86 166 ILE A O 1
ATOM 2894 N N . SER B 1 167 ? 34.443 -28.539 8.678 1.00 10.95 167 SER A N 1
ATOM 2895 C CA . SER B 1 167 ? 35.778 -28.864 8.184 1.00 16.48 167 SER A CA 1
ATOM 2896 C C . SER B 1 167 ? 36.840 -27.945 8.773 1.00 12.73 167 SER A C 1
ATOM 2897 O O . SER B 1 167 ? 36.528 -26.952 9.426 1.00 13.64 167 SER A O 1
ATOM 2900 N N . SER B 1 168 ? 38.101 -28.273 8.519 1.00 12.02 168 SER A N 1
ATOM 2901 C CA . SER B 1 168 ? 39.189 -27.406 8.943 1.00 10.58 168 SER A CA 1
ATOM 2902 C C . SER B 1 168 ? 39.102 -26.058 8.245 1.00 12.42 168 SER A C 1
ATOM 2903 O O . SER B 1 168 ? 38.641 -25.956 7.108 1.00 13.86 168 SER A O 1
ATOM 2906 N N . TYR B 1 169 ? 39.550 -25.026 8.947 1.00 11.24 169 TYR A N 1
ATOM 2907 C CA . TYR B 1 169 ? 39.679 -23.682 8.391 1.00 12.20 169 TYR A CA 1
ATOM 2908 C C . TYR B 1 169 ? 38.332 -23.101 7.946 1.00 11.09 169 TYR A C 1
ATOM 2909 O O . TYR B 1 169 ? 38.178 -22.621 6.820 1.00 12.86 169 TYR A O 1
ATOM 2918 N N . VAL B 1 170 ? 37.369 -23.147 8.859 1.00 8.15 170 VAL A N 1
ATOM 2919 C CA . VAL B 1 170 ? 36.073 -22.512 8.660 1.00 7.29 170 VAL A CA 1
ATOM 2920 C C . VAL B 1 170 ? 35.892 -21.360 9.641 1.00 11.27 170 VAL A C 1
ATOM 2921 O O . VAL B 1 170 ? 36.265 -21.464 10.807 1.00 10.16 170 VAL A O 1
ATOM 2925 N N . TRP B 1 171 ? 35.323 -20.260 9.152 1.00 8.93 171 TRP A N 1
ATOM 2926 C CA . TRP B 1 171 ? 34.980 -19.118 9.991 1.00 10.94 171 TRP A CA 1
ATOM 2927 C C . TRP B 1 171 ? 33.472 -19.133 10.208 1.00 11.25 171 TRP A C 1
ATOM 2928 O O . TRP B 1 171 ? 32.699 -18.947 9.257 1.00 10.24 171 TRP A O 1
ATOM 2939 N N . VAL B 1 172 ? 33.046 -19.418 11.438 1.00 9.04 172 VAL A N 1
ATOM 2940 C CA . VAL B 1 172 ? 31.628 -19.332 11.765 1.00 10.38 172 VAL A CA 1
ATOM 2941 C C . VAL B 1 172 ? 31.389 -18.025 12.519 1.00 8.23 172 VAL A C 1
ATOM 2942 O O . VAL B 1 172 ? 31.987 -17.770 13.562 1.00 10.70 172 VAL A O 1
ATOM 2946 N N . GLY B 1 173 ? 30.536 -17.190 11.947 1.00 9.06 173 GLY A N 1
ATOM 2947 C CA . GLY B 1 173 ? 30.245 -15.875 12.487 1.00 10.73 173 GLY A CA 1
ATOM 2948 C C . GLY B 1 173 ? 29.421 -15.878 13.756 1.00 10.10 173 GLY A C 1
ATOM 2949 O O . GLY B 1 173 ? 28.912 -16.916 14.195 1.00 10.89 173 GLY A O 1
ATOM 2950 N N . ARG B 1 174 ? 29.290 -14.692 14.341 1.00 10.32 174 ARG A N 1
ATOM 2951 C CA . ARG B 1 174 ? 28.579 -14.505 15.594 1.00 11.00 174 ARG A CA 1
ATOM 2952 C C . ARG B 1 174 ? 27.077 -14.770 15.473 1.00 9.47 174 ARG A C 1
ATOM 2953 O O . ARG B 1 174 ? 26.459 -14.492 14.442 1.00 9.39 174 ARG A O 1
ATOM 2961 N N . ASN B 1 175 ? 26.491 -15.327 16.506 1.00 9.07 175 ASN A N 1
ATOM 2962 C CA . ASN B 1 175 ? 25.077 -15.514 16.577 1.00 8.91 175 ASN A CA 1
ATOM 2963 C C . ASN B 1 175 ? 24.540 -16.402 15.463 1.00 10.38 175 ASN A C 1
ATOM 2964 O O . ASN B 1 175 ? 23.636 -16.038 14.808 1.00 10.73 175 ASN A O 1
ATOM 2969 N N . VAL B 1 176 ? 25.119 -17.588 15.388 1.00 8.66 176 VAL A N 1
ATOM 2970 C CA . VAL B 1 176 ? 24.802 -18.534 14.322 1.00 5.87 176 VAL A CA 1
ATOM 2971 C C . VAL B 1 176 ? 24.373 -19.849 14.942 1.00 9.74 176 VAL A C 1
ATOM 2972 O O . VAL B 1 176 ? 24.947 -20.271 15.938 1.00 8.83 176 VAL A O 1
ATOM 2976 N N . SER B 1 177 ? 23.370 -20.491 14.350 1.00 8.13 177 SER A N 1
ATOM 2977 C CA . SER B 1 177 ? 23.059 -21.882 14.666 1.00 9.01 177 SER A CA 1
ATOM 2978 C C . SER B 1 177 ? 23.337 -22.725 13.442 1.00 9.83 177 SER A C 1
ATOM 2979 O O . SER B 1 177 ? 22.957 -22.368 12.314 1.00 10.29 177 SER A O 1
ATOM 2982 N N . ILE B 1 178 ? 24.015 -23.837 13.665 1.00 9.36 178 ILE A N 1
ATOM 2983 C CA . ILE B 1 178 ? 24.154 -24.855 12.640 1.00 10.77 178 ILE A CA 1
ATOM 2984 C C . ILE B 1 178 ? 23.301 -26.044 13.067 1.00 11.85 178 ILE A C 1
ATOM 2985 O O . ILE B 1 178 ? 23.472 -26.576 14.163 1.00 11.85 178 ILE A O 1
ATOM 2990 N N . MET B 1 179 ? 22.360 -26.434 12.212 1.00 10.03 179 MET A N 1
ATOM 2991 C CA . MET B 1 179 ? 21.389 -27.478 12.555 1.00 10.95 179 MET A CA 1
ATOM 2992 C C . MET B 1 179 ? 21.834 -28.880 12.134 1.00 13.89 179 MET A C 1
ATOM 2993 O O . MET B 1 179 ? 22.910 -29.055 11.562 1.00 13.61 179 MET A O 1
ATOM 2998 N N . LYS B 1 180 ? 21.008 -29.884 12.428 1.00 13.32 180 LYS A N 1
ATOM 2999 C CA . LYS B 1 180 ? 21.460 -31.266 12.291 1.00 13.20 180 LYS A CA 1
ATOM 3000 C C . LYS B 1 180 ? 21.766 -31.660 10.847 1.00 12.54 180 LYS A C 1
ATOM 3001 O O . LYS B 1 180 ? 21.121 -31.186 9.902 1.00 13.51 180 LYS A O 1
ATOM 3007 N N . GLY B 1 181 ? 22.772 -32.511 10.688 1.00 11.24 181 GLY A N 1
ATOM 3008 C CA . GLY B 1 181 ? 23.082 -33.103 9.400 1.00 14.10 181 GLY A CA 1
ATOM 3009 C C . GLY B 1 181 ? 23.857 -32.193 8.470 1.00 18.34 181 GLY A C 1
ATOM 3010 O O . GLY B 1 181 ? 24.042 -32.514 7.297 1.00 21.49 181 GLY A O 1
ATOM 3011 N N . VAL B 1 182 ? 24.314 -31.058 8.985 1.00 11.48 182 VAL A N 1
ATOM 3012 C CA . VAL B 1 182 ? 24.999 -30.087 8.147 1.00 10.46 182 VAL A CA 1
ATOM 3013 C C . VAL B 1 182 ? 26.517 -30.278 8.153 1.00 12.05 182 VAL A C 1
ATOM 3014 O O . VAL B 1 182 ? 27.137 -30.444 9.208 1.00 13.18 182 VAL A O 1
ATOM 3018 N N . SER B 1 183 ? 27.100 -30.260 6.957 1.00 9.97 183 SER A N 1
ATOM 3019 C CA . SER B 1 183 ? 28.546 -30.195 6.784 1.00 10.04 183 SER A CA 1
ATOM 3020 C C . SER B 1 183 ? 28.901 -28.826 6.217 1.00 13.90 183 SER A C 1
ATOM 3021 O O . SER B 1 183 ? 28.200 -28.314 5.340 1.00 14.90 183 SER A O 1
ATOM 3024 N N . VAL B 1 184 ? 29.984 -28.240 6.720 1.00 12.00 184 VAL A N 1
ATOM 3025 C CA . VAL B 1 184 ? 30.517 -26.991 6.182 1.00 11.11 184 VAL A CA 1
ATOM 3026 C C . VAL B 1 184 ? 31.927 -27.233 5.661 1.00 14.72 184 VAL A C 1
ATOM 3027 O O . VAL B 1 184 ? 32.815 -27.633 6.414 1.00 13.21 184 VAL A O 1
ATOM 3031 N N . GLY B 1 185 ? 32.120 -27.003 4.367 1.00 13.24 185 GLY A N 1
ATOM 3032 C CA . GLY B 1 185 ? 33.388 -27.293 3.720 1.00 15.49 185 GLY A CA 1
ATOM 3033 C C . GLY B 1 185 ? 34.519 -26.366 4.118 1.00 13.23 185 GLY A C 1
ATOM 3034 O O . GLY B 1 185 ? 34.294 -25.266 4.612 1.00 13.46 185 GLY A O 1
ATOM 3035 N N . SER B 1 186 ? 35.744 -26.820 3.876 1.00 12.96 186 SER A N 1
ATOM 3036 C CA . SER B 1 186 ? 36.946 -26.096 4.281 1.00 12.07 186 SER A CA 1
ATOM 3037 C C . SER B 1 186 ? 37.061 -24.737 3.588 1.00 14.34 186 SER A C 1
ATOM 3038 O O . SER B 1 186 ? 36.722 -24.599 2.413 1.00 13.95 186 SER A O 1
ATOM 3041 N N . GLY B 1 187 ? 37.517 -23.729 4.328 1.00 12.28 187 GLY A N 1
ATOM 3042 C CA . GLY B 1 187 ? 37.714 -22.401 3.771 1.00 13.21 187 GLY A CA 1
ATOM 3043 C C . GLY B 1 187 ? 36.470 -21.539 3.724 1.00 11.76 187 GLY A C 1
ATOM 3044 O O . GLY B 1 187 ? 36.518 -20.376 3.315 1.00 13.77 187 GLY A O 1
ATOM 3045 N N . SER B 1 188 ? 35.346 -22.107 4.130 1.00 12.12 188 SER A N 1
ATOM 3046 C CA . SER B 1 188 ? 34.078 -21.398 4.012 1.00 9.86 188 SER A CA 1
ATOM 3047 C C . SER B 1 188 ? 33.809 -20.461 5.183 1.00 10.46 188 SER A C 1
ATOM 3048 O O . SER B 1 188 ? 34.472 -20.529 6.229 1.00 11.42 188 SER A O 1
ATOM 3051 N N . VAL B 1 189 ? 32.820 -19.597 4.987 1.00 10.76 189 VAL A N 1
ATOM 3052 C CA . VAL B 1 189 ? 32.461 -18.555 5.944 1.00 11.76 189 VAL A CA 1
ATOM 3053 C C . VAL B 1 189 ? 30.957 -18.582 6.172 1.00 12.06 189 VAL A C 1
ATOM 3054 O O . VAL B 1 189 ? 30.183 -18.562 5.213 1.00 11.09 189 VAL A O 1
ATOM 3058 N N . ILE B 1 190 ? 30.534 -18.649 7.432 1.00 10.37 190 ILE A N 1
ATOM 3059 C CA . ILE B 1 190 ? 29.109 -18.538 7.750 1.00 8.56 190 ILE A CA 1
ATOM 3060 C C . ILE B 1 190 ? 28.854 -17.156 8.341 1.00 13.59 190 ILE A C 1
ATOM 3061 O O . ILE B 1 190 ? 29.477 -16.771 9.332 1.00 12.38 190 ILE A O 1
ATOM 3066 N N . GLY B 1 191 ? 27.938 -16.411 7.735 1.00 11.98 191 GLY A N 1
ATOM 3067 C CA . GLY B 1 191 ? 27.713 -15.032 8.132 1.00 13.53 191 GLY A CA 1
ATOM 3068 C C . GLY B 1 191 ? 26.983 -14.862 9.443 1.00 9.76 191 GLY A C 1
ATOM 3069 O O . GLY B 1 191 ? 26.184 -15.717 9.846 1.00 11.38 191 GLY A O 1
ATOM 3070 N N . TYR B 1 192 ? 27.254 -13.740 10.107 1.00 11.73 192 TYR A N 1
ATOM 3071 C CA . TYR B 1 192 ? 26.531 -13.342 11.312 1.00 13.27 192 TYR A CA 1
ATOM 3072 C C . TYR B 1 192 ? 25.047 -13.636 11.186 1.00 8.87 192 TYR A C 1
ATOM 3073 O O . TYR B 1 192 ? 24.441 -13.343 10.149 1.00 8.94 192 TYR A O 1
ATOM 3082 N N . GLY B 1 193 ? 24.459 -14.204 12.238 1.00 9.18 193 GLY A N 1
ATOM 3083 C CA . GLY B 1 193 ? 23.012 -14.309 12.335 1.00 10.85 193 GLY A CA 1
ATOM 3084 C C . GLY B 1 193 ? 22.404 -15.473 11.571 1.00 10.72 193 GLY A C 1
ATOM 3085 O O . GLY B 1 193 ? 21.185 -15.651 11.567 1.00 11.99 193 GLY A O 1
ATOM 3086 N N . SER B 1 194 ? 23.243 -16.271 10.924 1.00 11.34 194 SER A N 1
ATOM 3087 C CA . SER B 1 194 ? 22.723 -17.351 10.087 1.00 9.08 194 SER A CA 1
ATOM 3088 C C . SER B 1 194 ? 22.068 -18.469 10.894 1.00 9.14 194 SER A C 1
ATOM 3089 O O . SER B 1 194 ? 22.439 -18.725 12.034 1.00 12.10 194 SER A O 1
ATOM 3092 N N . ILE B 1 195 ? 21.094 -19.137 10.282 1.00 10.11 195 ILE A N 1
ATOM 3093 C CA . ILE B 1 195 ? 20.707 -20.476 10.712 1.00 8.97 195 ILE A CA 1
ATOM 3094 C C . ILE B 1 195 ? 20.912 -21.390 9.514 1.00 11.56 195 ILE A C 1
ATOM 3095 O O . ILE B 1 195 ? 20.229 -21.269 8.499 1.00 10.86 195 ILE A O 1
ATOM 3100 N N . VAL B 1 196 ? 21.894 -22.277 9.631 1.00 11.40 196 VAL A N 1
ATOM 3101 C CA . VAL B 1 196 ? 22.311 -23.133 8.529 1.00 10.47 196 VAL A CA 1
ATOM 3102 C C . VAL B 1 196 ? 21.626 -24.486 8.643 1.00 11.48 196 VAL A C 1
ATOM 3103 O O . VAL B 1 196 ? 21.788 -25.192 9.646 1.00 12.85 196 VAL A O 1
ATOM 3107 N N . THR B 1 197 ? 20.858 -24.847 7.619 1.00 14.37 197 THR A N 1
ATOM 3108 C CA . THR B 1 197 ? 20.073 -26.078 7.662 1.00 12.87 197 THR A CA 1
ATOM 3109 C C . THR B 1 197 ? 20.468 -27.081 6.579 1.00 16.25 197 THR A C 1
ATOM 3110 O O . THR B 1 197 ? 20.038 -28.231 6.625 1.00 16.53 197 THR A O 1
ATOM 3114 N N . LYS B 1 198 ? 21.329 -26.639 5.714 1.00 12.52 198 LYS A N 1
ATOM 3115 C CA . LYS B 1 198 ? 21.755 -27.505 4.616 1.00 15.68 198 LYS A CA 1
ATOM 3116 C C . LYS B 1 198 ? 23.260 -27.394 4.388 1.00 14.68 198 LYS A C 1
ATOM 3117 O O . LYS B 1 198 ? 23.872 -26.390 4.746 1.00 14.20 198 LYS A O 1
ATOM 3123 N N . ASP B 1 199 ? 23.923 -28.381 3.810 1.00 13.03 199 ASP A N 1
ATOM 3124 C CA . ASP B 1 199 ? 25.376 -28.364 3.614 1.00 12.93 199 ASP A CA 1
ATOM 3125 C C . ASP B 1 199 ? 25.853 -27.082 2.940 1.00 17.93 199 ASP A C 1
ATOM 3126 O O . ASP B 1 199 ? 25.176 -26.541 2.061 1.00 16.97 199 ASP A O 1
ATOM 3131 N N . VAL B 1 200 ? 27.020 -26.601 3.364 1.00 12.45 200 VAL A N 1
ATOM 3132 C CA . VAL B 1 200 ? 27.700 -25.497 2.700 1.00 9.27 200 VAL A CA 1
ATOM 3133 C C . VAL B 1 200 ? 28.999 -26.047 2.113 1.00 11.38 200 VAL A C 1
ATOM 3134 O O . VAL B 1 200 ? 29.839 -26.555 2.844 1.00 12.56 200 VAL A O 1
ATOM 3138 N N . PRO B 1 201 ? 29.162 -25.971 0.784 1.00 16.44 201 PRO A N 1
ATOM 3139 C CA . PRO B 1 201 ? 30.377 -26.550 0.195 1.00 16.28 201 PRO A CA 1
ATOM 3140 C C . PRO B 1 201 ? 31.636 -25.753 0.546 1.00 15.34 201 PRO A C 1
ATOM 3141 O O . PRO B 1 201 ? 31.556 -24.659 1.108 1.00 14.04 201 PRO A O 1
ATOM 3145 N N . SER B 1 202 ? 32.792 -26.309 0.198 1.00 13.91 202 SER A N 1
ATOM 3146 C CA . SER B 1 202 ? 34.077 -25.671 0.462 1.00 14.45 202 SER A CA 1
ATOM 3147 C C . SER B 1 202 ? 34.228 -24.331 -0.254 1.00 17.57 202 SER A C 1
ATOM 3148 O O . SER B 1 202 ? 33.718 -24.146 -1.354 1.00 15.56 202 SER A O 1
ATOM 3151 N N . MET B 1 203 ? 34.922 -23.395 0.387 1.00 14.07 203 MET A N 1
ATOM 3152 C CA . MET B 1 203 ? 35.236 -22.097 -0.209 1.00 10.88 203 MET A CA 1
ATOM 3153 C C . MET B 1 203 ? 34.006 -21.295 -0.649 1.00 14.76 203 MET A C 1
ATOM 3154 O O . MET B 1 203 ? 34.000 -20.678 -1.712 1.00 15.84 203 MET A O 1
ATOM 3159 N N . CYS B 1 204 ? 32.974 -21.297 0.192 1.00 13.58 204 CYS A N 1
ATOM 3160 C CA . CYS B 1 204 ? 31.764 -20.511 -0.054 1.00 13.46 204 CYS A CA 1
ATOM 3161 C C . CYS B 1 204 ? 31.429 -19.682 1.168 1.00 14.23 204 CYS A C 1
ATOM 3162 O O . CYS B 1 204 ? 31.754 -20.070 2.282 1.00 11.30 204 CYS A O 1
ATOM 3165 N N . ALA B 1 205 ? 30.761 -18.552 0.951 1.00 13.54 205 ALA A N 1
ATOM 3166 C CA . ALA B 1 205 ? 30.174 -17.790 2.044 1.00 12.64 205 ALA A CA 1
ATOM 3167 C C . ALA B 1 205 ? 28.662 -18.000 2.012 1.00 18.04 205 ALA A C 1
ATOM 3168 O O . ALA B 1 205 ? 28.041 -17.916 0.950 1.00 15.72 205 ALA A O 1
ATOM 3170 N N . ALA B 1 206 ? 28.080 -18.297 3.173 1.00 9.33 206 ALA A N 1
ATOM 3171 C CA . ALA B 1 206 ? 26.641 -18.498 3.292 1.00 9.37 206 ALA A CA 1
ATOM 3172 C C . ALA B 1 206 ? 26.096 -17.608 4.400 1.00 11.80 206 ALA A C 1
ATOM 3173 O O . ALA B 1 206 ? 26.789 -17.345 5.385 1.00 14.53 206 ALA A O 1
ATOM 3175 N N . ALA B 1 207 ? 24.855 -17.164 4.246 1.00 11.60 207 ALA A N 1
ATOM 3176 C CA . ALA B 1 207 ? 24.197 -16.349 5.257 1.00 11.85 207 ALA A CA 1
ATOM 3177 C C . ALA B 1 207 ? 22.683 -16.395 5.092 1.00 13.25 207 ALA A C 1
ATOM 3178 O O . ALA B 1 207 ? 22.178 -16.741 4.024 1.00 14.68 207 ALA A O 1
ATOM 3180 N N . GLY B 1 208 ? 21.965 -16.039 6.156 1.00 11.24 208 GLY A N 1
ATOM 3181 C CA . GLY B 1 208 ? 20.514 -15.996 6.120 1.00 10.79 208 GLY A CA 1
ATOM 3182 C C . GLY B 1 208 ? 19.851 -16.946 7.100 1.00 11.55 208 GLY A C 1
ATOM 3183 O O . GLY B 1 208 ? 20.514 -17.754 7.757 1.00 11.21 208 GLY A O 1
ATOM 3184 N N . ASN B 1 209 ? 18.531 -16.837 7.198 1.00 11.11 209 ASN A N 1
ATOM 3185 C CA . ASN B 1 209 ? 17.727 -17.757 7.990 1.00 9.69 209 ASN A CA 1
ATOM 3186 C C . ASN B 1 209 ? 16.470 -18.101 7.205 1.00 9.60 209 ASN A C 1
ATOM 3187 O O . ASN B 1 209 ? 15.501 -17.345 7.231 1.00 12.41 209 ASN A O 1
ATOM 3192 N N . PRO B 1 210 ? 16.489 -19.233 6.483 1.00 11.26 210 PRO A N 1
ATOM 3193 C CA . PRO B 1 210 ? 17.607 -20.187 6.432 1.00 12.79 210 PRO A CA 1
ATOM 3194 C C . PRO B 1 210 ? 18.757 -19.692 5.559 1.00 9.24 210 PRO A C 1
ATOM 3195 O O . PRO B 1 210 ? 18.555 -18.906 4.631 1.00 13.28 210 PRO A O 1
ATOM 3199 N N . ALA B 1 211 ? 19.965 -20.167 5.848 1.00 13.72 211 ALA A N 1
ATOM 3200 C CA . ALA B 1 211 ? 21.141 -19.697 5.138 1.00 13.14 211 ALA A CA 1
ATOM 3201 C C . ALA B 1 211 ? 21.145 -20.172 3.686 1.00 16.34 211 ALA A C 1
ATOM 3202 O O . ALA B 1 211 ? 20.649 -21.263 3.366 1.00 14.32 211 ALA A O 1
ATOM 3204 N N . LYS B 1 212 ? 21.674 -19.324 2.812 1.00 16.53 212 LYS A N 1
ATOM 3205 C CA . LYS B 1 212 ? 21.859 -19.667 1.413 1.00 14.63 212 LYS A CA 1
ATOM 3206 C C . LYS B 1 212 ? 23.276 -19.278 1.046 1.00 17.09 212 LYS A C 1
ATOM 3207 O O . LYS B 1 212 ? 23.864 -18.403 1.681 1.00 17.26 212 LYS A O 1
ATOM 3213 N N . ILE B 1 213 ? 23.825 -19.909 0.022 1.00 16.25 213 ILE A N 1
ATOM 3214 C CA . ILE B 1 213 ? 25.091 -19.474 -0.506 1.00 16.28 213 ILE A CA 1
ATOM 3215 C C . ILE B 1 213 ? 25.016 -18.067 -1.098 1.00 17.56 213 ILE A C 1
ATOM 3216 O O . ILE B 1 213 ? 24.223 -17.823 -1.958 1.00 19.49 213 ILE A O 1
ATOM 3221 N N . ILE B 1 214 ? 25.867 -17.179 -0.639 1.00 14.17 214 ILE A N 1
ATOM 3222 C CA . ILE B 1 214 ? 25.836 -15.806 -1.141 1.00 17.39 214 ILE A CA 1
ATOM 3223 C C . ILE B 1 214 ? 27.072 -15.454 -1.972 1.00 18.70 214 ILE A C 1
ATOM 3224 O O . ILE B 1 214 ? 27.074 -14.462 -2.704 1.00 21.44 214 ILE A O 1
ATOM 3229 N N . LYS B 1 215 ? 28.115 -16.272 -1.868 1.00 15.84 215 LYS A N 1
ATOM 3230 C CA . LYS B 1 215 ? 29.320 -16.070 -2.664 1.00 16.15 215 LYS A CA 1
ATOM 3231 C C . LYS B 1 215 ? 30.086 -17.373 -2.788 1.00 21.17 215 LYS A C 1
ATOM 3232 O O . LYS B 1 215 ? 30.207 -18.128 -1.822 1.00 17.95 215 LYS A O 1
ATOM 3238 N N . ARG B 1 216 ? 30.599 -17.638 -3.985 1.00 16.38 216 ARG A N 1
ATOM 3239 C CA . ARG B 1 216 ? 31.394 -18.832 -4.214 1.00 18.18 216 ARG A CA 1
ATOM 3240 C C . ARG B 1 216 ? 32.827 -18.425 -4.515 1.00 15.73 216 ARG A C 1
ATOM 3241 O O . ARG B 1 216 ? 33.106 -17.254 -4.766 1.00 17.07 216 ARG A O 1
ATOM 3249 N N . ASN B 1 217 ? 33.735 -19.391 -4.463 1.00 15.74 217 ASN A N 1
ATOM 3250 C CA . ASN B 1 217 ? 35.132 -19.150 -4.799 1.00 17.58 217 ASN A CA 1
ATOM 3251 C C . ASN B 1 217 ? 35.798 -18.161 -3.855 1.00 17.09 217 ASN A C 1
ATOM 3252 O O . ASN B 1 217 ? 36.518 -17.271 -4.298 1.00 17.51 217 ASN A O 1
ATOM 3257 N N . ILE B 1 218 ? 35.566 -18.318 -2.554 1.00 16.04 218 ILE A N 1
ATOM 3258 C CA . ILE B 1 218 ? 36.191 -17.436 -1.572 1.00 14.50 218 ILE A CA 1
ATOM 3259 C C . ILE B 1 218 ? 36.954 -18.200 -0.497 1.00 16.35 218 ILE A C 1
ATOM 3260 O O . ILE B 1 218 ? 36.799 -19.413 -0.345 1.00 14.76 218 ILE A O 1
ATOM 3265 N N . ILE B 1 219 ? 37.776 -17.465 0.244 1.00 13.67 219 ILE A N 1
ATOM 3266 C CA . ILE B 1 219 ? 38.488 -17.984 1.404 1.00 12.71 219 ILE A CA 1
ATOM 3267 C C . ILE B 1 219 ? 38.755 -16.796 2.331 1.00 14.75 219 ILE A C 1
ATOM 3268 O O . ILE B 1 219 ? 38.831 -15.657 1.871 1.00 18.46 219 ILE A O 1
ATOM 3273 N N . TRP B 1 220 ? 38.880 -17.060 3.628 1.00 14.86 220 TRP A N 1
ATOM 3274 C CA . TRP B 1 220 ? 39.034 -15.999 4.631 1.00 12.40 220 TRP A CA 1
ATOM 3275 C C . TRP B 1 220 ? 40.401 -16.072 5.297 1.00 13.38 220 TRP A C 1
ATOM 3276 O O . TRP B 1 220 ? 41.115 -17.062 5.154 1.00 12.29 220 TRP A O 1
ATOM 3287 N N . ALA B 1 221 ? 40.759 -15.022 6.032 1.00 13.27 221 ALA A N 1
ATOM 3288 C CA . ALA B 1 221 ? 41.953 -15.050 6.869 1.00 14.86 221 ALA A CA 1
ATOM 3289 C C . ALA B 1 221 ? 41.689 -14.330 8.184 1.00 15.81 221 ALA A C 1
ATOM 3290 O O . ALA B 1 221 ? 40.774 -13.508 8.284 1.00 18.43 221 ALA A O 1
ATOM 3292 N N . ARG B 1 222 ? 42.502 -14.633 9.190 1.00 19.35 222 ARG A N 1
ATOM 3293 C CA . ARG B 1 222 ? 42.301 -14.071 10.517 1.00 21.68 222 ARG A CA 1
ATOM 3294 C C . ARG B 1 222 ? 42.814 -12.627 10.612 1.00 26.51 222 ARG A C 1
ATOM 3295 O O . ARG B 1 222 ? 42.155 -11.764 11.193 1.00 28.78 222 ARG A O 1
ATOM 3303 N N . THR B 1 223 ? 43.978 -12.363 10.025 1.00 25.74 223 THR A N 1
ATOM 3304 C CA . THR B 1 223 ? 44.589 -11.031 10.089 1.00 36.11 223 THR A CA 1
ATOM 3305 C C . THR B 1 223 ? 43.811 -9.972 9.313 1.00 29.85 223 THR A C 1
ATOM 3306 O O . THR B 1 223 ? 43.516 -10.148 8.135 1.00 33.63 223 THR A O 1
ATOM 3310 N N . ASP B 1 224 ? 43.518 -8.851 9.963 1.00 30.18 224 ASP A N 1
ATOM 3311 C CA . ASP B 1 224 ? 42.820 -7.766 9.284 1.00 37.21 224 ASP A CA 1
ATOM 3312 C C . ASP B 1 224 ? 43.770 -6.992 8.374 1.00 39.21 224 ASP A C 1
ATOM 3313 O O . ASP B 1 224 ? 43.340 -6.157 7.578 1.00 42.10 224 ASP A O 1
ATOM 3318 N N . LYS B 1 225 ? 45.061 -7.285 8.492 1.00 31.88 225 LYS A N 1
ATOM 3319 C CA . LYS B 1 225 ? 46.085 -6.583 7.727 1.00 40.09 225 LYS A CA 1
ATOM 3320 C C . LYS B 1 225 ? 46.226 -7.128 6.307 1.00 45.67 225 LYS A C 1
ATOM 3321 O O . LYS B 1 225 ? 46.661 -6.416 5.399 1.00 40.95 225 LYS A O 1
ATOM 3327 N N . ALA B 1 226 ? 45.854 -8.391 6.121 1.00 35.54 226 ALA A N 1
ATOM 3328 C CA . ALA B 1 226 ? 46.038 -9.068 4.839 1.00 32.11 226 ALA A CA 1
ATOM 3329 C C . ALA B 1 226 ? 45.171 -8.479 3.726 1.00 33.18 226 ALA A C 1
ATOM 3330 O O . ALA B 1 226 ? 43.950 -8.404 3.853 1.00 28.78 226 ALA A O 1
ATOM 3332 N N . GLU B 1 227 ? 45.811 -8.068 2.634 1.00 29.70 227 GLU A N 1
ATOM 3333 C CA . GLU B 1 227 ? 45.091 -7.577 1.461 1.00 32.29 227 GLU A CA 1
ATOM 3334 C C . GLU B 1 227 ? 45.146 -8.598 0.326 1.00 25.53 227 GLU A C 1
ATOM 3335 O O . GLU B 1 227 ? 44.345 -8.551 -0.612 1.00 26.38 227 GLU A O 1
ATOM 3341 N N . LEU B 1 228 ? 46.101 -9.518 0.424 1.00 23.01 228 LEU A N 1
ATOM 3342 C CA . LEU B 1 228 ? 46.223 -10.620 -0.521 1.00 23.90 228 LEU A CA 1
ATOM 3343 C C . LEU B 1 228 ? 46.268 -11.919 0.259 1.00 21.20 228 LEU A C 1
ATOM 3344 O O . LEU B 1 228 ? 46.687 -11.934 1.413 1.00 20.87 228 LEU A O 1
ATOM 3349 N N . ILE B 1 229 ? 45.844 -13.009 -0.372 1.00 19.00 229 ILE A N 1
ATOM 3350 C CA . ILE B 1 229 ? 45.946 -14.317 0.260 1.00 19.01 229 ILE A CA 1
ATOM 3351 C C . ILE B 1 229 ? 47.366 -14.584 0.772 1.00 25.28 229 ILE A C 1
ATOM 3352 O O . ILE B 1 229 ? 47.549 -15.128 1.864 1.00 22.20 229 ILE A O 1
ATOM 3357 N N . SER B 1 230 ? 48.368 -14.180 -0.007 1.00 21.99 230 SER A N 1
ATOM 3358 C CA . SER B 1 230 ? 49.764 -14.458 0.333 1.00 29.83 230 SER A CA 1
ATOM 3359 C C . SER B 1 230 ? 50.254 -13.704 1.574 1.00 32.58 230 SER A C 1
ATOM 3360 O O . SER B 1 230 ? 51.331 -13.994 2.101 1.00 28.37 230 SER A O 1
ATOM 3363 N N . ASP B 1 231 ? 49.466 -12.741 2.039 1.00 25.15 231 ASP A N 1
ATOM 3364 C CA . ASP B 1 231 ? 49.834 -11.962 3.222 1.00 22.13 231 ASP A CA 1
ATOM 3365 C C . ASP B 1 231 ? 49.647 -12.738 4.5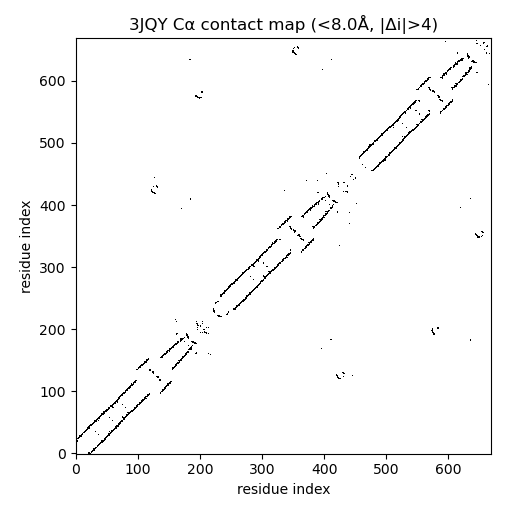24 1.00 32.01 231 ASP A C 1
ATOM 3366 O O . ASP B 1 231 ? 50.162 -12.337 5.570 1.00 35.63 231 ASP A O 1
ATOM 3371 N N . ASP B 1 232 ? 48.907 -13.842 4.465 1.00 23.78 232 ASP A N 1
ATOM 3372 C CA . ASP B 1 232 ? 48.653 -14.640 5.661 1.00 22.17 232 ASP A CA 1
ATOM 3373 C C . ASP B 1 232 ? 49.093 -16.085 5.463 1.00 21.41 232 ASP A C 1
ATOM 3374 O O . ASP B 1 232 ? 48.657 -16.747 4.520 1.00 21.15 232 ASP A O 1
ATOM 3379 N N . LYS B 1 233 ? 49.953 -16.572 6.354 1.00 23.17 233 LYS A N 1
ATOM 3380 C CA . LYS B 1 233 ? 50.516 -17.917 6.218 1.00 22.08 233 LYS A CA 1
ATOM 3381 C C . LYS B 1 233 ? 49.460 -19.024 6.137 1.00 20.55 233 LYS A C 1
ATOM 3382 O O . LYS B 1 233 ? 49.483 -19.834 5.209 1.00 21.99 233 LYS A O 1
ATOM 3388 N N . ARG B 1 234 ? 48.545 -19.062 7.104 1.00 26.04 234 ARG A N 1
ATOM 3389 C CA . ARG B 1 234 ? 47.533 -20.123 7.168 1.00 20.33 234 ARG A CA 1
ATOM 3390 C C . ARG B 1 234 ? 46.577 -20.090 5.986 1.00 16.03 234 ARG A C 1
ATOM 3391 O O . ARG B 1 234 ? 46.233 -21.132 5.418 1.00 17.99 234 ARG A O 1
ATOM 3399 N N . CYS B 1 235 ? 46.137 -18.890 5.628 1.00 18.92 235 CYS A N 1
ATOM 3400 C CA . CYS B 1 235 ? 45.287 -18.705 4.461 1.00 17.28 235 CYS A CA 1
ATOM 3401 C C . CYS B 1 235 ? 45.981 -19.241 3.211 1.00 14.97 235 CYS A C 1
ATOM 3402 O O . CYS B 1 235 ? 45.393 -19.993 2.435 1.00 19.21 235 CYS A O 1
ATOM 3405 N N . SER B 1 236 ? 47.235 -18.840 3.016 1.00 16.70 236 SER A N 1
ATOM 3406 C CA . SER B 1 236 ? 48.006 -19.291 1.864 1.00 20.48 236 SER A CA 1
ATOM 3407 C C . SER B 1 236 ? 48.112 -20.808 1.846 1.00 18.30 236 SER A C 1
ATOM 3408 O O . SER B 1 236 ? 47.965 -21.438 0.796 1.00 23.37 236 SER A O 1
ATOM 3411 N N . SER B 1 237 ? 48.366 -21.393 3.012 1.00 18.63 237 SER A N 1
ATOM 3412 C CA . SER B 1 237 ? 48.528 -22.837 3.125 1.00 20.25 237 SER A CA 1
ATOM 3413 C C . SER B 1 237 ? 47.255 -23.566 2.707 1.00 21.13 237 SER A C 1
ATOM 3414 O O . SER B 1 237 ? 47.287 -24.462 1.860 1.00 17.09 237 SER A O 1
ATOM 3417 N N . TYR B 1 238 ? 46.130 -23.180 3.299 1.00 15.78 238 TYR A N 1
ATOM 3418 C CA . TYR B 1 238 ? 44.858 -23.812 2.953 1.00 15.91 238 TYR A CA 1
ATOM 3419 C C . TYR B 1 238 ? 44.451 -23.531 1.506 1.00 16.20 238 TYR A C 1
ATOM 3420 O O . TYR B 1 238 ? 43.906 -24.407 0.829 1.00 18.30 238 TYR A O 1
ATOM 3429 N N . HIS B 1 239 ? 44.720 -22.315 1.034 1.00 15.86 239 HIS A N 1
ATOM 3430 C CA . HIS B 1 239 ? 44.445 -21.961 -0.352 1.00 14.57 239 HIS A CA 1
ATOM 3431 C C . HIS B 1 239 ? 45.158 -22.919 -1.305 1.00 18.38 239 HIS A C 1
ATOM 3432 O O . HIS B 1 239 ? 44.558 -23.427 -2.248 1.00 19.27 239 HIS A O 1
ATOM 3439 N N . ALA B 1 240 ? 46.439 -23.170 -1.051 1.00 18.01 240 ALA A N 1
ATOM 3440 C CA . ALA B 1 240 ? 47.213 -24.063 -1.913 1.00 20.23 240 ALA A CA 1
ATOM 3441 C C . ALA B 1 240 ? 46.673 -25.490 -1.848 1.00 20.31 240 ALA A C 1
ATOM 3442 O O . ALA B 1 240 ? 46.534 -26.169 -2.867 1.00 21.09 240 ALA A O 1
ATOM 3444 N N . LYS B 1 241 ? 46.354 -25.937 -0.643 1.00 21.54 241 LYS A N 1
ATOM 3445 C CA . LYS B 1 241 ? 45.788 -27.264 -0.452 1.00 20.99 241 LYS A CA 1
ATOM 3446 C C . LYS B 1 241 ? 44.464 -27.456 -1.199 1.00 22.43 241 LYS A C 1
ATOM 3447 O O . LYS B 1 241 ? 44.251 -28.488 -1.835 1.00 24.89 241 LYS A O 1
ATOM 3453 N N . LEU B 1 242 ? 43.576 -26.467 -1.118 1.00 19.27 242 LEU A N 1
ATOM 3454 C CA . LEU B 1 242 ? 42.221 -26.612 -1.656 1.00 18.32 242 LEU A CA 1
ATOM 3455 C C . LEU B 1 242 ? 42.071 -26.295 -3.149 1.00 24.86 242 LEU A C 1
ATOM 3456 O O . LEU B 1 242 ? 41.115 -26.752 -3.785 1.00 20.79 242 LEU A O 1
ATOM 3461 N N . THR B 1 243 ? 42.998 -25.520 -3.710 1.00 19.58 243 THR A N 1
ATOM 3462 C CA . THR B 1 243 ? 42.858 -25.075 -5.103 1.00 20.14 243 THR A CA 1
ATOM 3463 C C . THR B 1 243 ? 43.942 -25.578 -6.055 1.00 25.99 243 THR A C 1
ATOM 3464 O O . THR B 1 243 ? 43.778 -25.517 -7.275 1.00 24.80 243 THR A O 1
ATOM 3468 N N . GLN B 1 244 ? 45.050 -26.057 -5.509 1.00 21.60 244 GLN A N 1
ATOM 3469 C CA . GLN B 1 244 ? 46.167 -26.473 -6.349 1.00 25.40 244 GLN A CA 1
ATOM 3470 C C . GLN B 1 244 ? 46.503 -27.951 -6.175 1.00 20.92 244 GLN A C 1
ATOM 3471 O O . GLN B 1 244 ? 46.605 -28.693 -7.154 1.00 22.39 244 GLN A O 1
ATOM 3477 N N . LEU B 1 245 ? 46.661 -28.379 -4.930 1.00 18.44 245 LEU A N 1
ATOM 3478 C CA . LEU B 1 245 ? 46.937 -29.786 -4.645 1.00 16.31 245 LEU A CA 1
ATOM 3479 C C . LEU B 1 245 ? 45.678 -30.624 -4.845 1.00 21.11 245 LEU A C 1
ATOM 3480 O O . LEU B 1 245 ? 45.756 -31.817 -5.127 1.00 20.10 245 LEU A O 1
ATOM 3485 N N . GLU B 1 246 ? 44.521 -29.989 -4.690 1.00 23.42 246 GLU A N 1
ATOM 3486 C CA . GLU B 1 246 ? 43.231 -30.630 -4.941 1.00 28.09 246 GLU A CA 1
ATOM 3487 C C . GLU B 1 246 ? 42.431 -29.752 -5.884 1.00 27.22 246 GLU A C 1
ATOM 3488 O O . GLU B 1 246 ? 42.774 -28.591 -6.099 1.00 27.43 246 GLU A O 1
ATOM 3494 N N . HIS B 1 247 ? 41.359 -30.302 -6.440 1.00 30.43 247 HIS A N 1
ATOM 3495 C CA . HIS B 1 247 ? 40.464 -29.514 -7.275 1.00 36.02 247 HIS A CA 1
ATOM 3496 C C . HIS B 1 247 ? 39.016 -29.664 -6.828 1.00 38.28 247 HIS A C 1
ATOM 3497 O O . HIS B 1 247 ? 38.476 -30.772 -6.810 1.00 37.28 247 HIS A O 1
ATOM 3504 N N . HIS B 1 248 ? 38.396 -28.544 -6.468 1.00 34.31 248 HIS A N 1
ATOM 3505 C CA . HIS B 1 248 ? 36.992 -28.537 -6.069 1.00 34.68 248 HIS A CA 1
ATOM 3506 C C . HIS B 1 248 ? 36.145 -27.806 -7.102 1.00 41.83 248 HIS A C 1
ATOM 3507 O O . HIS B 1 248 ? 36.490 -26.706 -7.538 1.00 36.09 248 HIS A O 1
ATOM 3514 N N . HIS B 1 249 ? 35.038 -28.426 -7.494 1.00 35.76 249 HIS A N 1
ATOM 3515 C CA . HIS B 1 249 ? 34.035 -27.758 -8.309 1.00 39.29 249 HIS A CA 1
ATOM 3516 C C . HIS B 1 249 ? 32.664 -28.314 -7.943 1.00 36.85 249 HIS A C 1
ATOM 3517 O O . HIS B 1 249 ? 32.416 -29.516 -8.058 1.00 36.25 249 HIS A O 1
ATOM 3524 N N . HIS B 1 250 ? 31.782 -27.435 -7.484 1.00 30.01 250 HIS A N 1
ATOM 3525 C CA . HIS B 1 250 ? 30.500 -27.861 -6.939 1.00 33.60 250 HIS A CA 1
ATOM 3526 C C . HIS B 1 250 ? 29.370 -27.732 -7.954 1.00 43.18 250 HIS A C 1
ATOM 3527 O O . HIS B 1 250 ? 29.497 -27.021 -8.955 1.00 41.24 250 HIS A O 1
ATOM 3534 N N . HIS B 1 251 ? 28.270 -28.432 -7.692 1.00 35.50 251 HIS A N 1
ATOM 3535 C CA . HIS B 1 251 ? 27.059 -28.274 -8.490 1.00 38.96 251 HIS A CA 1
ATOM 3536 C C . HIS B 1 251 ? 26.665 -26.802 -8.523 1.00 45.63 251 HIS A C 1
ATOM 3537 O O . HIS B 1 251 ? 26.817 -26.091 -7.526 1.00 35.84 251 HIS A O 1
ATOM 3544 N N . GLN C 1 28 ? -3.209 -16.471 46.581 1.00 45.60 28 GLN C N 1
ATOM 3545 C CA . GLN C 1 28 ? -2.450 -15.364 46.006 1.00 37.67 28 GLN C CA 1
ATOM 3546 C C . GLN C 1 28 ? -1.141 -15.121 46.761 1.00 34.56 28 GLN C C 1
ATOM 3547 O O . GLN C 1 28 ? -0.532 -14.061 46.636 1.00 36.70 28 GLN C O 1
ATOM 3553 N N . ASP C 1 29 ? -0.712 -16.111 47.536 1.00 35.67 29 ASP C N 1
ATOM 3554 C CA . ASP C 1 29 ? 0.494 -15.991 48.351 1.00 34.24 29 ASP C CA 1
ATOM 3555 C C . ASP C 1 29 ? 1.744 -15.689 47.520 1.00 38.53 29 ASP C C 1
ATOM 3556 O O . ASP C 1 29 ? 2.598 -14.897 47.927 1.00 32.90 29 ASP C O 1
ATOM 3561 N N . SER C 1 30 ? 1.846 -16.323 46.355 1.00 24.61 30 SER C N 1
ATOM 3562 C CA . SER C 1 30 ? 3.019 -16.172 45.500 1.00 23.25 30 SER C CA 1
ATOM 3563 C C . SER C 1 30 ? 2.912 -14.940 44.614 1.00 22.34 30 SER C C 1
ATOM 3564 O O . SER C 1 30 ? 3.790 -14.690 43.786 1.00 21.94 30 SER C O 1
ATOM 3567 N N . PHE 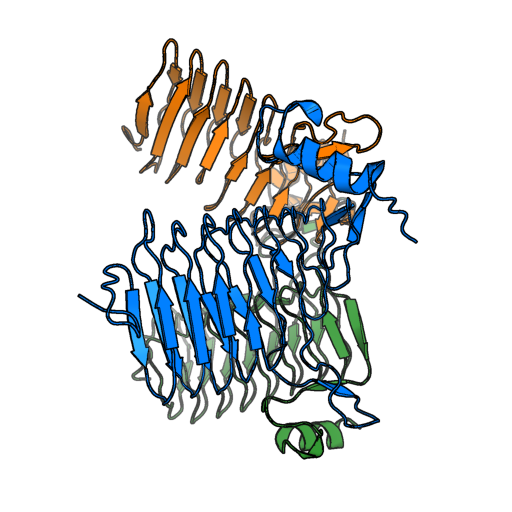C 1 31 ? 1.835 -14.181 44.785 1.00 20.56 31 PHE C N 1
ATOM 3568 C CA . PHE C 1 31 ? 1.589 -13.001 43.966 1.00 23.66 31 PHE C CA 1
ATOM 3569 C C . PHE C 1 31 ? 1.673 -11.727 44.790 1.00 22.34 31 PHE C C 1
ATOM 3570 O O . PHE C 1 31 ? 1.110 -11.649 45.882 1.00 22.70 31 PHE C O 1
ATOM 3578 N N . SER C 1 32 ? 2.367 -10.726 44.261 1.00 17.38 32 SER C N 1
ATOM 3579 C CA . SER C 1 32 ? 2.229 -9.369 44.772 1.00 21.19 32 SER C CA 1
ATOM 3580 C C . SER C 1 32 ? 1.331 -8.579 43.819 1.00 19.18 32 SER C C 1
ATOM 3581 O O . SER C 1 32 ? 1.585 -8.531 42.616 1.00 24.68 32 SER C O 1
ATOM 3584 N N . VAL C 1 33 ? 0.271 -7.977 44.349 1.00 20.57 33 VAL C N 1
ATOM 3585 C CA . VAL C 1 33 ? -0.706 -7.287 43.510 1.00 19.96 33 VAL C CA 1
ATOM 3586 C C . VAL C 1 33 ? -0.686 -5.783 43.748 1.00 24.49 33 VAL C C 1
ATOM 3587 O O . VAL C 1 33 ? -0.821 -5.325 44.879 1.00 24.63 33 VAL C O 1
ATOM 3591 N N . ASP C 1 34 ? -0.511 -5.019 42.676 1.00 21.40 34 ASP C N 1
ATOM 3592 C CA . ASP C 1 34 ? -0.575 -3.565 42.761 1.00 19.47 34 ASP C CA 1
ATOM 3593 C C . ASP C 1 34 ? -1.813 -3.079 42.017 1.00 21.99 34 ASP C C 1
ATOM 3594 O O . ASP C 1 34 ? -1.825 -3.030 40.788 1.00 20.42 34 ASP C O 1
ATOM 3599 N N . ASP C 1 35 ? -2.857 -2.729 42.764 1.00 18.61 35 ASP C N 1
ATOM 3600 C CA . ASP C 1 35 ? -4.124 -2.344 42.153 1.00 15.89 35 ASP C CA 1
ATOM 3601 C C . ASP C 1 35 ? -4.272 -0.834 42.049 1.00 27.18 35 ASP C C 1
ATOM 3602 O O . ASP C 1 35 ? -4.454 -0.154 43.055 1.00 22.13 35 ASP C O 1
ATOM 3607 N N . ASN C 1 36 ? -4.218 -0.322 40.822 1.00 22.10 36 ASN C N 1
ATOM 3608 C CA . ASN C 1 36 ? -4.233 1.118 40.577 1.00 21.99 36 ASN C CA 1
ATOM 3609 C C . ASN C 1 36 ? -5.494 1.606 39.860 1.00 23.80 36 ASN C C 1
ATOM 3610 O O . ASN C 1 36 ? -5.452 2.556 39.075 1.00 24.19 36 ASN C O 1
ATOM 3615 N N . GLY C 1 37 ? -6.617 0.952 40.128 1.00 20.09 37 GLY C N 1
ATOM 3616 C CA . GLY C 1 37 ? -7.872 1.334 39.516 1.00 22.34 37 GLY C CA 1
ATOM 3617 C C . GLY C 1 37 ? -9.064 0.748 40.245 1.00 18.08 37 GLY C C 1
ATOM 3618 O O . GLY C 1 37 ? -8.921 0.125 41.299 1.00 25.66 37 GLY C O 1
ATOM 3619 N N . SER C 1 38 ? -10.247 0.942 39.677 1.00 21.67 38 SER C N 1
ATOM 3620 C CA . SER C 1 38 ? -11.466 0.456 40.302 1.00 24.28 38 SER C CA 1
ATOM 3621 C C . SER C 1 38 ? -12.012 -0.766 39.569 1.00 19.70 38 SER C C 1
ATOM 3622 O O . SER C 1 38 ? -11.786 -0.935 38.371 1.00 22.96 38 SER C O 1
ATOM 3625 N N . GLY C 1 39 ? -12.729 -1.612 40.297 1.00 20.79 39 GLY C N 1
ATOM 3626 C CA . GLY C 1 39 ? -13.430 -2.734 39.696 1.00 19.88 39 GLY C CA 1
ATOM 3627 C C . GLY C 1 39 ? -12.554 -3.850 39.152 1.00 21.47 39 GLY C C 1
ATOM 3628 O O . GLY C 1 39 ? -13.029 -4.682 38.379 1.00 21.72 39 GLY C O 1
ATOM 3629 N N . ASN C 1 40 ? -11.283 -3.863 39.539 1.00 18.59 40 ASN C N 1
ATOM 3630 C CA . ASN C 1 40 ? -10.366 -4.931 39.136 1.00 18.69 40 ASN C CA 1
ATOM 3631 C C . ASN C 1 40 ? -10.548 -6.194 39.972 1.00 20.52 40 ASN C C 1
ATOM 3632 O O . ASN C 1 40 ? -10.660 -6.126 41.194 1.00 24.29 40 ASN C O 1
ATOM 3637 N N . VAL C 1 41 ? -10.574 -7.343 39.305 1.00 16.10 41 VAL C N 1
ATOM 3638 C CA . VAL C 1 41 ? -10.789 -8.624 39.978 1.00 20.18 41 VAL C CA 1
ATOM 3639 C C . VAL C 1 41 ? -9.653 -9.606 39.692 1.00 21.27 41 VAL C C 1
ATOM 3640 O O . VAL C 1 41 ? -9.231 -9.757 38.544 1.00 17.57 41 VAL C O 1
ATOM 3644 N N . PHE C 1 42 ? -9.166 -10.266 40.741 1.00 18.42 42 PHE C N 1
ATOM 3645 C CA . PHE C 1 42 ? -8.171 -11.329 40.611 1.00 16.63 42 PHE C CA 1
ATOM 3646 C C . PHE C 1 42 ? -8.695 -12.562 41.333 1.00 21.57 42 PHE C C 1
ATOM 3647 O O . PHE C 1 42 ? -8.799 -12.582 42.562 1.00 23.77 42 PHE C O 1
ATOM 3655 N N . VAL C 1 43 ? -9.069 -13.564 40.549 1.00 16.23 43 VAL C N 1
ATOM 3656 C CA . VAL C 1 43 ? -9.518 -14.852 41.064 1.00 16.75 43 VAL C CA 1
ATOM 3657 C C . VAL C 1 43 ? -8.406 -15.858 40.840 1.00 21.26 43 VAL C C 1
ATOM 3658 O O . VAL C 1 43 ? -7.946 -16.045 39.717 1.00 17.54 43 VAL C O 1
ATOM 3662 N N . CYS C 1 44 ? -7.972 -16.509 41.909 1.00 20.10 44 CYS C N 1
ATOM 3663 C CA . CYS C 1 44 ? -6.818 -17.391 41.821 1.00 17.28 44 CYS C CA 1
ATOM 3664 C C . CYS C 1 44 ? -7.107 -18.710 42.516 1.00 23.82 44 CYS C C 1
ATOM 3665 O O . CYS C 1 44 ? -7.492 -18.727 43.687 1.00 24.79 44 CYS C O 1
ATOM 3668 N N . GLY C 1 45 ? -6.928 -19.812 41.795 1.00 16.39 45 GLY C N 1
ATOM 3669 C CA . GLY C 1 45 ? -7.188 -21.122 42.358 1.00 19.45 45 GLY C CA 1
ATOM 3670 C C . GLY C 1 45 ? -6.007 -21.595 43.179 1.00 17.53 45 GLY C C 1
ATOM 3671 O O . GLY C 1 45 ? -5.116 -20.811 43.511 1.00 21.37 45 GLY C O 1
ATOM 3672 N N . ASP C 1 46 ? -6.000 -22.881 43.508 1.00 16.82 46 ASP C N 1
ATOM 3673 C CA . ASP C 1 46 ? -4.917 -23.447 44.304 1.00 19.39 46 ASP C CA 1
ATOM 3674 C C . ASP C 1 46 ? -3.718 -23.763 43.425 1.00 15.01 46 ASP C C 1
ATOM 3675 O O . ASP C 1 46 ? -3.677 -24.785 42.743 1.00 17.88 46 ASP C O 1
ATOM 3680 N N . LEU C 1 47 ? -2.745 -22.861 43.440 1.00 13.89 47 LEU C N 1
ATOM 3681 C CA . LEU C 1 47 ? -1.588 -22.984 42.563 1.00 15.03 47 LEU C CA 1
ATOM 3682 C C . LEU C 1 47 ? -0.634 -24.062 43.058 1.00 14.01 47 LEU C C 1
ATOM 3683 O O . LEU C 1 47 ? -0.717 -24.492 44.203 1.00 22.11 47 LEU C O 1
ATOM 3688 N N . VAL C 1 48 ? 0.263 -24.501 42.184 1.00 10.32 48 VAL C N 1
ATOM 3689 C CA . VAL C 1 48 ? 1.255 -25.492 42.560 1.00 12.67 48 VAL C CA 1
ATOM 3690 C C . VAL C 1 48 ? 2.638 -24.951 42.247 1.00 16.62 48 VAL C C 1
ATOM 3691 O O . VAL C 1 48 ? 2.859 -24.356 41.187 1.00 13.88 48 VAL C O 1
ATOM 3695 N N . ASN C 1 49 ? 3.555 -25.128 43.192 1.00 14.76 49 ASN C N 1
ATOM 3696 C CA . ASN C 1 49 ? 4.956 -24.777 42.982 1.00 15.92 49 ASN C CA 1
ATOM 3697 C C . ASN C 1 49 ? 5.156 -23.366 42.416 1.00 13.10 49 ASN C C 1
ATOM 3698 O O . ASN C 1 49 ? 6.015 -23.160 41.554 1.00 13.90 49 ASN C O 1
ATOM 3703 N N . SER C 1 50 ? 4.386 -22.400 42.911 1.00 13.73 50 SER C N 1
ATOM 3704 C CA . SER C 1 50 ? 4.410 -21.049 42.343 1.00 13.06 50 SER C CA 1
ATOM 3705 C C . SER C 1 50 ? 5.144 -20.048 43.221 1.00 17.18 50 SER C C 1
ATOM 3706 O O . SER C 1 50 ? 5.117 -20.145 44.448 1.00 17.94 50 SER C O 1
ATOM 3709 N N . LYS C 1 51 ? 5.789 -19.073 42.587 1.00 14.95 51 LYS C N 1
ATOM 3710 C CA . LYS C 1 51 ? 6.605 -18.123 43.328 1.00 16.41 51 LYS C CA 1
ATOM 3711 C C . LYS C 1 51 ? 6.952 -16.886 42.514 1.00 15.92 51 LYS C C 1
ATOM 3712 O O . LYS C 1 51 ? 6.994 -16.932 41.284 1.00 14.66 51 LYS C O 1
ATOM 3718 N N . GLU C 1 52 ? 7.191 -15.785 43.225 1.00 16.95 52 GLU C N 1
ATOM 3719 C CA . GLU C 1 52 ? 7.698 -14.540 42.639 1.00 18.67 52 GLU C CA 1
ATOM 3720 C C . GLU C 1 52 ? 6.866 -13.998 41.481 1.00 18.72 52 GLU C C 1
ATOM 3721 O O . GLU C 1 52 ? 7.410 -13.589 40.456 1.00 17.42 52 GLU C O 1
ATOM 3727 N N . ASN C 1 53 ? 5.553 -13.980 41.649 1.00 15.12 53 ASN C N 1
ATOM 3728 C CA . ASN C 1 53 ? 4.671 -13.462 40.607 1.00 13.95 53 ASN C CA 1
ATOM 3729 C C . ASN C 1 53 ? 4.183 -12.057 40.933 1.00 20.11 53 ASN C C 1
ATOM 3730 O O . ASN C 1 53 ? 4.107 -11.671 42.098 1.00 17.90 53 ASN C O 1
ATOM 3735 N N . LYS C 1 54 ? 3.852 -11.292 39.902 1.00 16.20 54 LYS C N 1
ATOM 3736 C CA . LYS C 1 54 ? 3.422 -9.914 40.095 1.00 14.38 54 LYS C CA 1
ATOM 3737 C C . LYS C 1 54 ? 2.283 -9.572 39.160 1.00 16.11 54 LYS C C 1
ATOM 3738 O O . LYS C 1 54 ? 2.238 -10.038 38.023 1.00 15.47 54 LYS C O 1
ATOM 3744 N N . VAL C 1 55 ? 1.362 -8.753 39.644 1.00 13.45 55 VAL C N 1
ATOM 3745 C CA A VAL C 1 55 ? 0.299 -8.231 38.804 0.21 13.08 55 VAL C CA 1
ATOM 3746 C CA B VAL C 1 55 ? 0.284 -8.237 38.816 0.79 12.99 55 VAL C CA 1
ATOM 3747 C C . VAL C 1 55 ? 0.172 -6.735 39.041 1.00 16.14 55 VAL C C 1
ATOM 3748 O O . VAL C 1 55 ? 0.261 -6.267 40.179 1.00 15.57 55 VAL C O 1
ATOM 3755 N N . GLN C 1 56 ? -0.006 -5.981 37.961 1.00 14.31 56 GLN C N 1
ATOM 3756 C CA . GLN C 1 56 ? -0.306 -4.556 38.077 1.00 12.07 56 GLN C CA 1
ATOM 3757 C C . GLN C 1 56 ? -1.611 -4.288 37.357 1.00 13.83 56 GLN C C 1
ATOM 3758 O O . GLN C 1 56 ? -1.740 -4.607 36.177 1.00 16.02 56 GLN C O 1
ATOM 3764 N N . PHE C 1 57 ? -2.573 -3.696 38.065 1.00 13.61 57 PHE C N 1
ATOM 3765 C CA . PHE C 1 57 ? -3.830 -3.284 37.465 1.00 15.73 57 PHE C CA 1
ATOM 3766 C C . PHE C 1 57 ? -3.752 -1.796 37.204 1.00 16.30 57 PHE C C 1
ATOM 3767 O O . PHE C 1 57 ? -4.110 -0.991 38.066 1.00 17.38 57 PHE C O 1
ATOM 3775 N N . ASN C 1 58 ? -3.259 -1.424 36.029 1.00 14.07 58 ASN C N 1
ATOM 3776 C CA . ASN C 1 58 ? -3.140 -0.007 35.683 1.00 16.63 58 ASN C CA 1
ATOM 3777 C C . ASN C 1 58 ? -4.299 0.481 34.822 1.00 17.95 58 ASN C C 1
ATOM 3778 O O . ASN C 1 58 ? -4.120 0.897 33.671 1.00 17.07 58 ASN C O 1
ATOM 3783 N N . GLY C 1 59 ? -5.489 0.431 35.409 1.00 18.35 59 GLY C N 1
ATOM 3784 C CA . GLY C 1 59 ? -6.727 0.721 34.709 1.00 14.90 59 GLY C CA 1
ATOM 3785 C C . GLY C 1 59 ? -7.880 0.179 35.531 1.00 17.68 59 GLY C C 1
ATOM 3786 O O . GLY C 1 59 ? -7.680 -0.245 36.671 1.00 20.14 59 GLY C O 1
ATOM 3787 N N . ASN C 1 60 ? -9.078 0.176 34.955 1.00 20.83 60 ASN C N 1
ATOM 3788 C CA . ASN C 1 60 ? -10.281 -0.228 35.675 1.00 18.15 60 ASN C CA 1
ATOM 3789 C C . ASN C 1 60 ? -10.969 -1.423 35.026 1.00 18.05 60 ASN C C 1
ATOM 3790 O O . ASN C 1 60 ? -10.812 -1.675 33.830 1.00 20.72 60 ASN C O 1
ATOM 3795 N N . ASN C 1 61 ? -11.754 -2.143 35.820 1.00 15.96 61 ASN C N 1
ATOM 3796 C CA . ASN C 1 61 ? -12.581 -3.213 35.302 1.00 17.82 61 ASN C CA 1
ATOM 3797 C C . ASN C 1 61 ? -11.795 -4.281 34.548 1.00 19.64 61 ASN C C 1
ATOM 3798 O O . ASN C 1 61 ? -12.223 -4.771 33.506 1.00 16.57 61 ASN C O 1
ATOM 3803 N N . ASN C 1 62 ? -10.642 -4.639 35.101 1.00 18.69 62 ASN C N 1
ATOM 3804 C CA . ASN C 1 62 ? -9.819 -5.713 34.562 1.00 16.47 62 ASN C CA 1
ATOM 3805 C C . ASN C 1 62 ? -10.059 -7.017 35.319 1.00 17.23 62 ASN C C 1
ATOM 3806 O O . ASN C 1 62 ? -10.408 -7.001 36.499 1.00 19.27 62 ASN C O 1
ATOM 3811 N N . LYS C 1 63 ? -9.874 -8.146 34.642 1.00 16.47 63 LYS C N 1
ATOM 3812 C CA . LYS C 1 63 ? -10.012 -9.446 35.291 1.00 16.42 63 LYS C CA 1
ATOM 3813 C C . LYS C 1 63 ? -8.789 -10.298 35.018 1.00 14.88 63 LYS C C 1
ATOM 3814 O O . LYS C 1 63 ? -8.369 -10.433 33.872 1.00 12.99 63 LYS C O 1
ATOM 3820 N N . LEU C 1 64 ? -8.223 -10.867 36.077 1.00 15.81 64 LEU C N 1
ATOM 3821 C CA . LEU C 1 64 ? -7.226 -11.917 35.946 1.00 14.73 64 LEU C CA 1
ATOM 3822 C C . LEU C 1 64 ? -7.788 -13.177 36.592 1.00 19.05 64 LEU C C 1
ATOM 3823 O O . LEU C 1 64 ? -8.186 -13.150 37.753 1.00 16.12 64 LEU C O 1
ATOM 3828 N N . ILE C 1 65 ? -7.846 -14.272 35.840 1.00 12.14 65 ILE C N 1
ATOM 3829 C CA . ILE C 1 65 ? -8.298 -15.547 36.398 1.00 13.36 65 ILE C CA 1
ATOM 3830 C C . ILE C 1 65 ? -7.242 -16.625 36.173 1.00 11.93 65 ILE C C 1
ATOM 3831 O O . ILE C 1 65 ? -6.800 -16.839 35.048 1.00 13.66 65 ILE C O 1
ATOM 3836 N N . ILE C 1 66 ? -6.824 -17.282 37.249 1.00 12.79 66 ILE C N 1
ATOM 3837 C CA . ILE C 1 66 ? -5.873 -18.379 37.151 1.00 12.35 66 ILE C CA 1
ATOM 3838 C C . ILE C 1 66 ? -6.485 -19.603 37.811 1.00 15.49 66 ILE C C 1
ATOM 3839 O O . ILE C 1 66 ? -6.871 -19.562 38.978 1.00 13.56 66 ILE C O 1
ATOM 3844 N N . GLU C 1 67 ? -6.585 -20.690 37.059 1.00 9.97 67 GLU C N 1
ATOM 3845 C CA . GLU C 1 67 ? -7.286 -21.874 37.547 1.00 12.16 67 GLU C CA 1
ATOM 3846 C C . GLU C 1 67 ? -6.424 -22.739 38.473 1.00 13.39 67 GLU C C 1
ATOM 3847 O O . GLU C 1 67 ? -5.258 -22.424 38.736 1.00 12.19 67 GLU C O 1
ATOM 3853 N N . ASP C 1 68 ? -7.019 -23.816 38.985 1.00 15.50 68 ASP C N 1
ATOM 3854 C CA . ASP C 1 68 ? -6.333 -24.719 39.907 1.00 14.73 68 ASP C CA 1
ATOM 3855 C C . ASP C 1 68 ? -5.124 -25.410 39.283 1.00 16.76 68 ASP C C 1
ATOM 3856 O O . ASP C 1 68 ? -5.122 -25.750 38.096 1.00 14.44 68 ASP C O 1
ATOM 3861 N N . ASP C 1 69 ? -4.112 -25.660 40.109 1.00 14.52 69 ASP C N 1
ATOM 3862 C CA . ASP C 1 69 ? -2.977 -26.484 39.718 1.00 14.59 69 ASP C CA 1
ATOM 3863 C C . ASP C 1 69 ? -2.173 -25.894 38.574 1.00 14.76 69 ASP C C 1
ATOM 3864 O O . ASP C 1 69 ? -1.520 -26.621 37.828 1.00 15.15 69 ASP C O 1
ATOM 3869 N N . VAL C 1 70 ? -2.229 -24.573 38.441 1.00 15.07 70 VAL C N 1
ATOM 3870 C CA . VAL C 1 70 ? -1.343 -23.878 37.522 1.00 17.29 70 VAL C CA 1
ATOM 3871 C C . VAL C 1 70 ? -0.046 -23.554 38.262 1.00 13.74 70 VAL C C 1
ATOM 3872 O O . VAL C 1 70 ? -0.075 -23.195 39.443 1.00 14.33 70 VAL C O 1
ATOM 3876 N N . GLU C 1 71 ? 1.085 -23.719 37.584 1.00 9.78 71 GLU C N 1
ATOM 3877 C CA . GLU C 1 71 ? 2.384 -23.332 38.148 1.00 9.76 71 GLU C CA 1
ATOM 3878 C C . GLU C 1 71 ? 2.825 -21.998 37.544 1.00 11.77 71 GLU C C 1
ATOM 3879 O O . GLU C 1 71 ? 3.130 -21.927 36.357 1.00 15.44 71 GLU C O 1
ATOM 3885 N N . CYS C 1 72 ? 2.852 -20.950 38.362 1.00 11.77 72 CYS C N 1
ATOM 3886 C CA . CYS C 1 72 ? 3.312 -19.633 37.920 1.00 9.96 72 CYS C CA 1
ATOM 3887 C C . CYS C 1 72 ? 4.614 -19.323 38.628 1.00 13.13 72 CYS C C 1
ATOM 3888 O O . CYS C 1 72 ? 4.661 -19.304 39.861 1.00 12.25 72 CYS C O 1
ATOM 3891 N N . ARG C 1 73 ? 5.676 -19.096 37.859 1.00 10.25 73 ARG C N 1
ATOM 3892 C CA . ARG C 1 73 ? 6.970 -18.762 38.449 1.00 11.89 73 ARG C CA 1
ATOM 3893 C C . ARG C 1 73 ? 7.579 -17.570 37.721 1.00 13.69 73 ARG C C 1
ATOM 3894 O O . ARG C 1 73 ? 7.805 -17.628 36.512 1.00 11.53 73 ARG C O 1
ATOM 3902 N N . TRP C 1 74 ? 7.827 -16.491 38.460 1.00 12.57 74 TRP C N 1
ATOM 3903 C CA . TRP C 1 74 ? 8.279 -15.232 37.868 1.00 16.26 74 TRP C CA 1
ATOM 3904 C C . TRP C 1 74 ? 7.381 -14.812 36.707 1.00 12.80 74 TRP C C 1
ATOM 3905 O O . TRP C 1 74 ? 7.847 -14.380 35.651 1.00 15.58 74 TRP C O 1
ATOM 3916 N N . LEU C 1 75 ? 6.080 -14.955 36.915 1.00 9.33 75 LEU C N 1
ATOM 3917 C CA . LEU C 1 75 ? 5.109 -14.445 35.960 1.00 11.11 75 LEU C CA 1
ATOM 3918 C C . LEU C 1 75 ? 4.797 -13.004 36.319 1.00 13.53 75 LEU C C 1
ATOM 3919 O O . LEU C 1 75 ? 4.585 -12.677 37.486 1.00 16.72 75 LEU C O 1
ATOM 3924 N N . THR C 1 76 ? 4.779 -12.132 35.320 1.00 11.68 76 THR C N 1
ATOM 3925 C CA . THR C 1 76 ? 4.316 -10.772 35.537 1.00 10.89 76 THR C CA 1
ATOM 3926 C C . THR C 1 76 ? 3.151 -10.508 34.597 1.00 15.25 76 THR C C 1
ATOM 3927 O O . THR C 1 76 ? 3.265 -10.737 33.392 1.00 12.25 76 THR C O 1
ATOM 3931 N N . VAL C 1 77 ? 2.022 -10.065 35.144 1.00 12.21 77 VAL C N 1
ATOM 3932 C CA . VAL C 1 77 ? 0.875 -9.708 34.315 1.00 11.57 77 VAL C CA 1
ATOM 3933 C C . VAL C 1 77 ? 0.551 -8.238 34.521 1.00 14.60 77 VAL C C 1
ATOM 3934 O O . VAL C 1 77 ? 0.253 -7.806 35.638 1.00 14.19 77 VAL C O 1
ATOM 3938 N N A ILE C 1 78 ? 0.613 -7.469 33.440 0.33 11.44 78 ILE C N 1
ATOM 3939 N N B ILE C 1 78 ? 0.624 -7.472 33.439 0.67 11.34 78 ILE C N 1
ATOM 3940 C CA A ILE C 1 78 ? 0.342 -6.039 33.507 0.33 13.25 78 ILE C CA 1
ATOM 3941 C CA B ILE C 1 78 ? 0.349 -6.042 33.488 0.67 13.23 78 ILE C CA 1
ATOM 3942 C C A ILE C 1 78 ? -0.895 -5.664 32.704 0.33 13.73 78 ILE C C 1
ATOM 3943 C C B ILE C 1 78 ? -0.920 -5.712 32.714 0.67 13.73 78 ILE C C 1
ATOM 3944 O O A ILE C 1 78 ? -0.986 -5.957 31.512 0.33 14.47 78 ILE C O 1
ATOM 3945 O O B ILE C 1 78 ? -1.063 -6.090 31.552 0.67 14.51 78 ILE C O 1
ATOM 3954 N N . PHE C 1 79 ? -1.845 -5.013 33.367 1.00 12.71 79 PHE C N 1
ATOM 3955 C CA . PHE C 1 79 ? -3.059 -4.554 32.714 1.00 12.33 79 PHE C CA 1
ATOM 3956 C C . PHE C 1 79 ? -2.936 -3.054 32.495 1.00 13.51 79 PHE C C 1
ATOM 3957 O O . PHE C 1 79 ? -2.731 -2.305 33.453 1.00 15.15 79 PHE C O 1
ATOM 3965 N N . ARG C 1 80 ? -3.033 -2.620 31.241 1.00 12.93 80 ARG C N 1
ATOM 3966 C CA . ARG C 1 80 ? -2.988 -1.194 30.927 1.00 17.42 80 ARG C CA 1
ATOM 3967 C C . ARG C 1 80 ? -4.327 -0.729 30.379 1.00 13.12 80 ARG C C 1
ATOM 3968 O O . ARG C 1 80 ? -4.812 -1.233 29.367 1.00 15.81 80 ARG C O 1
ATOM 3976 N N . GLY C 1 81 ? -4.942 0.232 31.055 1.00 13.35 81 GLY C N 1
ATOM 3977 C CA . GLY C 1 81 ? -6.250 0.683 30.629 1.00 16.75 81 GLY C CA 1
ATOM 3978 C C . GLY C 1 81 ? -7.332 -0.246 31.143 1.00 18.14 81 GLY C C 1
ATOM 3979 O O . GLY C 1 81 ? -7.127 -0.976 32.119 1.00 17.85 81 GLY C O 1
ATOM 3980 N N . ASP C 1 82 ? -8.475 -0.233 30.470 1.00 18.96 82 ASP C N 1
ATOM 3981 C CA . ASP C 1 82 ? -9.690 -0.823 31.023 1.00 20.80 82 ASP C CA 1
ATOM 3982 C C . ASP C 1 82 ? -10.201 -2.054 30.274 1.00 18.50 82 ASP C C 1
ATOM 3983 O O . ASP C 1 82 ? -9.910 -2.255 29.098 1.00 18.92 82 ASP C O 1
ATOM 3988 N N . ASN C 1 83 ? -10.987 -2.862 30.979 1.00 16.92 83 ASN C N 1
ATOM 3989 C CA . ASN C 1 83 ? -11.713 -3.978 30.378 1.00 16.14 83 ASN C CA 1
ATOM 3990 C C . ASN C 1 83 ? -10.833 -5.048 29.733 1.00 16.94 83 ASN C C 1
ATOM 3991 O O . ASN C 1 83 ? -11.211 -5.650 28.728 1.00 18.87 83 ASN C O 1
ATOM 3996 N N . ASN C 1 84 ? -9.661 -5.279 30.318 1.00 16.69 84 ASN C N 1
ATOM 3997 C CA . ASN C 1 84 ? -8.779 -6.353 29.869 1.00 16.50 84 ASN C CA 1
ATOM 3998 C C . ASN C 1 84 ? -9.138 -7.660 30.568 1.00 15.71 84 ASN C C 1
ATOM 3999 O O . ASN C 1 84 ? -9.680 -7.654 31.672 1.00 15.20 84 ASN C O 1
ATOM 4004 N N . TYR C 1 85 ? -8.832 -8.778 29.924 1.00 14.32 85 TYR C N 1
ATOM 4005 C CA . TYR C 1 85 ? -9.150 -10.080 30.485 1.00 13.90 85 TYR C CA 1
ATOM 4006 C C . TYR C 1 85 ? -7.990 -11.046 30.236 1.00 13.47 85 TYR C C 1
ATOM 4007 O O . TYR C 1 85 ? -7.553 -11.218 29.096 1.00 16.09 85 TYR C O 1
ATOM 4016 N N . VAL C 1 86 ? -7.486 -11.656 31.306 1.00 12.21 86 VAL C N 1
ATOM 4017 C CA . VAL C 1 86 ? -6.450 -12.679 31.192 1.00 12.01 86 VAL C CA 1
ATOM 4018 C C . VAL C 1 86 ? -6.881 -13.903 31.975 1.00 12.96 86 VAL C C 1
ATOM 4019 O O . VAL C 1 86 ? -7.199 -13.812 33.167 1.00 13.61 86 VAL C O 1
ATOM 4023 N N . ARG C 1 87 ? -6.898 -15.046 31.301 1.00 12.98 87 ARG C N 1
ATOM 4024 C CA . ARG C 1 87 ? -7.261 -16.296 31.946 1.00 11.87 87 ARG C CA 1
ATOM 4025 C C . ARG C 1 87 ? -6.227 -17.366 31.639 1.00 16.03 87 ARG C C 1
ATOM 4026 O O . ARG C 1 87 ? -5.860 -17.590 30.487 1.00 13.18 87 ARG C O 1
ATOM 4034 N N . ILE C 1 88 ? -5.748 -18.014 32.688 1.00 12.06 88 ILE C N 1
ATOM 4035 C CA . ILE C 1 88 ? -4.816 -19.112 32.534 1.00 9.67 88 ILE C CA 1
ATOM 4036 C C . ILE C 1 88 ? -5.488 -20.377 33.059 1.00 8.93 88 ILE C C 1
ATOM 4037 O O . ILE C 1 88 ? -5.819 -20.467 34.242 1.00 12.66 88 ILE C O 1
ATOM 4042 N N . HIS C 1 89 ? -5.701 -21.337 32.166 1.00 10.56 89 HIS C N 1
ATOM 4043 C CA . HIS C 1 89 ? -6.465 -22.539 32.492 1.00 10.37 89 HIS C CA 1
ATOM 4044 C C . HIS C 1 89 ? -5.657 -23.587 33.263 1.00 8.08 89 HIS C C 1
ATOM 4045 O O . HIS C 1 89 ? -4.426 -23.555 33.308 1.00 13.01 89 HIS C O 1
ATOM 4052 N N . LYS C 1 90 ? -6.374 -24.544 33.840 1.00 11.27 90 LYS C N 1
ATOM 4053 C CA . LYS C 1 90 ? -5.788 -25.466 34.805 1.00 10.26 90 LYS C CA 1
ATOM 4054 C C . LYS C 1 90 ? -4.623 -26.310 34.292 1.00 11.60 90 LYS C C 1
ATOM 4055 O O . LYS C 1 90 ? -4.538 -26.645 33.107 1.00 12.27 90 LYS C O 1
ATOM 4061 N N . ASN C 1 91 ? -3.722 -26.650 35.209 1.00 12.84 91 ASN C N 1
ATOM 4062 C CA . ASN C 1 91 ? -2.642 -27.597 34.933 1.00 13.84 91 ASN C CA 1
ATOM 4063 C C . ASN C 1 91 ? -1.573 -27.105 33.960 1.00 10.84 91 ASN C C 1
ATOM 4064 O O . ASN C 1 91 ? -0.786 -27.899 33.427 1.00 18.00 91 ASN C O 1
ATOM 4069 N N . SER C 1 92 ? -1.536 -25.806 33.717 1.00 10.94 92 SER C N 1
ATOM 4070 C CA A SER C 1 92 ? -0.505 -25.260 32.852 0.53 10.56 92 SER C CA 1
ATOM 4071 C CA B SER C 1 92 ? -0.517 -25.237 32.848 0.47 10.59 92 SER C CA 1
ATOM 4072 C C . SER C 1 92 ? 0.654 -24.745 33.688 1.00 14.17 92 SER C C 1
ATOM 4073 O O . SER C 1 92 ? 0.540 -24.625 34.907 1.00 12.67 92 SER C O 1
ATOM 4078 N N . LYS C 1 93 ? 1.771 -24.465 33.026 1.00 11.28 93 LYS C N 1
ATOM 4079 C CA . LYS C 1 93 ? 2.959 -23.949 33.687 1.00 10.97 93 LYS C CA 1
ATOM 4080 C C . LYS C 1 93 ? 3.393 -22.720 32.918 1.00 10.26 93 LYS C C 1
ATOM 4081 O O . LYS C 1 93 ? 3.545 -22.773 31.692 1.00 12.53 93 LYS C O 1
ATOM 4087 N N . ILE C 1 94 ? 3.595 -21.613 33.618 1.00 11.26 94 ILE C N 1
ATOM 4088 C CA . ILE C 1 94 ? 3.866 -20.368 32.918 1.00 13.30 94 ILE C CA 1
ATOM 4089 C C . ILE C 1 94 ? 4.911 -19.513 33.617 1.00 13.28 94 ILE C C 1
ATOM 4090 O O . ILE C 1 94 ? 5.035 -19.527 34.848 1.00 11.42 94 ILE C O 1
ATOM 4095 N N . LYS C 1 95 ? 5.685 -18.808 32.795 1.00 11.32 95 LYS C N 1
ATOM 4096 C CA . LYS C 1 95 ? 6.695 -17.860 33.240 1.00 11.69 95 LYS C CA 1
ATOM 4097 C C . LYS C 1 95 ? 6.613 -16.676 32.283 1.00 16.30 95 LYS C C 1
ATOM 4098 O O . LYS C 1 95 ? 5.975 -16.768 31.241 1.00 17.07 95 LYS C O 1
ATOM 4104 N N . GLY C 1 96 ? 7.243 -15.561 32.628 1.00 12.16 96 GLY C N 1
ATOM 4105 C CA . GLY C 1 96 ? 7.370 -14.467 31.676 1.00 10.05 96 GLY C CA 1
ATOM 4106 C C . GLY C 1 96 ? 6.462 -13.282 31.929 1.00 12.57 96 GLY C C 1
ATOM 4107 O O . GLY C 1 96 ? 6.073 -13.019 33.059 1.00 13.45 96 GLY C O 1
ATOM 4108 N N . ASP C 1 97 ? 6.125 -12.570 30.859 1.00 13.69 97 ASP C N 1
ATOM 4109 C CA . ASP C 1 97 ? 5.431 -11.300 30.968 1.00 12.97 97 ASP C CA 1
ATOM 4110 C C . ASP C 1 97 ? 4.254 -11.221 30.009 1.00 15.35 97 ASP C C 1
ATOM 4111 O O . ASP C 1 97 ? 4.409 -11.403 28.802 1.00 15.68 97 ASP C O 1
ATOM 4116 N N . ILE C 1 98 ? 3.082 -10.941 30.561 1.00 12.84 98 ILE C N 1
ATOM 4117 C CA . ILE C 1 98 ? 1.877 -10.761 29.767 1.00 12.42 98 ILE C CA 1
ATOM 4118 C C . ILE C 1 98 ? 1.385 -9.335 29.962 1.00 11.73 98 ILE C C 1
ATOM 4119 O O . ILE C 1 98 ? 1.130 -8.911 31.087 1.00 12.94 98 ILE C O 1
ATOM 4124 N N . VAL C 1 99 ? 1.259 -8.588 28.873 1.00 12.07 99 VAL C N 1
ATOM 4125 C CA . VAL C 1 99 ? 0.716 -7.248 28.969 1.00 13.59 99 VAL C CA 1
ATOM 4126 C C . VAL C 1 99 ? -0.581 -7.154 28.166 1.00 14.57 99 VAL C C 1
ATOM 4127 O O . VAL C 1 99 ? -0.584 -7.308 26.945 1.00 16.44 99 VAL C O 1
ATOM 4131 N N . ALA C 1 100 ? -1.679 -6.926 28.879 1.00 13.33 100 ALA C N 1
ATOM 4132 C CA . ALA C 1 100 ? -2.996 -6.806 28.282 1.00 11.08 100 ALA C CA 1
ATOM 4133 C C . ALA C 1 100 ? -3.352 -5.330 28.249 1.00 13.56 100 ALA C C 1
ATOM 4134 O O . ALA C 1 100 ? -3.469 -4.697 29.300 1.00 14.06 100 ALA C O 1
ATOM 4136 N N . THR C 1 101 ? -3.525 -4.791 27.045 1.00 13.26 101 THR C N 1
ATOM 4137 C CA . THR C 1 101 ? -3.629 -3.347 26.853 1.00 14.16 101 THR C CA 1
ATOM 4138 C C . THR C 1 101 ? -4.912 -2.916 26.147 1.00 16.86 101 THR C C 1
ATOM 4139 O O . THR C 1 101 ? -5.290 -3.480 25.120 1.00 15.73 101 THR C O 1
ATOM 4143 N N . LYS C 1 102 ? -5.568 -1.909 26.716 1.00 16.71 102 LYS C N 1
ATOM 4144 C CA . LYS C 1 102 ? -6.719 -1.249 26.094 1.00 17.22 102 LYS C CA 1
ATOM 4145 C C . LYS C 1 102 ? -7.840 -2.183 25.644 1.00 17.20 102 LYS C C 1
ATOM 4146 O O . LYS C 1 102 ? -8.324 -2.081 24.517 1.00 23.15 102 LYS C O 1
ATOM 4152 N N . GLY C 1 103 ? -8.249 -3.089 26.522 1.00 17.69 103 GLY C N 1
ATOM 4153 C CA . GLY C 1 103 ? -9.373 -3.964 26.241 1.00 14.91 103 GLY C CA 1
ATOM 4154 C C . GLY C 1 103 ? -8.975 -5.200 25.460 1.00 15.28 103 GLY C C 1
ATOM 4155 O O . GLY C 1 103 ? -9.655 -5.595 24.514 1.00 17.94 103 GLY C O 1
ATOM 4156 N N . SER C 1 104 ? -7.866 -5.814 25.867 1.00 11.35 104 SER C N 1
ATOM 4157 C CA . SER C 1 104 ? -7.386 -7.026 25.216 1.00 11.55 104 SER C CA 1
ATOM 4158 C C . SER C 1 104 ? -7.733 -8.275 26.028 1.00 12.20 104 SER C C 1
ATOM 4159 O O . SER C 1 104 ? -7.974 -8.200 27.229 1.00 16.28 104 SER C O 1
ATOM 4162 N N . LYS C 1 105 ? -7.737 -9.425 25.364 1.00 10.42 105 LYS C N 1
ATOM 4163 C CA . LYS C 1 105 ? -7.986 -10.691 26.038 1.00 11.71 105 LYS C CA 1
ATOM 4164 C C . LYS C 1 105 ? -6.840 -11.658 25.743 1.00 13.67 105 LYS C C 1
ATOM 4165 O O . LYS C 1 105 ? -6.469 -11.851 24.588 1.00 14.86 105 LYS C O 1
ATOM 4171 N N . VAL C 1 106 ? -6.259 -12.226 26.796 1.00 11.63 106 VAL C N 1
ATOM 4172 C CA . VAL C 1 106 ? -5.173 -13.194 26.661 1.00 10.99 106 VAL C CA 1
ATOM 4173 C C . VAL C 1 106 ? -5.603 -14.463 27.367 1.00 11.17 106 VAL C C 1
ATOM 4174 O O . VAL C 1 106 ? -5.900 -14.434 28.564 1.00 11.49 106 VAL C O 1
ATOM 4178 N N . ILE C 1 107 ? -5.647 -15.563 26.618 1.00 8.67 107 ILE C N 1
ATOM 4179 C CA . ILE C 1 107 ? -6.110 -16.848 27.133 1.00 10.51 107 ILE C CA 1
ATOM 4180 C C . ILE C 1 107 ? -5.042 -17.909 26.893 1.00 12.10 107 ILE C C 1
ATOM 4181 O O . ILE C 1 107 ? -4.546 -18.058 25.773 1.00 12.51 107 ILE C O 1
ATOM 4186 N N . ILE C 1 108 ? -4.681 -18.633 27.952 1.00 9.56 108 ILE C N 1
ATOM 4187 C CA . ILE C 1 108 ? -3.744 -19.748 27.860 1.00 8.93 108 ILE C CA 1
ATOM 4188 C C . ILE C 1 108 ? -4.468 -21.034 28.268 1.00 10.21 108 ILE C C 1
ATOM 4189 O O . ILE C 1 108 ? -5.042 -21.107 29.353 1.00 11.60 108 ILE C O 1
ATOM 4194 N N . GLY C 1 109 ? -4.446 -22.036 27.391 1.00 10.54 109 GLY C N 1
ATOM 4195 C CA . GLY C 1 109 ? -5.210 -23.264 27.595 1.00 9.46 109 GLY C CA 1
ATOM 4196 C C . GLY C 1 109 ? -4.637 -24.199 28.644 1.00 12.51 109 GLY C C 1
ATOM 4197 O O . GLY C 1 109 ? -3.605 -23.908 29.255 1.00 12.19 109 GLY C O 1
ATOM 4198 N N . ARG C 1 110 ? -5.318 -25.329 28.834 1.00 10.18 110 ARG C N 1
ATOM 4199 C CA . ARG C 1 110 ? -4.973 -26.320 29.842 1.00 9.45 110 ARG C CA 1
ATOM 4200 C C . ARG C 1 110 ? -3.761 -27.169 29.463 1.00 12.92 110 ARG C C 1
ATOM 4201 O O . ARG C 1 110 ? -3.545 -27.487 28.293 1.00 11.98 110 ARG C O 1
ATOM 4209 N N . ARG C 1 111 ? -2.982 -27.546 30.472 1.00 11.62 111 ARG C N 1
ATOM 4210 C CA . ARG C 1 111 ? -1.843 -28.439 30.288 1.00 12.98 111 ARG C CA 1
ATOM 4211 C C . ARG C 1 111 ? -0.804 -27.897 29.307 1.00 13.98 111 ARG C C 1
ATOM 4212 O O . ARG C 1 111 ? -0.069 -28.661 28.687 1.00 18.53 111 ARG C O 1
ATOM 4220 N N . THR C 1 112 ? -0.750 -26.580 29.169 1.00 10.73 112 THR C N 1
ATOM 4221 C CA . THR C 1 112 ? 0.238 -25.952 28.292 1.00 10.77 112 THR C CA 1
ATOM 4222 C C . THR C 1 112 ? 1.447 -25.507 29.116 1.00 11.38 112 THR C C 1
ATOM 4223 O O . THR C 1 112 ? 1.287 -25.053 30.241 1.00 12.48 112 THR C O 1
ATOM 4227 N N . THR C 1 113 ? 2.649 -25.683 28.574 1.00 10.15 113 THR C N 1
ATOM 4228 C CA . THR C 1 113 ? 3.869 -25.303 29.295 1.00 9.83 113 THR C CA 1
ATOM 4229 C C . THR C 1 113 ? 4.568 -24.173 28.556 1.00 10.32 113 THR C C 1
ATOM 4230 O O . THR C 1 113 ? 4.658 -24.195 27.333 1.00 10.64 113 THR C O 1
ATOM 4234 N N . ILE C 1 114 ? 5.030 -23.171 29.301 1.00 9.41 114 ILE C N 1
ATOM 4235 C CA . ILE C 1 114 ? 5.625 -21.985 28.689 1.00 12.93 114 ILE C CA 1
ATOM 4236 C C . ILE C 1 114 ? 6.927 -21.649 29.392 1.00 11.81 114 ILE C C 1
ATOM 4237 O O . ILE C 1 114 ? 6.964 -21.529 30.616 1.00 14.43 114 ILE C O 1
ATOM 4242 N N . GLY C 1 115 ? 7.988 -21.497 28.608 1.00 11.86 115 GLY C N 1
ATOM 4243 C CA . GLY C 1 115 ? 9.323 -21.323 29.155 1.00 12.36 115 GLY C CA 1
ATOM 4244 C C . GLY C 1 115 ? 9.654 -19.888 29.500 1.00 13.17 115 GLY C C 1
ATOM 4245 O O . GLY C 1 115 ? 8.974 -18.958 29.076 1.00 10.69 115 GLY C O 1
ATOM 4246 N N . ALA C 1 116 ? 10.719 -19.717 30.277 1.00 11.78 116 ALA C N 1
ATOM 4247 C CA . ALA C 1 116 ? 11.205 -18.400 30.650 1.00 15.38 116 ALA C CA 1
ATOM 4248 C C . ALA C 1 116 ? 11.413 -17.529 29.409 1.00 11.95 116 ALA C C 1
ATOM 4249 O O . ALA C 1 116 ? 11.775 -18.032 28.344 1.00 12.02 116 ALA C O 1
ATOM 4251 N N . GLY C 1 117 ? 11.195 -16.225 29.562 1.00 12.59 117 GLY C N 1
ATOM 4252 C CA . GLY C 1 117 ? 11.416 -15.279 28.478 1.00 14.75 117 GLY C CA 1
ATOM 4253 C C . GLY C 1 117 ? 10.177 -15.030 27.631 1.00 10.92 117 GLY C C 1
ATOM 4254 O O . GLY C 1 117 ? 10.214 -14.289 26.646 1.00 13.26 117 GLY C O 1
ATOM 4255 N N . PHE C 1 118 ? 9.078 -15.667 28.008 1.00 10.43 118 PHE C N 1
ATOM 4256 C CA . PHE C 1 118 ? 7.798 -15.476 27.317 1.00 11.09 118 PHE C CA 1
ATOM 4257 C C . PHE C 1 118 ? 7.346 -14.020 27.397 1.00 11.83 118 PHE C C 1
ATOM 4258 O O . PHE C 1 118 ? 7.461 -13.383 28.446 1.00 12.86 118 PHE C O 1
ATOM 4266 N N . GLU C 1 119 ? 6.840 -13.494 26.288 1.00 11.79 119 GLU C N 1
ATOM 4267 C CA . GLU C 1 119 ? 6.289 -12.146 26.285 1.00 9.66 119 GLU C CA 1
ATOM 4268 C C . GLU C 1 119 ? 5.058 -12.071 25.399 1.00 12.05 119 GLU C C 1
ATOM 4269 O O . GLU C 1 119 ? 5.058 -12.599 24.299 1.00 11.72 119 GLU C O 1
ATOM 4275 N N . VAL C 1 120 ? 4.020 -11.407 25.894 1.00 11.80 120 VAL C N 1
ATOM 4276 C CA . VAL C 1 120 ? 2.818 -11.155 25.112 1.00 8.93 120 VAL C CA 1
ATOM 4277 C C . VAL C 1 120 ? 2.601 -9.648 25.027 1.00 9.60 120 VAL C C 1
ATOM 4278 O O . VAL C 1 120 ? 2.585 -8.961 26.049 1.00 10.97 120 VAL C O 1
ATOM 4282 N N . VAL C 1 121 ? 2.454 -9.142 23.807 1.00 11.00 121 VAL C N 1
ATOM 4283 C CA . VAL C 1 121 ? 2.225 -7.717 23.569 1.00 12.69 121 VAL C CA 1
ATOM 4284 C C . VAL C 1 121 ? 0.877 -7.544 22.885 1.00 15.97 121 VAL C C 1
ATOM 4285 O O . VAL C 1 121 ? 0.592 -8.233 21.911 1.00 11.90 121 VAL C O 1
ATOM 4289 N N . THR C 1 122 ? -0.053 -6.617 23.391 1.00 12.99 122 THR C N 1
ATOM 4290 C CA . THR C 1 122 ? -1.387 -6.450 22.836 1.00 15.16 122 THR C CA 1
ATOM 4291 C C . THR C 1 122 ? -1.794 -4.984 22.712 1.00 15.52 122 THR C C 1
ATOM 4292 O O . THR C 1 122 ? -1.137 -4.093 23.256 1.00 16.87 122 THR C O 1
ATOM 4296 N N . ASP C 1 123 ? -2.813 -4.775 22.007 1.00 15.52 123 ASP C N 1
ATOM 4297 C CA . ASP C 1 123 ? -3.441 -3.458 21.945 1.00 18.33 123 ASP C CA 1
ATOM 4298 C C . ASP C 1 123 ? -4.851 -3.636 21.397 1.00 16.96 123 ASP C C 1
ATOM 4299 O O . ASP C 1 123 ? -5.048 -3.785 20.191 1.00 19.30 123 ASP C O 1
ATOM 4304 N N . LYS C 1 124 ? -5.828 -3.655 22.298 1.00 16.05 124 LYS C N 1
ATOM 4305 C CA . LYS C 1 124 ? -7.219 -3.887 21.921 1.00 16.85 124 LYS C CA 1
ATOM 4306 C C . LYS C 1 124 ? -7.367 -5.091 20.990 1.00 17.53 124 LYS C C 1
ATOM 4307 O O . LYS C 1 124 ? -8.055 -5.026 19.972 1.00 18.48 124 LYS C O 1
ATOM 4313 N N . CYS C 1 125 ? -6.718 -6.196 21.338 1.00 15.98 125 CYS C N 1
ATOM 4314 C CA . CYS C 1 125 ? -6.815 -7.401 20.529 1.00 12.71 125 CYS C CA 1
ATOM 4315 C C . CYS C 1 125 ? -6.690 -8.645 21.398 1.00 16.32 125 CYS C C 1
ATOM 4316 O O . CYS C 1 125 ? -6.594 -8.547 22.622 1.00 15.35 125 CYS C O 1
ATOM 4319 N N . ASN C 1 126 ? -6.688 -9.804 20.753 1.00 12.76 126 ASN C N 1
ATOM 4320 C CA . ASN C 1 126 ? -6.724 -11.083 21.452 1.00 15.19 126 ASN C CA 1
ATOM 4321 C C . ASN C 1 126 ? -5.503 -11.925 21.154 1.00 14.88 126 ASN C C 1
ATOM 4322 O O . ASN C 1 126 ? -5.070 -12.011 20.016 1.00 14.70 126 ASN C O 1
ATOM 4327 N N . VAL C 1 127 ? -4.954 -12.553 22.185 1.00 12.10 127 VAL C N 1
ATOM 4328 C CA . VAL C 1 127 ? -3.902 -13.539 21.988 1.00 9.06 127 VAL C CA 1
ATOM 4329 C C . VAL C 1 127 ? -4.323 -14.787 22.731 1.00 12.12 127 VAL C C 1
ATOM 4330 O O . VAL C 1 127 ? -4.640 -14.728 23.917 1.00 13.53 127 VAL C O 1
ATOM 4334 N N . THR C 1 128 ? -4.329 -15.912 22.029 1.00 10.08 128 THR C N 1
ATOM 4335 C CA . THR C 1 128 ? -4.784 -17.166 22.608 1.00 11.93 128 THR C CA 1
ATOM 4336 C C . THR C 1 128 ? -3.753 -18.262 22.359 1.00 12.77 128 THR C C 1
ATOM 4337 O O . THR C 1 128 ? -3.200 -18.371 21.257 1.00 12.26 128 THR C O 1
ATOM 4341 N N . ILE C 1 129 ? -3.481 -19.059 23.389 1.00 10.44 129 ILE C N 1
ATOM 4342 C CA . ILE C 1 129 ? -2.727 -20.296 23.215 1.00 9.72 129 ILE C CA 1
ATOM 4343 C C . ILE C 1 129 ? -3.652 -21.426 23.642 1.00 11.18 129 ILE C C 1
ATOM 4344 O O . ILE C 1 129 ? -4.297 -21.339 24.685 1.00 13.59 129 ILE C O 1
ATOM 4349 N N . GLY C 1 130 ? -3.737 -22.468 22.826 1.00 9.73 130 GLY C N 1
ATOM 4350 C CA . GLY C 1 130 ? -4.645 -23.566 23.101 1.00 12.52 130 GLY C CA 1
ATOM 4351 C C . GLY C 1 130 ? -4.106 -24.523 24.147 1.00 11.53 130 GLY C C 1
ATOM 4352 O O . GLY C 1 130 ? -3.174 -24.196 24.885 1.00 13.40 130 GLY C O 1
ATOM 4353 N N . HIS C 1 131 ? -4.709 -25.702 24.217 1.00 11.89 131 HIS C N 1
ATOM 4354 C CA . HIS C 1 131 ? -4.352 -26.694 25.232 1.00 10.80 131 HIS C CA 1
ATOM 4355 C C . HIS C 1 131 ? -3.180 -27.549 24.803 1.00 11.80 131 HIS C C 1
ATOM 4356 O O . HIS C 1 131 ? -2.922 -27.712 23.615 1.00 13.32 131 HIS C O 1
ATOM 4363 N N . ASP C 1 132 ? -2.488 -28.124 25.784 1.00 12.62 132 ASP C N 1
ATOM 4364 C CA . ASP C 1 132 ? -1.436 -29.096 25.512 1.00 11.70 132 ASP C CA 1
ATOM 4365 C C . ASP C 1 132 ? -0.310 -28.583 24.620 1.00 12.21 132 ASP C C 1
ATOM 4366 O O . ASP C 1 132 ? 0.313 -29.359 23.888 1.00 12.45 132 ASP C O 1
ATOM 4371 N N . CYS C 1 133 ? -0.044 -27.281 24.673 1.00 8.72 133 CYS C N 1
ATOM 4372 C CA . CYS C 1 133 ? 1.039 -26.726 23.877 1.00 9.36 133 CYS C CA 1
ATOM 4373 C C . CYS C 1 133 ? 2.361 -26.828 24.614 1.00 9.31 133 CYS C C 1
ATOM 4374 O O . CYS C 1 133 ? 2.392 -26.909 25.844 1.00 11.17 133 CYS C O 1
ATOM 4377 N N . MET C 1 134 ? 3.445 -26.828 23.846 1.00 8.91 134 MET C N 1
ATOM 4378 C CA . MET C 1 134 ? 4.801 -26.756 24.392 1.00 9.52 134 MET C CA 1
ATOM 4379 C C . MET C 1 134 ? 5.457 -25.508 23.807 1.00 10.71 134 MET C C 1
ATOM 4380 O O . MET C 1 134 ? 5.835 -25.488 22.629 1.00 9.58 134 MET C O 1
ATOM 4385 N N . ILE C 1 135 ? 5.552 -24.466 24.633 1.00 10.88 135 ILE C N 1
ATOM 4386 C CA . ILE C 1 135 ? 6.153 -23.190 24.248 1.00 10.19 135 ILE C CA 1
ATOM 4387 C C . ILE C 1 135 ? 7.536 -23.079 24.894 1.00 11.34 135 ILE C C 1
ATOM 4388 O O . ILE C 1 135 ? 7.655 -23.032 26.120 1.00 10.60 135 ILE C O 1
ATOM 4393 N N . ALA C 1 136 ? 8.577 -23.059 24.069 1.00 11.45 136 ALA C N 1
ATOM 4394 C CA . ALA C 1 136 ? 9.953 -23.052 24.565 1.00 12.52 136 ALA C CA 1
ATOM 4395 C C . ALA C 1 136 ? 10.321 -21.701 25.159 1.00 9.77 136 ALA C C 1
ATOM 4396 O O . ALA C 1 136 ? 9.477 -20.818 25.279 1.00 10.63 136 ALA C O 1
ATOM 4398 N N . ARG C 1 137 ? 11.588 -21.554 25.537 1.00 10.97 137 ARG C N 1
ATOM 4399 C CA . ARG C 1 137 ? 12.068 -20.289 26.101 1.00 10.11 137 ARG C CA 1
ATOM 4400 C C . ARG C 1 137 ? 12.097 -19.190 25.046 1.00 12.30 137 ARG C C 1
ATOM 4401 O O . ARG C 1 137 ? 12.234 -19.461 23.858 1.00 13.72 137 ARG C O 1
ATOM 4409 N N . ASP C 1 138 ? 11.961 -17.949 25.498 1.00 9.97 138 ASP C N 1
ATOM 4410 C CA . ASP C 1 138 ? 12.124 -16.779 24.644 1.00 10.92 138 ASP C CA 1
ATOM 4411 C C . ASP C 1 138 ? 11.183 -16.767 23.445 1.00 11.09 138 ASP C C 1
ATOM 4412 O O . ASP C 1 138 ? 11.597 -16.548 22.301 1.00 10.53 138 ASP C O 1
ATOM 4417 N N . VAL C 1 139 ? 9.906 -16.983 23.727 1.00 10.29 139 VAL C N 1
ATOM 4418 C CA . VAL C 1 139 ? 8.871 -16.886 22.704 1.00 8.18 139 VAL C CA 1
ATOM 4419 C C . VAL C 1 139 ? 8.093 -15.590 22.921 1.00 10.81 139 VAL C C 1
ATOM 4420 O O . VAL C 1 139 ? 7.594 -15.336 24.026 1.00 11.78 139 VAL C O 1
ATOM 4424 N N . ILE C 1 140 ? 8.024 -14.765 21.876 1.00 8.83 140 ILE C N 1
ATOM 4425 C CA . ILE C 1 140 ? 7.284 -13.500 21.915 1.00 7.91 140 ILE C CA 1
ATOM 4426 C C . ILE C 1 140 ? 6.058 -13.564 21.008 1.00 11.33 140 ILE C C 1
ATOM 4427 O O . ILE C 1 140 ? 6.172 -13.872 19.817 1.00 11.19 140 ILE C O 1
ATOM 4432 N N . LEU C 1 141 ? 4.889 -13.282 21.577 1.00 8.45 141 LEU C N 1
ATOM 4433 C CA . LEU C 1 141 ? 3.664 -13.168 20.784 1.00 9.18 141 LEU C CA 1
ATOM 4434 C C . LEU C 1 141 ? 3.344 -11.685 20.660 1.00 12.34 141 LEU C C 1
ATOM 4435 O O . LEU C 1 141 ? 2.840 -11.070 21.599 1.00 11.84 141 LEU C O 1
ATOM 4440 N N . ARG C 1 142 ? 3.672 -11.105 19.510 1.00 11.95 142 ARG C N 1
ATOM 4441 C CA . ARG C 1 142 ? 3.598 -9.654 19.346 1.00 9.80 142 ARG C CA 1
ATOM 4442 C C . ARG C 1 142 ? 2.426 -9.253 18.459 1.00 13.01 142 ARG C C 1
ATOM 4443 O O . ARG C 1 142 ? 2.562 -9.156 17.240 1.00 12.94 142 ARG C O 1
ATOM 4451 N N . ALA C 1 143 ? 1.275 -9.017 19.076 1.00 12.52 143 ALA C N 1
ATOM 4452 C CA . ALA C 1 143 ? 0.055 -8.750 18.322 1.00 10.74 143 ALA C CA 1
ATOM 4453 C C . ALA C 1 143 ? -0.072 -7.273 17.971 1.00 11.51 143 ALA C C 1
ATOM 4454 O O . ALA C 1 143 ? -0.924 -6.887 17.172 1.00 12.54 143 ALA C O 1
ATOM 4456 N N . SER C 1 144 ? 0.774 -6.454 18.586 1.00 12.69 144 SER C N 1
ATOM 4457 C CA . SER C 1 144 ? 0.798 -5.015 18.320 1.00 12.94 144 SER C CA 1
ATOM 4458 C C . SER C 1 144 ? 2.215 -4.563 17.975 1.00 19.18 144 SER C C 1
ATOM 4459 O O . SER C 1 144 ? 3.178 -5.013 18.588 1.00 15.08 144 SER C O 1
ATOM 4462 N N . ASP C 1 145 ? 2.332 -3.675 16.990 1.00 19.24 145 ASP C N 1
ATOM 4463 C CA . ASP C 1 145 ? 3.628 -3.173 16.531 1.00 26.98 145 ASP C CA 1
ATOM 4464 C C . ASP C 1 145 ? 4.271 -2.148 17.467 1.00 22.75 145 ASP C C 1
ATOM 4465 O O . ASP C 1 145 ? 5.488 -1.934 17.416 1.00 28.36 145 ASP C O 1
ATOM 4470 N N . GLY C 1 146 ? 3.463 -1.485 18.287 1.00 20.76 146 GLY C N 1
ATOM 4471 C CA . GLY C 1 146 ? 3.998 -0.527 19.244 1.00 19.00 146 GLY C CA 1
ATOM 4472 C C . GLY C 1 146 ? 4.039 0.923 18.783 1.00 20.31 146 GLY C C 1
ATOM 4473 O O . GLY C 1 146 ? 4.000 1.842 19.605 1.00 24.16 146 GLY C O 1
ATOM 4474 N N . HIS C 1 147 ? 4.087 1.093 17.467 1.00 18.38 147 HIS C N 1
ATOM 4475 C CA . HIS C 1 147 ? 4.089 2.430 16.874 1.00 17.51 147 HIS C CA 1
ATOM 4476 C C . HIS C 1 147 ? 3.345 2.347 15.558 1.00 15.46 147 HIS C C 1
ATOM 4477 O O . HIS C 1 147 ? 3.375 1.308 14.900 1.00 14.93 147 HIS C O 1
ATOM 4484 N N . PRO C 1 148 ? 2.619 3.419 15.177 1.00 16.73 148 PRO C N 1
ATOM 4485 C CA . PRO C 1 148 ? 1.772 3.390 13.980 1.00 16.56 148 PRO C CA 1
ATOM 4486 C C . PRO C 1 148 ? 2.547 3.557 12.683 1.00 15.41 148 PRO C C 1
ATOM 4487 O O . PRO C 1 148 ? 3.564 4.256 12.628 1.00 16.39 148 PRO C O 1
ATOM 4491 N N . ILE C 1 149 ? 2.050 2.899 11.644 1.00 14.91 149 ILE C N 1
ATOM 4492 C CA . ILE C 1 149 ? 2.563 3.057 10.293 1.00 16.18 149 ILE C CA 1
ATOM 4493 C C . ILE C 1 149 ? 1.379 3.408 9.411 1.00 17.19 149 ILE C C 1
ATOM 4494 O O . ILE C 1 149 ? 0.307 2.822 9.556 1.00 15.59 149 ILE C O 1
ATOM 4499 N N . PHE C 1 150 ? 1.579 4.368 8.511 1.00 16.46 150 PHE C N 1
ATOM 4500 C CA . PHE C 1 150 ? 0.496 4.918 7.691 1.00 13.99 150 PHE C CA 1
ATOM 4501 C C . PHE C 1 150 ? 0.771 4.777 6.203 1.00 15.27 150 PHE C C 1
ATOM 4502 O O . PHE C 1 150 ? 1.926 4.785 5.773 1.00 14.89 150 PHE C O 1
ATOM 4510 N N . ASP C 1 151 ? -0.296 4.676 5.410 1.00 15.05 151 ASP C N 1
ATOM 4511 C CA . ASP C 1 151 ? -0.163 4.794 3.964 1.00 14.71 151 ASP C CA 1
ATOM 4512 C C . ASP C 1 151 ? 0.008 6.272 3.626 1.00 14.78 151 ASP C C 1
ATOM 4513 O O . ASP C 1 151 ? -0.754 7.111 4.107 1.00 15.95 151 ASP C O 1
ATOM 4518 N N . ILE C 1 152 ? 1.010 6.604 2.821 1.00 16.13 152 ILE C N 1
ATOM 4519 C CA . ILE C 1 152 ? 1.333 8.018 2.595 1.00 16.24 152 ILE C CA 1
ATOM 4520 C C . ILE C 1 152 ? 0.300 8.731 1.725 1.00 21.11 152 ILE C C 1
ATOM 4521 O O . ILE C 1 152 ? 0.265 9.965 1.662 1.00 20.18 152 ILE C O 1
ATOM 4526 N N . HIS C 1 153 ? -0.550 7.955 1.070 1.00 20.30 153 HIS C N 1
ATOM 4527 C CA . HIS C 1 153 ? -1.531 8.527 0.149 1.00 19.29 153 HIS C CA 1
ATOM 4528 C C . HIS C 1 153 ? -2.899 8.679 0.803 1.00 26.00 153 HIS C C 1
ATOM 4529 O O . HIS C 1 153 ? -3.573 9.688 0.613 1.00 27.97 153 HIS C O 1
ATOM 4536 N N . SER C 1 154 ? -3.305 7.677 1.579 1.00 23.44 154 SER C N 1
ATOM 4537 C CA . SER C 1 154 ? -4.570 7.748 2.296 1.00 19.26 154 SER C CA 1
ATOM 4538 C C . SER C 1 154 ? -4.383 8.466 3.631 1.00 23.42 154 SER C C 1
ATOM 4539 O O . SER C 1 154 ? -5.334 9.010 4.194 1.00 23.15 154 SER C O 1
ATOM 4542 N N . LYS C 1 155 ? -3.148 8.455 4.129 1.00 21.40 155 LYS C N 1
ATOM 4543 C CA . LYS C 1 155 ? -2.798 9.068 5.408 1.00 23.39 155 LYS C CA 1
ATOM 4544 C C . LYS C 1 155 ? -3.342 8.295 6.606 1.00 21.37 155 LYS C C 1
ATOM 4545 O O . LYS C 1 155 ? -3.226 8.746 7.744 1.00 26.95 155 LYS C O 1
ATOM 4551 N N . LYS C 1 156 ? -3.937 7.137 6.342 1.00 21.77 156 LYS C N 1
ATOM 4552 C CA . LYS C 1 156 ? -4.537 6.332 7.396 1.00 29.13 156 LYS C CA 1
ATOM 4553 C C . LYS C 1 156 ? -3.593 5.247 7.900 1.00 23.68 156 LYS C C 1
ATOM 4554 O O . LYS C 1 156 ? -2.764 4.731 7.152 1.00 17.98 156 LYS C O 1
ATOM 4560 N N . ARG C 1 157 ? -3.735 4.907 9.175 1.00 26.48 157 ARG C N 1
ATOM 4561 C CA . ARG C 1 157 ? -2.936 3.845 9.773 1.00 25.15 157 ARG C CA 1
ATOM 4562 C C . ARG C 1 157 ? -3.224 2.486 9.133 1.00 20.27 157 ARG C C 1
ATOM 4563 O O . ARG C 1 157 ? -4.377 2.147 8.859 1.00 22.77 157 ARG C O 1
ATOM 4571 N N . ILE C 1 158 ? -2.177 1.701 8.896 1.00 16.52 158 ILE C N 1
ATOM 4572 C CA . ILE C 1 158 ? -2.340 0.428 8.213 1.00 20.37 158 ILE C CA 1
ATOM 4573 C C . ILE C 1 158 ? -1.709 -0.741 8.957 1.00 17.16 158 ILE C C 1
ATOM 4574 O O . ILE C 1 158 ? -1.646 -1.852 8.426 1.00 23.93 158 ILE C O 1
ATOM 4579 N N . ASN C 1 159 ? -1.227 -0.499 10.172 1.00 13.49 159 ASN C N 1
ATOM 4580 C CA . ASN C 1 159 ? -0.686 -1.593 10.968 1.00 17.86 159 ASN C CA 1
ATOM 4581 C C . ASN C 1 159 ? -1.415 -1.744 12.296 1.00 19.32 159 ASN C C 1
ATOM 4582 O O . ASN C 1 159 ? -0.787 -1.828 13.344 1.00 17.61 159 ASN C O 1
ATOM 4587 N N . TRP C 1 160 ? -2.742 -1.760 12.252 1.00 16.48 160 TRP C N 1
ATOM 4588 C CA . TRP C 1 160 ? -3.525 -1.980 13.463 1.00 16.23 160 TRP C CA 1
ATOM 4589 C C . TRP C 1 160 ? -3.186 -3.346 14.053 1.00 10.24 160 TRP C C 1
ATOM 4590 O O . TRP C 1 160 ? -2.817 -4.266 13.332 1.00 15.59 160 TRP C O 1
ATOM 4601 N N . ALA C 1 161 ? -3.326 -3.467 15.367 1.00 16.96 161 ALA C N 1
ATOM 4602 C CA . ALA C 1 161 ? -3.108 -4.748 16.037 1.00 13.53 161 ALA C CA 1
ATOM 4603 C C . ALA C 1 161 ? -4.059 -5.796 15.472 1.00 15.25 161 ALA C C 1
ATOM 4604 O O . ALA C 1 161 ? -5.201 -5.488 15.114 1.00 12.75 161 ALA C O 1
ATOM 4606 N N . LYS C 1 162 ? -3.579 -7.030 15.389 1.00 13.77 162 LYS C N 1
ATOM 4607 C CA . LYS C 1 162 ? -4.377 -8.154 14.899 1.00 12.02 162 LYS C CA 1
ATOM 4608 C C . LYS C 1 162 ? -4.120 -9.392 15.760 1.00 14.19 162 LYS C C 1
ATOM 4609 O O . LYS C 1 162 ? -2.982 -9.644 16.179 1.00 12.16 162 LYS C O 1
ATOM 4615 N N . ASP C 1 163 ? -5.179 -10.161 16.007 1.00 14.57 163 ASP C N 1
ATOM 4616 C CA . ASP C 1 163 ? -5.140 -11.306 16.926 1.00 13.65 163 ASP C CA 1
ATOM 4617 C C . ASP C 1 163 ? -4.111 -12.369 16.567 1.00 13.29 163 ASP C C 1
ATOM 4618 O O . ASP C 1 163 ? -3.820 -12.606 15.396 1.00 13.92 163 ASP C O 1
ATOM 4623 N N . ILE C 1 164 ? -3.597 -13.040 17.595 1.00 11.32 164 ILE C N 1
ATOM 4624 C CA . ILE C 1 164 ? -2.720 -14.187 17.406 1.00 11.36 164 ILE C CA 1
ATOM 4625 C C . ILE C 1 164 ? -3.405 -15.403 18.006 1.00 13.71 164 ILE C C 1
ATOM 4626 O O . ILE C 1 164 ? -3.886 -15.360 19.141 1.00 11.84 164 ILE C O 1
ATOM 4631 N N . ILE C 1 165 ? -3.479 -16.477 17.229 1.00 11.16 165 ILE C N 1
ATOM 4632 C CA . ILE C 1 165 ? -4.095 -17.710 17.704 1.00 11.69 165 ILE C CA 1
ATOM 4633 C C . ILE C 1 165 ? -3.144 -18.880 17.546 1.00 13.82 165 ILE C C 1
ATOM 4634 O O . ILE C 1 165 ? -2.808 -19.270 16.429 1.00 18.07 165 ILE C O 1
ATOM 4639 N N . ILE C 1 166 ? -2.694 -19.430 18.668 1.00 11.92 166 ILE C N 1
ATOM 4640 C CA . ILE C 1 166 ? -1.946 -20.678 18.638 1.00 11.78 166 ILE C CA 1
ATOM 4641 C C . ILE C 1 166 ? -2.923 -21.797 18.988 1.00 10.92 166 ILE C C 1
ATOM 4642 O O . ILE C 1 166 ? -3.485 -21.800 20.070 1.00 12.26 166 ILE C O 1
ATOM 4647 N N . SER C 1 167 ? -3.147 -22.727 18.067 1.00 10.29 167 SER C N 1
ATOM 4648 C CA . SER C 1 167 ? -4.098 -23.808 18.318 1.00 12.23 167 SER C CA 1
ATOM 4649 C C . SER C 1 167 ? -3.583 -24.784 19.383 1.00 12.46 167 SER C C 1
ATOM 4650 O O . SER C 1 167 ? -2.445 -24.678 19.840 1.00 10.96 167 SER C O 1
ATOM 4653 N N . SER C 1 168 ? -4.423 -25.734 19.775 1.00 11.75 168 SER C N 1
ATOM 4654 C CA . SER C 1 168 ? -3.998 -26.775 20.704 1.00 12.62 168 SER C CA 1
ATOM 4655 C C . SER C 1 168 ? -2.893 -27.659 20.129 1.00 14.01 168 SER C C 1
ATOM 4656 O O . SER C 1 168 ? -2.781 -27.848 18.911 1.00 11.67 168 SER C O 1
ATOM 4659 N N . TYR C 1 169 ? -2.079 -28.202 21.025 1.00 10.75 169 TYR C N 1
ATOM 4660 C CA . TYR C 1 169 ? -1.005 -29.122 20.661 1.00 12.78 169 TYR C CA 1
ATOM 4661 C C . TYR C 1 169 ? -0.031 -28.564 19.620 1.00 12.40 169 TYR C C 1
ATOM 4662 O O . TYR C 1 169 ? 0.242 -29.200 18.601 1.00 10.93 169 TYR C O 1
ATOM 4671 N N . VAL C 1 170 ? 0.495 -27.374 19.891 1.00 9.84 170 VAL C N 1
ATOM 4672 C CA . VAL C 1 170 ? 1.523 -26.778 19.050 1.00 10.70 170 VAL C CA 1
ATOM 4673 C C . VAL C 1 170 ? 2.823 -26.716 19.838 1.00 10.09 170 VAL C C 1
ATOM 4674 O O . VAL C 1 170 ? 2.814 -26.433 21.037 1.00 9.83 170 VAL C O 1
ATOM 4678 N N . TRP C 1 171 ? 3.933 -27.021 19.173 1.00 8.67 171 TRP C N 1
ATOM 4679 C CA . TRP C 1 171 ? 5.264 -26.851 19.757 1.00 7.07 171 TRP C CA 1
ATOM 4680 C C . TRP C 1 171 ? 5.880 -25.613 19.127 1.00 9.72 171 TRP C C 1
ATOM 4681 O O . TRP C 1 171 ? 6.092 -25.567 17.919 1.00 10.97 171 TRP C O 1
ATOM 4692 N N . VAL C 1 172 ? 6.122 -24.583 19.935 1.00 7.73 172 VAL C N 1
ATOM 4693 C CA . VAL C 1 172 ? 6.816 -23.398 19.439 1.00 10.19 172 VAL C CA 1
ATOM 4694 C C . VAL C 1 172 ? 8.235 -23.423 19.984 1.00 10.34 172 VAL C C 1
ATOM 4695 O O . VAL C 1 172 ? 8.433 -23.464 21.200 1.00 12.27 172 VAL C O 1
ATOM 4699 N N . GLY C 1 173 ? 9.210 -23.411 19.081 1.00 10.11 173 GLY C N 1
ATOM 4700 C CA . GLY C 1 173 ? 10.619 -23.533 19.430 1.00 10.83 173 GLY C CA 1
ATOM 4701 C C . GLY C 1 173 ? 11.197 -22.330 20.152 1.00 9.01 173 GLY C C 1
ATOM 4702 O O . GLY C 1 173 ? 10.534 -21.308 20.324 1.00 10.54 173 GLY C O 1
ATOM 4703 N N . ARG C 1 174 ? 12.447 -22.463 20.589 1.00 10.84 174 ARG C N 1
ATOM 4704 C CA . ARG C 1 174 ? 13.109 -21.390 21.320 1.00 12.87 174 ARG C CA 1
ATOM 4705 C C . ARG C 1 174 ? 13.417 -20.174 20.438 1.00 10.68 174 ARG C C 1
ATOM 4706 O O . ARG C 1 174 ? 13.692 -20.309 19.245 1.00 7.80 174 ARG C O 1
ATOM 4714 N N . ASN C 1 175 ? 13.373 -18.988 21.039 1.00 9.68 175 ASN C N 1
ATOM 4715 C CA . ASN C 1 175 ? 13.786 -17.765 20.361 1.00 10.15 175 ASN C CA 1
ATOM 4716 C C . ASN C 1 175 ? 12.961 -17.524 19.101 1.00 10.96 175 ASN C C 1
ATOM 4717 O O . ASN C 1 175 ? 13.503 -17.364 18.001 1.00 13.17 175 ASN C O 1
ATOM 4722 N N . VAL C 1 176 ? 11.647 -17.508 19.282 1.00 8.00 176 VAL C N 1
ATOM 4723 C CA . VAL C 1 176 ? 10.694 -17.340 18.194 1.00 11.80 176 VAL C CA 1
ATOM 4724 C C . V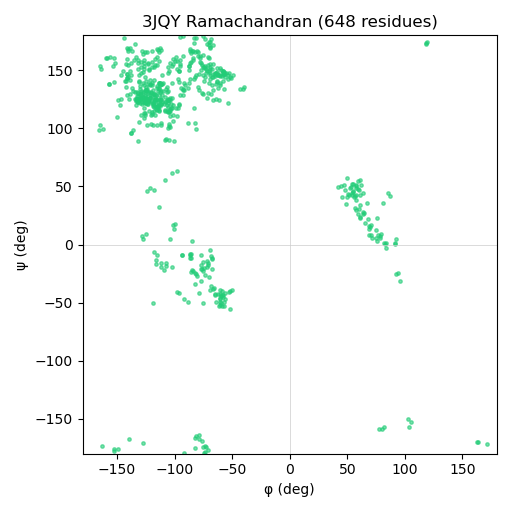AL C 1 176 ? 9.830 -16.115 18.468 1.00 11.59 176 VAL C C 1
ATOM 4725 O O . VAL C 1 176 ? 9.473 -15.846 19.612 1.00 10.79 176 VAL C O 1
ATOM 4729 N N . SER C 1 177 ? 9.522 -15.354 17.422 1.00 7.79 177 SER C N 1
ATOM 4730 C CA . SER C 1 177 ? 8.489 -14.337 17.505 1.00 7.83 177 SER C CA 1
ATOM 4731 C C . SER C 1 177 ? 7.359 -14.718 16.574 1.00 11.42 177 SER C C 1
ATOM 4732 O O . SER C 1 177 ? 7.593 -15.112 15.426 1.00 9.39 177 SER C O 1
ATOM 4735 N N . ILE C 1 178 ? 6.136 -14.600 17.073 1.00 9.24 178 ILE C N 1
ATOM 4736 C CA . ILE C 1 178 ? 4.945 -14.752 16.241 1.00 10.67 178 ILE C CA 1
ATOM 4737 C C . ILE C 1 178 ? 4.353 -13.362 16.117 1.00 8.91 178 ILE C C 1
ATOM 4738 O O . ILE C 1 178 ? 4.024 -12.728 17.118 1.00 9.70 178 ILE C O 1
ATOM 4743 N N . MET C 1 179 ? 4.227 -12.872 14.891 1.00 12.39 179 MET C N 1
ATOM 4744 C CA . MET C 1 179 ? 3.775 -11.498 14.698 1.00 12.65 179 MET C CA 1
ATOM 4745 C C . MET C 1 179 ? 2.254 -11.416 14.544 1.00 11.75 179 MET C C 1
ATOM 4746 O O . MET C 1 179 ? 1.551 -12.430 14.601 1.00 11.57 179 MET C O 1
ATOM 4751 N N . LYS C 1 180 ? 1.754 -10.202 14.344 1.00 13.73 180 LYS C N 1
ATOM 4752 C CA . LYS C 1 180 ? 0.318 -9.958 14.422 1.00 12.37 180 LYS C CA 1
ATOM 4753 C C . LYS C 1 180 ? -0.500 -10.660 13.338 1.00 12.48 180 LYS C C 1
ATOM 4754 O O . LYS C 1 180 ? -0.046 -10.844 12.199 1.00 13.66 180 LYS C O 1
ATOM 4760 N N . GLY C 1 181 ? -1.714 -11.056 13.708 1.00 13.08 181 GLY C N 1
ATOM 4761 C CA . GLY C 1 181 ? -2.639 -11.663 12.766 1.00 12.71 181 GLY C CA 1
ATOM 4762 C C . GLY C 1 181 ? -2.337 -13.102 12.374 1.00 16.58 181 GLY C C 1
ATOM 4763 O O . GLY C 1 181 ? -2.934 -13.621 11.432 1.00 20.94 181 GLY C O 1
ATOM 4764 N N . VAL C 1 182 ? -1.427 -13.757 13.090 1.00 11.41 182 VAL C N 1
ATOM 4765 C CA . VAL C 1 182 ? -1.019 -15.112 12.744 1.00 14.13 182 VAL C CA 1
ATOM 4766 C C . VAL C 1 182 ? -1.797 -16.181 13.510 1.00 13.34 182 VAL C C 1
ATOM 4767 O O . VAL C 1 182 ? -1.996 -16.068 14.716 1.00 12.69 182 VAL C O 1
ATOM 4771 N N . SER C 1 183 ? -2.237 -17.208 12.787 1.00 12.55 183 SER C N 1
ATOM 4772 C CA . SER C 1 183 ? -2.800 -18.407 13.400 1.00 12.60 183 SER C CA 1
ATOM 4773 C C . SER C 1 183 ? -1.868 -19.580 13.124 1.00 14.26 183 SER C C 1
ATOM 4774 O O . SER C 1 183 ? -1.341 -19.706 12.020 1.00 15.55 183 SER C O 1
ATOM 4777 N N . VAL C 1 184 ? -1.653 -20.431 14.127 1.00 11.88 184 VAL C N 1
ATOM 4778 C CA . VAL C 1 184 ? -0.849 -21.636 13.938 1.00 9.74 184 VAL C CA 1
ATOM 4779 C C . VAL C 1 184 ? -1.728 -22.842 14.222 1.00 11.59 184 VAL C C 1
ATOM 4780 O O . VAL C 1 184 ? -2.279 -22.975 15.314 1.00 12.72 184 VAL C O 1
ATOM 4784 N N . GLY C 1 185 ? -1.872 -23.703 13.221 1.00 13.48 185 GLY C N 1
ATOM 4785 C CA . GLY C 1 185 ? -2.766 -24.845 13.309 1.00 13.54 185 GLY C CA 1
ATOM 4786 C C . GLY C 1 185 ? -2.327 -25.926 14.278 1.00 12.67 185 GLY C C 1
ATOM 4787 O O . GLY C 1 185 ? -1.140 -26.072 14.585 1.00 12.05 185 GLY C O 1
ATOM 4788 N N . SER C 1 186 ? -3.301 -26.692 14.761 1.00 12.77 186 SER C N 1
ATOM 4789 C CA . SER C 1 186 ? -3.046 -27.750 15.734 1.00 11.10 186 SER C CA 1
ATOM 4790 C C . SER C 1 186 ? -2.048 -28.798 15.237 1.00 12.19 186 SER C C 1
ATOM 4791 O O . SER C 1 186 ? -2.057 -29.183 14.063 1.00 14.52 186 SER C O 1
ATOM 4794 N N . GLY C 1 187 ? -1.177 -29.247 16.141 1.00 9.53 187 GLY C N 1
ATOM 4795 C CA . GLY C 1 187 ? -0.204 -30.286 15.843 1.00 11.36 187 GLY C CA 1
ATOM 4796 C C . GLY C 1 187 ? 1.053 -29.790 15.153 1.00 11.63 187 GLY C C 1
ATOM 4797 O O . GLY C 1 187 ? 1.950 -30.573 14.836 1.00 12.25 187 GLY C O 1
ATOM 4798 N N . SER C 1 188 ? 1.121 -28.483 14.922 1.00 14.25 188 SER C N 1
ATOM 4799 C CA . SER C 1 188 ? 2.230 -27.909 14.165 1.00 11.34 188 SER C CA 1
ATOM 4800 C C . SER C 1 188 ? 3.457 -27.568 15.012 1.00 9.95 188 SER C C 1
ATOM 4801 O O . SER C 1 188 ? 3.412 -27.574 16.242 1.00 11.83 188 SER C O 1
ATOM 4804 N N . VAL C 1 189 ? 4.559 -27.305 14.31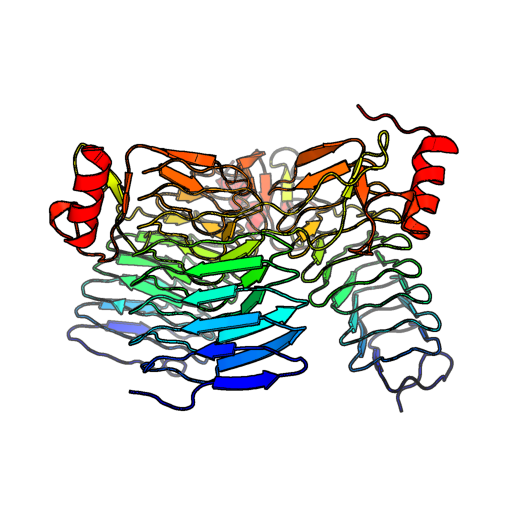9 1.00 9.94 189 VAL C N 1
ATOM 4805 C CA . VAL C 1 189 ? 5.851 -27.091 14.950 1.00 10.35 189 VAL C CA 1
ATOM 4806 C C . VAL C 1 189 ? 6.468 -25.835 14.343 1.00 12.27 189 VAL C C 1
ATOM 4807 O O . VAL C 1 189 ? 6.559 -25.713 13.113 1.00 12.26 189 VAL C O 1
ATOM 4811 N N . ILE C 1 190 ? 6.844 -24.882 15.195 1.00 9.46 190 ILE C N 1
ATOM 4812 C CA . ILE C 1 190 ? 7.589 -23.715 14.739 1.00 10.47 190 ILE C CA 1
ATOM 4813 C C . ILE C 1 190 ? 9.062 -23.871 15.146 1.00 10.71 190 ILE C C 1
ATOM 4814 O O . ILE C 1 190 ? 9.372 -24.037 16.327 1.00 11.89 190 ILE C O 1
ATOM 4819 N N . GLY C 1 191 ? 9.964 -23.795 14.171 1.00 10.84 191 GLY C N 1
ATOM 4820 C CA . GLY C 1 191 ? 11.373 -24.062 14.427 1.00 11.10 191 GLY C CA 1
ATOM 4821 C C . GLY C 1 191 ? 12.102 -22.962 15.181 1.00 11.87 191 GLY C C 1
ATOM 4822 O O . GLY C 1 191 ? 11.727 -21.781 15.119 1.00 11.58 191 GLY C O 1
ATOM 4823 N N . TYR C 1 192 ? 13.143 -23.363 15.903 1.00 11.23 192 TYR C N 1
ATOM 4824 C CA . TYR C 1 192 ? 14.042 -22.423 16.576 1.00 10.19 192 TYR C CA 1
ATOM 4825 C C . TYR C 1 192 ? 14.350 -21.193 15.719 1.00 10.32 192 TYR C C 1
ATOM 4826 O O . TYR C 1 192 ? 14.653 -21.305 14.527 1.00 12.72 192 TYR C O 1
ATOM 4835 N N . GLY C 1 193 ? 14.277 -20.019 16.332 1.00 10.01 193 GLY C N 1
ATOM 4836 C CA . GLY C 1 193 ? 14.771 -18.797 15.714 1.00 8.89 193 GLY C CA 1
ATOM 4837 C C . GLY C 1 193 ? 13.861 -18.178 14.666 1.00 10.27 193 GLY C C 1
ATOM 4838 O O . GLY C 1 193 ? 14.248 -17.222 13.998 1.00 12.43 193 GLY C O 1
ATOM 4839 N N . SER C 1 194 ? 12.657 -18.720 14.522 1.00 10.38 194 SER C N 1
ATOM 4840 C CA . SER C 1 194 ? 11.729 -18.262 13.487 1.00 9.04 194 SER C CA 1
ATOM 4841 C C . SER C 1 194 ? 11.121 -16.901 13.803 1.00 11.07 194 SER C C 1
ATOM 4842 O O . SER C 1 194 ? 10.968 -16.525 14.960 1.00 11.18 194 SER C O 1
ATOM 4845 N N . ILE C 1 195 ? 10.774 -16.161 12.757 1.00 9.79 195 ILE C N 1
ATOM 4846 C CA . ILE C 1 195 ? 9.844 -15.051 12.898 1.00 8.34 195 ILE C CA 1
ATOM 4847 C C . ILE C 1 195 ? 8.659 -15.378 12.000 1.00 11.89 195 ILE C C 1
ATOM 4848 O O . ILE C 1 195 ? 8.792 -15.452 10.777 1.00 10.90 195 ILE C O 1
ATOM 4853 N N . VAL C 1 196 ? 7.511 -15.630 12.617 1.00 12.12 196 VAL C N 1
ATOM 4854 C CA . VAL C 1 196 ? 6.345 -16.085 11.868 1.00 10.61 196 VAL C CA 1
ATOM 4855 C C . VAL C 1 196 ? 5.444 -14.900 11.543 1.00 11.53 196 VAL C C 1
ATOM 4856 O O . VAL C 1 196 ? 4.962 -14.205 12.446 1.00 11.23 196 VAL C O 1
ATOM 4860 N N . THR C 1 197 ? 5.217 -14.668 10.253 1.00 12.40 197 THR C N 1
ATOM 4861 C CA . THR C 1 197 ? 4.466 -13.487 9.814 1.00 15.68 197 THR C CA 1
ATOM 4862 C C . THR C 1 197 ? 3.153 -13.837 9.116 1.00 13.71 197 THR C C 1
ATOM 4863 O O . THR C 1 197 ? 2.315 -12.962 8.891 1.00 15.04 197 THR C O 1
ATOM 4867 N N . LYS C 1 198 ? 3.000 -15.109 8.752 1.00 14.40 198 LYS C N 1
ATOM 4868 C CA . LYS C 1 198 ? 1.794 -15.602 8.094 1.00 15.44 198 LYS C CA 1
ATOM 4869 C C . LYS C 1 198 ? 1.280 -16.878 8.751 1.00 18.34 198 LYS C C 1
ATOM 4870 O O . LYS C 1 198 ? 2.031 -17.584 9.425 1.00 15.35 198 LYS C O 1
ATOM 4876 N N . ASP C 1 199 ? -0.002 -17.172 8.546 1.00 17.11 199 ASP C N 1
ATOM 4877 C CA . ASP C 1 199 ? -0.619 -18.374 9.107 1.00 13.18 199 ASP C CA 1
ATOM 4878 C C . ASP C 1 199 ? 0.178 -19.628 8.767 1.00 14.95 199 ASP C C 1
ATOM 4879 O O . ASP C 1 199 ? 0.734 -19.754 7.669 1.00 15.99 199 ASP C O 1
ATOM 4884 N N . VAL C 1 200 ? 0.212 -20.561 9.713 1.00 12.33 200 VAL C N 1
ATOM 4885 C CA . VAL C 1 200 ? 0.792 -21.871 9.499 1.00 15.65 200 VAL C CA 1
ATOM 4886 C C . VAL C 1 200 ? -0.335 -22.893 9.643 1.00 14.96 200 VAL C C 1
ATOM 4887 O O . VAL C 1 200 ? -1.031 -22.906 10.654 1.00 15.55 200 VAL C O 1
ATOM 4891 N N . PRO C 1 201 ? -0.537 -23.745 8.626 1.00 13.04 201 PRO C N 1
ATOM 4892 C CA . PRO C 1 201 ? -1.628 -24.729 8.700 1.00 16.72 201 PRO C CA 1
ATOM 4893 C C . PRO C 1 201 ? -1.392 -25.823 9.741 1.00 13.15 201 PRO C C 1
ATOM 4894 O O . PRO C 1 201 ? -0.291 -25.966 10.262 1.00 13.97 201 PRO C O 1
ATOM 4898 N N . SER C 1 202 ? -2.437 -26.599 10.014 1.00 14.42 202 SER C N 1
ATOM 4899 C CA . SER C 1 202 ? -2.367 -27.736 10.932 1.00 11.80 202 SER C CA 1
ATOM 4900 C C . SER C 1 202 ? -1.360 -28.793 10.480 1.00 12.10 202 SER C C 1
ATOM 4901 O O . SER C 1 202 ? -1.195 -29.027 9.288 1.00 14.56 202 SER C O 1
ATOM 4904 N N . MET C 1 203 ? -0.694 -29.425 11.441 1.00 13.24 203 MET C N 1
ATOM 4905 C CA . MET C 1 203 ? 0.237 -30.520 11.166 1.00 15.30 203 MET C CA 1
ATOM 4906 C C . MET C 1 203 ? 1.323 -30.162 10.146 1.00 16.46 203 MET C C 1
ATOM 4907 O O . MET C 1 203 ? 1.639 -30.942 9.250 1.00 13.64 203 MET C O 1
ATOM 4912 N N . CYS C 1 204 ? 1.903 -28.975 10.300 1.00 12.00 204 CYS C N 1
ATOM 4913 C CA . CYS C 1 204 ? 3.031 -28.562 9.473 1.00 9.80 204 CYS C CA 1
ATOM 4914 C C . CYS C 1 204 ? 4.191 -28.129 10.344 1.00 11.47 204 CYS C C 1
ATOM 4915 O O . CYS C 1 204 ? 3.999 -27.736 11.485 1.00 12.62 204 CYS C O 1
ATOM 4918 N N . ALA C 1 205 ? 5.393 -28.197 9.790 1.00 11.37 205 ALA C N 1
ATOM 4919 C CA . ALA C 1 205 ? 6.560 -27.597 10.432 1.00 13.78 205 ALA C CA 1
ATOM 4920 C C . ALA C 1 205 ? 6.942 -26.356 9.645 1.00 13.89 205 ALA C C 1
ATOM 4921 O O . ALA C 1 205 ? 6.987 -26.385 8.412 1.00 14.48 205 ALA C O 1
ATOM 4923 N N . ALA C 1 206 ? 7.203 -25.260 10.351 1.00 10.52 206 ALA C N 1
ATOM 4924 C CA . ALA C 1 206 ? 7.592 -24.017 9.699 1.00 10.46 206 ALA C CA 1
ATOM 4925 C C . ALA C 1 206 ? 8.829 -23.461 10.384 1.00 11.86 206 ALA C C 1
ATOM 4926 O O . ALA C 1 206 ? 8.992 -23.607 11.593 1.00 13.02 206 ALA C O 1
ATOM 4928 N N . ALA C 1 207 ? 9.702 -22.824 9.615 1.00 11.59 207 ALA C N 1
ATOM 4929 C CA . ALA C 1 207 ? 10.886 -22.197 10.195 1.00 9.11 207 ALA C CA 1
ATOM 4930 C C . ALA C 1 207 ? 11.385 -21.091 9.287 1.00 11.57 207 ALA C C 1
ATOM 4931 O O . ALA C 1 207 ? 11.034 -21.052 8.111 1.00 11.83 207 ALA C O 1
ATOM 4933 N N . GLY C 1 208 ? 12.198 -20.189 9.835 1.00 8.41 208 GLY C N 1
ATOM 4934 C CA . GLY C 1 208 ? 12.824 -19.159 9.029 1.00 9.33 208 GLY C CA 1
ATOM 4935 C C . GLY C 1 208 ? 12.449 -17.754 9.450 1.00 10.17 208 GLY C C 1
ATOM 4936 O O . GLY C 1 208 ? 11.598 -17.551 10.321 1.00 11.47 208 GLY C O 1
ATOM 4937 N N . ASN C 1 209 ? 13.086 -16.778 8.814 1.00 9.76 209 ASN C N 1
ATOM 4938 C CA . ASN C 1 209 ? 12.764 -15.378 9.039 1.00 9.09 209 ASN C CA 1
ATOM 4939 C C . ASN C 1 209 ? 12.740 -14.635 7.710 1.00 13.45 209 ASN C C 1
ATOM 4940 O O . ASN C 1 209 ? 13.778 -14.197 7.225 1.00 12.60 209 ASN C O 1
ATOM 4945 N N . PRO C 1 210 ? 11.551 -14.482 7.112 1.00 11.91 210 PRO C N 1
ATOM 4946 C CA . PRO C 1 210 ? 10.239 -14.914 7.610 1.00 10.90 210 PRO C CA 1
ATOM 4947 C C . PRO C 1 210 ? 10.039 -16.421 7.482 1.00 11.50 210 PRO C C 1
ATOM 4948 O O . PRO C 1 210 ? 10.623 -17.067 6.610 1.00 15.10 210 PRO C O 1
ATOM 4952 N N . ALA C 1 211 ? 9.212 -16.986 8.352 1.00 11.53 211 ALA C N 1
ATOM 4953 C CA . ALA C 1 211 ? 9.025 -18.432 8.360 1.00 10.02 211 ALA C CA 1
ATOM 4954 C C . ALA C 1 211 ? 8.310 -18.939 7.106 1.00 13.02 211 ALA C C 1
ATOM 4955 O O . ALA C 1 211 ? 7.419 -18.276 6.572 1.00 16.20 211 ALA C O 1
ATOM 4957 N N . LYS C 1 212 ? 8.723 -20.120 6.651 1.00 14.46 212 LYS C N 1
ATOM 4958 C CA . LYS C 1 212 ? 8.065 -20.819 5.553 1.00 16.52 212 LYS C CA 1
ATOM 4959 C C . LYS C 1 212 ? 7.734 -22.222 6.023 1.00 15.21 212 LYS C C 1
ATOM 4960 O O . LYS C 1 212 ? 8.340 -22.722 6.961 1.00 13.68 212 LYS C O 1
ATOM 4966 N N . ILE C 1 213 ? 6.779 -22.867 5.365 1.00 15.51 213 ILE C N 1
ATOM 4967 C CA . ILE C 1 213 ? 6.516 -24.271 5.647 1.00 15.65 213 ILE C CA 1
ATOM 4968 C C . ILE C 1 213 ? 7.678 -25.095 5.110 1.00 16.46 213 ILE C C 1
ATOM 4969 O O . ILE C 1 213 ? 8.092 -24.923 3.962 1.00 18.19 213 ILE C O 1
ATOM 4974 N N . ILE C 1 214 ? 8.215 -25.975 5.945 1.00 14.50 214 ILE C N 1
ATOM 4975 C CA . ILE C 1 214 ? 9.325 -26.828 5.533 1.00 15.24 214 ILE C CA 1
ATOM 4976 C C . ILE C 1 214 ? 8.922 -28.304 5.440 1.00 22.77 214 ILE C C 1
ATOM 4977 O O . ILE C 1 214 ? 9.597 -29.100 4.785 1.00 20.05 214 ILE C O 1
ATOM 4982 N N . LYS C 1 215 ? 7.821 -28.666 6.089 1.00 20.74 215 LYS C N 1
ATOM 4983 C CA . LYS C 1 215 ? 7.319 -30.037 6.023 1.00 18.04 215 LYS C CA 1
ATOM 4984 C C . LYS C 1 215 ? 5.835 -30.048 6.353 1.00 17.09 215 LYS C C 1
ATOM 4985 O O . LYS C 1 215 ? 5.397 -29.342 7.262 1.00 14.27 215 LYS C O 1
ATOM 4991 N N . ARG C 1 216 ? 5.057 -30.827 5.603 1.00 14.12 216 ARG C N 1
ATOM 4992 C CA . ARG C 1 216 ? 3.632 -30.980 5.885 1.00 17.01 216 ARG C CA 1
ATOM 4993 C C . ARG C 1 216 ? 3.339 -32.398 6.364 1.00 14.60 216 ARG C C 1
ATOM 4994 O O . ARG C 1 216 ? 4.191 -33.283 6.259 1.00 17.97 216 ARG C O 1
ATOM 5002 N N . ASN C 1 217 ? 2.139 -32.599 6.901 1.00 18.35 217 ASN C N 1
ATOM 5003 C CA . ASN C 1 217 ? 1.711 -33.911 7.380 1.00 16.54 217 ASN C CA 1
ATOM 5004 C C . ASN C 1 217 ? 2.622 -34.453 8.467 1.00 16.45 217 ASN C C 1
ATOM 5005 O O . ASN C 1 217 ? 3.048 -35.611 8.408 1.00 17.31 217 ASN C O 1
ATOM 5010 N N . ILE C 1 218 ? 2.915 -33.615 9.454 1.00 14.81 218 ILE C N 1
ATOM 5011 C CA . ILE C 1 218 ? 3.734 -34.022 10.584 1.00 13.99 218 ILE C CA 1
ATOM 5012 C C . ILE C 1 218 ? 2.993 -33.777 11.893 1.00 15.93 218 ILE C C 1
ATOM 5013 O O . ILE C 1 218 ? 1.984 -33.065 11.938 1.00 16.03 218 ILE C O 1
ATOM 5018 N N . ILE C 1 219 ? 3.502 -34.379 12.959 1.00 16.94 219 ILE C N 1
ATOM 5019 C CA . ILE C 1 219 ? 3.034 -34.083 14.301 1.00 12.95 219 ILE C CA 1
ATOM 5020 C C . ILE C 1 219 ? 4.199 -34.361 15.240 1.00 14.90 219 ILE C C 1
ATOM 5021 O O . ILE C 1 219 ? 5.142 -35.064 14.866 1.00 16.21 219 ILE C O 1
ATOM 5026 N N . TRP C 1 220 ? 4.155 -33.793 16.441 1.00 15.24 220 TRP C N 1
ATOM 5027 C CA . TRP C 1 220 ? 5.293 -33.863 17.357 1.00 12.89 220 TRP C CA 1
ATOM 5028 C C . TRP C 1 220 ? 4.882 -34.563 18.641 1.00 13.04 220 TRP C C 1
ATOM 5029 O O . TRP C 1 220 ? 3.695 -34.745 18.902 1.00 14.13 220 TRP C O 1
ATOM 5040 N N . ALA C 1 221 ? 5.860 -34.953 19.445 1.00 12.11 221 ALA C N 1
ATOM 5041 C CA . ALA C 1 221 ? 5.571 -35.468 20.774 1.00 11.73 221 ALA C CA 1
ATOM 5042 C C . ALA C 1 221 ? 6.599 -34.945 21.762 1.00 14.15 221 ALA C C 1
ATOM 5043 O O . ALA C 1 221 ? 7.723 -34.619 21.390 1.00 15.57 221 ALA C O 1
ATOM 5045 N N . ARG C 1 222 ? 6.200 -34.871 23.024 1.00 17.71 222 ARG C N 1
ATOM 5046 C CA A ARG C 1 222 ? 7.057 -34.349 24.077 0.14 18.94 222 ARG C CA 1
ATOM 5047 C CA B ARG C 1 222 ? 7.059 -34.341 24.074 0.86 18.79 222 ARG C CA 1
ATOM 5048 C C . ARG C 1 222 ? 8.136 -35.356 24.468 1.00 22.93 222 ARG C C 1
ATOM 5049 O O . ARG C 1 222 ? 9.321 -35.015 24.560 1.00 26.67 222 ARG C O 1
ATOM 5064 N N . THR C 1 223 ? 7.718 -36.602 24.688 1.00 24.79 223 THR C N 1
ATOM 5065 C CA . THR C 1 223 ? 8.620 -37.675 25.117 1.00 33.48 223 THR C CA 1
ATOM 5066 C C . THR C 1 223 ? 9.729 -37.961 24.114 1.00 32.96 223 THR C C 1
ATOM 5067 O O . THR C 1 223 ? 9.457 -38.280 22.958 1.00 31.71 223 THR C O 1
ATOM 5071 N N . ASP C 1 224 ? 10.978 -37.889 24.566 1.00 37.20 224 ASP C N 1
ATOM 5072 C CA . ASP C 1 224 ? 12.118 -38.143 23.688 1.00 38.64 224 ASP C CA 1
ATOM 5073 C C . ASP C 1 224 ? 12.249 -39.620 23.302 1.00 44.15 224 ASP C C 1
ATOM 5074 O O . ASP C 1 224 ? 12.965 -39.960 22.358 1.00 46.41 224 ASP C O 1
ATOM 5079 N N . LYS C 1 225 ? 11.558 -40.491 24.032 1.00 40.15 225 LYS C N 1
ATOM 5080 C CA . LYS C 1 225 ? 11.673 -41.933 23.822 1.00 48.21 225 LYS C CA 1
ATOM 5081 C C . LYS C 1 225 ? 10.801 -42.434 22.671 1.00 46.84 225 LYS C C 1
ATOM 5082 O O . LYS C 1 225 ? 11.167 -43.375 21.964 1.00 40.77 225 LYS C O 1
ATOM 5088 N N . ALA C 1 226 ? 9.648 -41.801 22.492 1.00 40.99 226 ALA C N 1
ATOM 5089 C CA . ALA C 1 226 ? 8.690 -42.212 21.473 1.00 37.54 226 ALA C CA 1
ATOM 5090 C C . ALA C 1 226 ? 9.321 -42.307 20.086 1.00 32.78 226 ALA C C 1
ATOM 5091 O O . ALA C 1 226 ? 9.867 -41.329 19.577 1.00 32.16 226 ALA C O 1
ATOM 5093 N N . GLU C 1 227 ? 9.239 -43.487 19.478 1.00 33.11 227 GLU C N 1
ATOM 5094 C CA . GLU C 1 227 ? 9.730 -43.691 18.118 1.00 30.12 227 GLU C CA 1
ATOM 5095 C C . GLU C 1 227 ? 8.558 -43.841 17.152 1.00 34.10 227 GLU C C 1
ATOM 5096 O O . GLU C 1 227 ? 8.718 -43.726 15.934 1.00 30.29 227 GLU C O 1
ATOM 5102 N N . LEU C 1 228 ? 7.380 -44.094 17.717 1.00 29.97 228 LEU C N 1
ATOM 5103 C CA . LEU C 1 228 ? 6.134 -44.184 16.965 1.00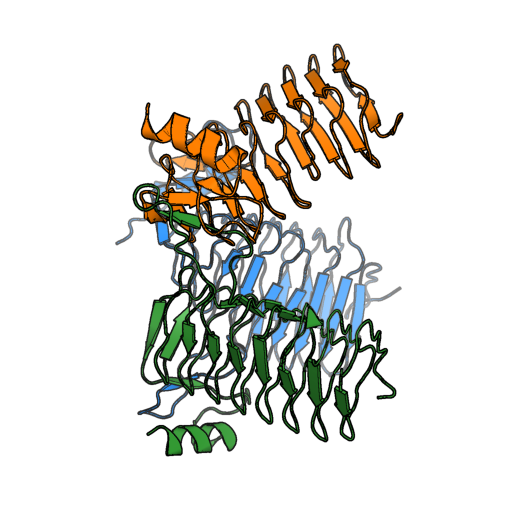 29.30 228 LEU C CA 1
ATOM 5104 C C . LEU C 1 228 ? 5.130 -43.233 17.596 1.00 27.87 228 LEU C C 1
ATOM 5105 O O . LEU C 1 228 ? 5.192 -42.980 18.796 1.00 24.72 228 LEU C O 1
ATOM 5110 N N . ILE C 1 229 ? 4.201 -42.718 16.799 1.00 26.00 229 ILE C N 1
ATOM 5111 C CA . ILE C 1 229 ? 3.149 -41.856 17.329 1.00 21.98 229 ILE C CA 1
ATOM 5112 C C . ILE C 1 229 ? 2.431 -42.535 18.505 1.00 29.55 229 ILE C C 1
ATOM 5113 O O . ILE C 1 229 ? 2.139 -41.898 19.519 1.00 29.99 229 ILE C O 1
ATOM 5118 N N . SER C 1 230 ? 2.173 -43.834 18.377 1.00 28.58 230 SER C N 1
ATOM 5119 C CA . SER C 1 230 ? 1.451 -44.580 19.412 1.00 32.50 230 SER C CA 1
ATOM 5120 C C . SER C 1 230 ? 2.243 -44.764 20.713 1.00 33.27 230 SER C C 1
ATOM 5121 O O . SER C 1 230 ? 1.716 -45.294 21.694 1.00 36.51 230 SER C O 1
ATOM 5124 N N . ASP C 1 231 ? 3.501 -44.330 20.723 1.00 32.70 231 ASP C N 1
ATOM 5125 C CA . ASP C 1 231 ? 4.329 -44.422 21.926 1.00 31.33 231 ASP C CA 1
ATOM 5126 C C . ASP C 1 231 ? 3.988 -43.349 22.969 1.00 37.14 231 ASP C C 1
ATOM 5127 O O . ASP C 1 231 ? 4.354 -43.477 24.139 1.00 36.43 231 ASP C O 1
ATOM 5132 N N . ASP C 1 232 ? 3.296 -42.296 22.540 1.00 32.66 232 ASP C N 1
ATOM 5133 C CA . ASP C 1 232 ? 2.948 -41.184 23.422 1.00 26.48 232 ASP C CA 1
ATOM 5134 C C . ASP C 1 232 ? 1.436 -40.947 23.442 1.00 29.85 232 ASP C C 1
ATOM 5135 O O . ASP C 1 232 ? 0.829 -40.675 22.402 1.00 28.19 232 ASP C O 1
ATOM 5140 N N . LYS C 1 233 ? 0.835 -41.048 24.626 1.00 27.10 233 LYS C N 1
ATOM 5141 C CA . LYS C 1 233 ? -0.613 -40.893 24.779 1.00 25.87 233 LYS C CA 1
ATOM 5142 C C . LYS C 1 233 ? -1.150 -39.606 24.155 1.00 27.81 233 LYS C C 1
ATOM 5143 O O . LYS C 1 233 ? -2.058 -39.638 23.321 1.00 26.07 233 LYS C O 1
ATOM 5149 N N . ARG C 1 234 ? -0.590 -38.475 24.571 1.00 21.56 234 ARG C N 1
ATOM 5150 C CA . ARG C 1 234 ? -1.078 -37.170 24.130 1.00 21.07 234 ARG C CA 1
ATOM 5151 C C . ARG C 1 234 ? -0.938 -37.000 22.616 1.00 22.74 234 ARG C C 1
ATOM 5152 O O . ARG C 1 234 ? -1.844 -36.490 21.947 1.00 19.58 234 ARG C O 1
ATOM 5160 N N . CYS C 1 235 ? 0.206 -37.424 22.084 1.00 22.29 235 CYS C N 1
ATOM 5161 C CA . CYS C 1 235 ? 0.448 -37.388 20.646 1.00 21.69 235 CYS C CA 1
ATOM 5162 C C . CYS C 1 235 ? -0.591 -38.239 19.926 1.00 25.40 235 CYS C C 1
ATOM 5163 O O . CYS C 1 235 ? -1.227 -37.790 18.973 1.00 25.43 235 CYS C O 1
ATOM 5166 N N . SER C 1 236 ? -0.756 -39.474 20.388 1.00 29.47 236 SER C N 1
ATOM 5167 C CA . SER C 1 236 ? -1.734 -40.381 19.795 1.00 26.58 236 SER C CA 1
ATOM 5168 C C . SER C 1 236 ? -3.130 -39.772 19.804 1.00 21.87 236 SER C C 1
ATOM 5169 O O . SER C 1 236 ? -3.870 -39.878 18.825 1.00 22.30 236 SER C O 1
ATOM 5172 N N . SER C 1 237 ? -3.479 -39.120 20.910 1.00 21.21 237 SER C N 1
ATOM 5173 C CA . SER C 1 237 ? -4.795 -38.516 21.060 1.00 20.85 237 SER C CA 1
ATOM 5174 C C . SER C 1 237 ? -5.065 -37.451 19.996 1.00 22.10 237 SER C C 1
ATOM 5175 O O . SER C 1 237 ? -6.091 -37.491 19.322 1.00 26.14 237 SER C O 1
ATOM 5178 N N . TYR C 1 238 ? -4.151 -36.495 19.844 1.00 21.18 238 TYR C N 1
ATOM 5179 C CA . TYR C 1 238 ? -4.340 -35.445 18.843 1.00 17.29 238 TYR C CA 1
ATOM 5180 C C . TYR C 1 238 ? -4.234 -35.987 17.423 1.00 21.68 238 TYR C C 1
ATOM 5181 O O . TYR C 1 238 ? -4.932 -35.528 16.521 1.00 24.70 238 TYR C O 1
ATOM 5190 N N . HIS C 1 239 ? -3.353 -36.959 17.219 1.00 21.05 239 HIS C N 1
ATOM 5191 C CA . HIS C 1 239 ? -3.211 -37.549 15.898 1.00 20.95 239 HIS C CA 1
ATOM 5192 C C . HIS C 1 239 ? -4.549 -38.142 15.467 1.00 25.84 239 HIS C C 1
ATOM 5193 O O . HIS C 1 239 ? -4.977 -37.975 14.325 1.00 26.44 239 HIS C O 1
ATOM 5200 N N . ALA C 1 240 ? -5.214 -38.824 16.394 1.00 25.32 240 ALA C N 1
ATOM 5201 C CA . ALA C 1 240 ? -6.504 -39.432 16.091 1.00 26.33 240 ALA C CA 1
ATOM 5202 C C . ALA C 1 240 ? -7.544 -38.367 15.752 1.00 28.78 240 ALA C C 1
ATOM 5203 O O . ALA C 1 240 ? -8.233 -38.462 14.733 1.00 35.26 240 ALA C O 1
ATOM 5205 N N . LYS C 1 241 ? -7.650 -37.344 16.595 1.00 26.20 241 LYS C N 1
ATOM 5206 C CA . LYS C 1 241 ? -8.685 -36.330 16.408 1.00 30.93 241 LYS C CA 1
ATOM 5207 C C . LYS C 1 241 ? -8.430 -35.436 15.197 1.00 29.70 241 LYS C C 1
ATOM 5208 O O . LYS C 1 241 ? -9.369 -34.929 14.586 1.00 30.04 241 LYS C O 1
ATOM 5214 N N . LEU C 1 242 ? -7.162 -35.259 14.840 1.00 26.17 242 LEU C N 1
ATOM 5215 C CA . LEU C 1 242 ? -6.805 -34.393 13.721 1.00 24.33 242 LEU C CA 1
ATOM 5216 C C . LEU C 1 242 ? -6.901 -35.103 12.371 1.00 29.61 242 LEU C C 1
ATOM 5217 O O . LEU C 1 242 ? -7.038 -34.460 11.330 1.00 34.58 242 LEU C O 1
ATOM 5222 N N . THR C 1 243 ? -6.822 -36.429 12.390 1.00 29.26 243 THR C N 1
ATOM 5223 C CA . THR C 1 243 ? -6.954 -37.207 11.167 1.00 28.52 243 THR C CA 1
ATOM 5224 C C . THR C 1 243 ? -8.228 -38.049 11.208 1.00 38.81 243 THR C C 1
ATOM 5225 O O . THR C 1 243 ? -8.632 -38.629 10.201 1.00 48.07 243 THR C O 1
#

Organism: Escherichia coli O1:K1 / APEC (NCBI:txid405955)

Foldseek 3Di:
DDDDQEDEAEPEELEEEAEEDEPPEHNEYEYEQEHNEYEHEYPHEHEYQEYEYEEYHQEYEYEDHLEYDHEYEYTYDNEYEYEEYNEYAEAQEYEADYNYYEYAYYAEYHYHNEYEAQAPPDFDADPVVRDTDGGGAYEAEYHQEYEDYQEYEYHNEYEEHQEYEDPNEYEDYYHYHQFYWYDDPIDTDGHNHGDDDDPPDPDLVSDDVSVVVVVVVVVD/DDAFPVRHDDPAEDEAAPEELEGEAEEAEPQEHNEYEYEQEHAEYEAEYYHEHEYQEYEYEAYHQEYEYEEHNEYDHDYEYTYDNEYEYEEANEYAEAQEYEAFYNYYEYAYYAEYHYYNEYEEQAPPDFDADPVVRDTDGDGAYEAEYHQEYEDYQEYEYHNEYEEHQEYEDHNEYEDYYHYHQFYWGDDPIDTDGHNHGDDDDPPDPDLVVGDVSVVVCCVDPPVDHDDDD/DVQEDEAEDEEQEEEAEEAEDQEHNEYEYHQEHNEYEEEYPHEHEYQEYEYEHYHQEYEYEDHQEYDHEYEYTYDNEYEYEEHNEYAEAQEYEADYNYYEYAYYQEYHYHNEYEAQAPPDFDADPVVRDTDGGGAYEAEYYQEYEDYNEYEYHNEYEAHQEYEDPNEYDDYYHYHQFYWYDDPIDTDGHNHGDDDDPPDPDLVVHPVSVVVVVVVD

Radius of gyration: 26.78 Å; Cα contacts (8 Å, |Δi|>4): 2289; chains: 3; bounding box: 64×67×57 Å

CATH classification: 2.160.10.10

B-factor: mean 21.75, std 11.01, range [5.87, 65.68]

GO terms:
  GO:0050208 polysialic-acid O-acetyltransferase activity (F, IDA)
  GO:0050208 polysialic-acid O-acetyltransferase activity (F, EXP)

InterPro domains:
  IPR011004 Trimeric LpxA-like superfamily [SSF51161] (151-278)
  IPR018357 Hexapeptide transferase, conserved site [PS00101] (235-263)
  IPR051159 Hexapeptide-repeat containing acetyltransferases [PTHR23416] (110-283)